Protein AF-A0A9D5QX36-F1 (afdb_monomer)

Mean predicted aligned error: 15.09 Å

Secondary structure (DSSP, 8-state):
-------S-SSSS---------TTTTHHHH-TT------SSS--EEEEE--HHHHHHHHHHHHHH--SHHHHHHHHHHHHHTSEETTSSS-HHHHHHHHHTSTTSTTTTPPTT-EEEEEEEEE-PPPHHHHHHHTPEEEE--HHHHHHHHT-SSS--SSBBTTB-HHHHHHHHHHHHTTTS---TT-EEEEEEEEESS--EEE--SSPPPEEEE---SS--SEEEEEEETTEEEPPP-TTSPTT-EEPEEEEE-EEETTEEES--TTTS-EEEEE-SSTTEEEEEETTS-EEE--SSSS-EEEESS---SGGG-EEEEE-TTS-EEEEETTTTEEEEEETTTTEEEEESSS-SBPPEEEEEPSSPPPP--EEEE---EEEEEEEEEE-SS-EEEPTTEEE--HHHHHHTT--TT--S-HHHHHHHHHHHH-TTPPTT-EEEEEETTTEEEEEEE-SSSEEE-TT--EEEEEEEEEETTEEEEEEESS-EEEEE---SS--TT-EEEEEETTEEEEPPPTT-SEE-BEEEE--EETTEEEES-STT-EEEESEEEETTTTEEEEPPTT-EEEEETTSPEEE--TT-SSEEEESS--EETTEE-GGGEEEEEE-TTS-EEEEETTT--EEEEETTTTEEEEESS--TTEEPPEEEEEP-

Sequence (657 aa):
MNKNIFNAFIVGSLAMGLASCSENSWNDHYLDGFEGGVDYEDAVEGTYTLTPSDYSSVASLMQQVAVTDEEKAAAKAIGSNLYFDKSGLYPAQVALPSFLETSSFPYYLASNGSVVDVTYQEASAVPAEINALAGAKSYTVSAADYAKAWGSETAFIRAYAPDATAASNIPVALADAFAEQTIEEGTFAVVTYNNATQNPMFGLPDEVPASADLYEAEEFKAGKYLLFADGIVANIIDPTMADGKYSYFNATEVSVSGNSISGFSLENNVFVFTETGTPGVYYMGDDLGHYYYGAERYNNFYISSVKGETDDYKWTVTKNEDGKWSIMNVLAQKYVEYSANYSTWGEYNDARGVKPILYVVNEEASTPTEIPLYTPVSVTENAVYCYNGGKWAVADGVVVLNPADYTAMGFSNNSLSDAEIYIPLYLRNKLPYAQSGAQEFVVYNRNKADLFVFDGSNWVLNNNGLETVTGRFQKKDNVWSFVKYVGKAIFDEFKEAEVIRDRSYLLVSGDICAVPVNKSNNYGYLQTASIAVANGQIIEKSDANAFTFAASFTDEDAGTTTQAPAGQFLLRDSNGRYMYMSGTYSSANLSAKPTVEGGQIAAQYLWTASPNDDGTWTIKNVGNGRVMAYSSNYGSFGVYETLTENDHYPALYMLAE

Structure (mmCIF, N/CA/C/O backbone):
data_AF-A0A9D5QX36-F1
#
_entry.id   AF-A0A9D5QX36-F1
#
loop_
_atom_site.group_PDB
_atom_site.id
_atom_site.type_symbol
_atom_site.label_atom_id
_atom_site.label_alt_id
_atom_site.label_comp_id
_atom_site.label_asym_id
_atom_site.label_entity_id
_atom_site.label_seq_id
_atom_site.pdbx_PDB_ins_code
_atom_site.Cartn_x
_atom_site.Cartn_y
_atom_site.Cartn_z
_atom_site.occupancy
_atom_site.B_iso_or_equiv
_atom_site.auth_seq_id
_atom_site.auth_comp_id
_atom_site.auth_asym_id
_atom_site.auth_atom_id
_atom_site.pdbx_PDB_model_num
ATOM 1 N N . MET A 1 1 ? 43.670 25.740 -6.964 1.00 30.30 1 MET A N 1
ATOM 2 C CA . MET A 1 1 ? 44.238 25.356 -8.274 1.00 30.30 1 MET A CA 1
ATOM 3 C C . MET A 1 1 ? 43.166 25.603 -9.314 1.00 30.30 1 MET A C 1
ATOM 5 O O . MET A 1 1 ? 42.125 24.966 -9.245 1.00 30.30 1 MET A O 1
ATOM 9 N N . ASN A 1 2 ? 43.381 26.598 -10.174 1.00 27.11 2 ASN A N 1
ATOM 10 C CA . ASN A 1 2 ? 42.442 27.021 -11.211 1.00 27.11 2 ASN A CA 1
ATOM 11 C C . ASN A 1 2 ? 42.337 25.915 -12.268 1.00 27.11 2 ASN A C 1
ATOM 13 O O . ASN A 1 2 ? 43.275 25.731 -13.038 1.00 27.11 2 ASN A O 1
ATOM 17 N N . LYS A 1 3 ? 41.237 25.159 -12.276 1.00 35.28 3 LYS A N 1
ATOM 18 C CA . LYS A 1 3 ? 40.911 24.238 -13.368 1.00 35.28 3 LYS A CA 1
ATOM 19 C C . LYS A 1 3 ? 40.031 24.996 -14.363 1.00 35.28 3 LYS A C 1
ATOM 21 O O . LYS A 1 3 ? 39.062 25.622 -13.944 1.00 35.28 3 LYS A O 1
ATOM 26 N N . ASN A 1 4 ? 40.409 24.941 -15.638 1.00 39.78 4 ASN A N 1
ATOM 27 C CA . ASN A 1 4 ? 39.759 25.552 -16.806 1.00 39.78 4 ASN A CA 1
ATOM 28 C C . ASN A 1 4 ? 40.091 27.037 -17.031 1.00 39.78 4 ASN A C 1
ATOM 30 O O . ASN A 1 4 ? 39.322 27.934 -16.699 1.00 39.78 4 ASN A O 1
ATOM 34 N N . ILE A 1 5 ? 41.224 27.298 -17.688 1.00 34.91 5 ILE A N 1
ATOM 35 C CA . ILE A 1 5 ? 41.378 28.501 -18.513 1.00 34.91 5 ILE A CA 1
ATOM 36 C C . ILE A 1 5 ? 41.712 28.037 -19.928 1.00 34.91 5 ILE A C 1
ATOM 38 O O . ILE A 1 5 ? 42.872 27.826 -20.256 1.00 34.91 5 ILE A O 1
ATOM 42 N N . PHE A 1 6 ? 40.684 27.910 -20.762 1.00 32.91 6 PHE A N 1
ATOM 43 C CA . PHE A 1 6 ? 40.805 28.210 -22.186 1.00 32.91 6 PHE A CA 1
ATOM 44 C C . PHE A 1 6 ? 39.502 28.869 -22.653 1.00 32.91 6 PHE A C 1
ATOM 46 O O . PHE A 1 6 ? 38.573 28.235 -23.139 1.00 32.91 6 PHE A O 1
ATOM 53 N N . ASN A 1 7 ? 39.431 30.186 -22.437 1.00 30.20 7 ASN A N 1
ATOM 54 C CA . ASN A 1 7 ? 38.452 31.053 -23.082 1.00 30.20 7 ASN A CA 1
ATOM 55 C C . ASN A 1 7 ? 38.863 31.243 -24.551 1.00 30.20 7 ASN A C 1
ATOM 57 O O . ASN A 1 7 ? 39.840 31.930 -24.831 1.00 30.20 7 ASN A O 1
ATOM 61 N N . ALA A 1 8 ? 38.115 30.630 -25.466 1.00 31.00 8 ALA A N 1
ATOM 62 C CA . ALA A 1 8 ? 37.628 31.202 -26.727 1.00 31.00 8 ALA A CA 1
ATOM 63 C C . ALA A 1 8 ? 38.416 32.362 -27.401 1.00 31.00 8 ALA A C 1
ATOM 65 O O . ALA A 1 8 ? 37.819 33.400 -27.683 1.00 31.00 8 ALA A O 1
ATOM 66 N N . PHE A 1 9 ? 39.714 32.221 -27.722 1.00 27.53 9 PHE A N 1
ATOM 67 C CA . PHE A 1 9 ? 40.438 33.302 -28.428 1.00 27.53 9 PHE A CA 1
ATOM 68 C C . PHE A 1 9 ? 41.335 32.942 -29.620 1.00 27.53 9 PHE A C 1
ATOM 70 O O . PHE A 1 9 ? 42.005 33.836 -30.130 1.00 27.53 9 PHE A O 1
ATOM 77 N N . ILE A 1 10 ? 41.326 31.716 -30.158 1.00 30.95 10 ILE A N 1
ATOM 78 C CA . ILE A 1 10 ? 42.052 31.433 -31.416 1.00 30.95 10 ILE A CA 1
ATOM 79 C C . ILE A 1 10 ? 41.234 30.538 -32.354 1.00 30.95 10 ILE A C 1
ATOM 81 O O . ILE A 1 10 ? 41.622 29.424 -32.653 1.00 30.95 10 ILE A O 1
ATOM 85 N N . VAL A 1 11 ? 40.109 31.035 -32.870 1.00 30.86 11 VAL A N 1
ATOM 86 C CA . VAL A 1 11 ? 39.598 30.596 -34.187 1.00 30.86 11 VAL A CA 1
ATOM 87 C C . VAL A 1 11 ? 39.040 31.824 -34.893 1.00 30.86 11 VAL A C 1
ATOM 89 O O . VAL A 1 11 ? 37.840 32.042 -35.015 1.00 30.86 11 VAL A O 1
ATOM 92 N N . GLY A 1 12 ? 39.944 32.717 -35.270 1.00 33.62 12 GLY A N 1
ATOM 93 C CA . GLY A 1 12 ? 39.567 33.995 -35.847 1.00 33.62 12 GLY A CA 1
ATOM 94 C C . GLY A 1 12 ? 40.709 34.647 -36.594 1.00 33.62 12 GLY A C 1
ATOM 95 O O . GLY A 1 12 ? 40.969 35.816 -36.347 1.00 33.62 12 GLY A O 1
ATOM 96 N N . SER A 1 13 ? 41.433 33.901 -37.437 1.00 27.83 13 SER A N 1
ATOM 97 C CA . SER A 1 13 ? 42.019 34.383 -38.703 1.00 27.83 13 SER A CA 1
ATOM 98 C C . SER A 1 13 ? 43.088 33.432 -39.261 1.00 27.83 13 SER A C 1
ATOM 100 O O . SER A 1 13 ? 43.937 32.927 -38.541 1.00 27.83 13 SER A O 1
ATOM 102 N N . LEU A 1 14 ? 43.046 33.294 -40.590 1.00 29.31 14 LEU A N 1
ATOM 103 C CA . LEU A 1 14 ? 44.028 32.709 -41.511 1.00 29.31 14 LEU A CA 1
ATOM 104 C C . LEU A 1 14 ? 44.104 31.180 -41.649 1.00 29.31 14 LEU A C 1
ATOM 106 O O . LEU A 1 14 ? 44.850 30.476 -40.980 1.00 29.31 14 LEU A O 1
ATOM 110 N N . ALA A 1 15 ? 43.448 30.721 -42.715 1.00 39.25 15 ALA A N 1
ATOM 111 C CA . ALA A 1 15 ? 43.884 29.589 -43.511 1.00 39.25 15 ALA A CA 1
ATOM 112 C C . ALA A 1 15 ? 45.336 29.764 -43.998 1.00 39.25 15 ALA A C 1
ATOM 114 O O . ALA A 1 15 ? 45.602 30.711 -44.735 1.00 39.25 15 ALA A O 1
ATOM 115 N N . MET A 1 16 ? 46.226 28.823 -43.666 1.00 30.88 16 MET A N 1
ATOM 116 C CA . MET A 1 16 ? 47.309 28.316 -44.526 1.00 30.88 16 MET A CA 1
ATOM 117 C C . MET A 1 16 ? 47.646 26.890 -44.073 1.00 30.88 16 MET A C 1
ATOM 119 O O . MET A 1 16 ? 47.900 26.660 -42.896 1.00 30.88 16 MET A O 1
ATOM 123 N N . GLY A 1 17 ? 47.598 25.927 -44.995 1.00 41.78 17 GLY A N 1
ATOM 124 C CA . GLY A 1 17 ? 47.880 24.525 -44.689 1.00 41.78 17 GLY A CA 1
ATOM 125 C C . GLY A 1 17 ? 49.349 24.258 -44.367 1.00 41.78 17 GLY A C 1
ATOM 126 O O . GLY A 1 17 ? 50.217 24.982 -44.848 1.00 41.78 17 GLY A O 1
ATOM 127 N N . LEU A 1 18 ? 49.590 23.199 -43.583 1.00 30.75 18 LEU A N 1
ATOM 128 C CA . LEU A 1 18 ? 50.679 22.212 -43.678 1.00 30.75 18 LEU A CA 1
ATOM 129 C C . LEU A 1 18 ? 50.655 21.302 -42.431 1.00 30.75 18 LEU A C 1
ATOM 131 O O . LEU A 1 18 ? 50.664 21.807 -41.321 1.00 30.75 18 LEU A O 1
ATOM 135 N N . ALA A 1 19 ? 50.691 19.986 -42.678 1.00 32.19 19 ALA A N 1
ATOM 136 C CA . ALA A 1 19 ? 51.087 18.873 -41.801 1.00 32.19 19 ALA A CA 1
ATOM 137 C C . ALA A 1 19 ? 50.426 18.708 -40.411 1.00 32.19 19 ALA A C 1
ATOM 139 O O . ALA A 1 19 ? 50.440 19.580 -39.553 1.00 32.19 19 ALA A O 1
ATOM 140 N N . SER A 1 20 ? 49.932 17.489 -40.194 1.00 35.94 20 SER A N 1
ATOM 141 C CA . SER A 1 20 ? 49.425 16.928 -38.943 1.00 35.94 20 SER A CA 1
ATOM 142 C C . SER A 1 20 ? 50.372 17.134 -37.753 1.00 35.94 20 SER A C 1
ATOM 144 O O . SER A 1 20 ? 51.435 16.513 -37.697 1.00 35.94 20 SER A O 1
ATOM 146 N N . CYS A 1 21 ? 49.942 17.915 -36.770 1.00 36.50 21 CYS A N 1
ATOM 147 C CA . CYS A 1 21 ? 50.385 17.801 -35.384 1.00 36.50 21 CYS A CA 1
ATOM 148 C C . CYS A 1 21 ? 49.112 17.781 -34.537 1.00 36.50 21 CYS A C 1
ATOM 150 O O . CYS A 1 21 ? 48.293 18.686 -34.681 1.00 36.50 21 CYS A O 1
ATOM 152 N N . SER A 1 22 ? 48.923 16.746 -33.715 1.00 46.22 22 SER A N 1
ATOM 153 C CA . SER A 1 22 ? 47.790 16.670 -32.787 1.00 46.22 22 SER A CA 1
ATOM 154 C C . SER A 1 22 ? 47.779 17.895 -31.866 1.00 46.22 22 SER A C 1
ATOM 156 O O . SER A 1 22 ? 48.843 18.403 -31.490 1.00 46.22 22 SER A O 1
ATOM 158 N N . GLU A 1 23 ? 46.586 18.383 -31.515 1.00 47.09 23 GLU A N 1
ATOM 159 C CA . GLU A 1 23 ? 46.372 19.644 -30.782 1.00 47.09 23 GLU A CA 1
ATOM 160 C C . GLU A 1 23 ? 47.161 19.743 -29.460 1.00 47.09 23 GLU A C 1
ATOM 162 O O . GLU A 1 23 ? 47.524 20.842 -29.038 1.00 47.09 23 GLU A O 1
ATOM 167 N N . ASN A 1 24 ? 47.525 18.611 -28.844 1.00 49.91 24 ASN A N 1
ATOM 168 C CA . ASN A 1 24 ? 48.285 18.574 -27.590 1.00 49.91 24 ASN A CA 1
ATOM 169 C C . ASN A 1 24 ? 49.813 18.519 -27.749 1.00 49.91 24 ASN A C 1
ATOM 171 O O . ASN A 1 24 ? 50.525 18.734 -26.767 1.00 49.91 24 ASN A O 1
ATOM 175 N N . SER A 1 25 ? 50.348 18.330 -28.962 1.00 54.25 25 SER A N 1
ATOM 176 C CA . SER A 1 25 ? 51.800 18.203 -29.176 1.00 54.25 25 SER A CA 1
ATOM 177 C C . SER A 1 25 ? 52.588 19.444 -28.739 1.00 54.25 25 SER A C 1
ATOM 179 O O . SER A 1 25 ? 53.780 19.340 -28.451 1.00 54.25 25 SER A O 1
ATOM 181 N N . TRP A 1 26 ? 51.952 20.617 -28.712 1.00 55.69 26 TRP A N 1
ATOM 182 C CA . TRP A 1 26 ? 52.569 21.846 -28.218 1.00 55.69 26 TRP A CA 1
ATOM 183 C C . TRP A 1 26 ? 52.539 21.921 -26.681 1.00 55.69 26 TRP A C 1
ATOM 185 O O . TRP A 1 26 ? 53.536 22.291 -26.067 1.00 55.69 26 TRP A O 1
ATOM 195 N N . ASN A 1 27 ? 51.436 21.517 -26.042 1.00 53.91 27 ASN A N 1
ATOM 196 C CA . ASN A 1 27 ? 51.278 21.584 -24.584 1.00 53.91 27 ASN A CA 1
ATOM 197 C C . ASN A 1 27 ? 52.191 20.584 -23.859 1.00 53.91 27 ASN A C 1
ATOM 199 O O . ASN A 1 27 ? 52.870 20.971 -22.908 1.00 53.91 27 ASN A O 1
ATOM 203 N N . ASP A 1 28 ? 52.302 19.357 -24.373 1.00 56.62 28 ASP A N 1
ATOM 204 C CA . ASP A 1 28 ? 53.165 18.307 -23.809 1.00 56.62 28 ASP A CA 1
ATOM 205 C C . ASP A 1 28 ? 54.662 18.649 -23.883 1.00 56.62 28 ASP A C 1
ATOM 207 O O . ASP A 1 28 ? 55.465 18.147 -23.099 1.00 56.62 28 ASP A O 1
ATOM 211 N N . HIS A 1 29 ? 55.064 19.505 -24.830 1.00 52.09 29 HIS A N 1
ATOM 212 C CA . HIS A 1 29 ? 56.471 19.846 -25.045 1.00 52.09 29 HIS A CA 1
ATOM 213 C C . HIS A 1 29 ? 56.937 21.069 -24.241 1.00 52.09 29 HIS A C 1
ATOM 215 O O . HIS A 1 29 ? 58.142 21.253 -24.053 1.00 52.09 29 HIS A O 1
ATOM 221 N N . TYR A 1 30 ? 56.011 21.919 -23.782 1.00 51.88 30 TYR A N 1
ATOM 222 C CA . TYR A 1 30 ? 56.346 23.230 -23.211 1.00 51.88 30 TYR A CA 1
ATOM 223 C C . TYR A 1 30 ? 55.722 23.524 -21.837 1.00 51.88 30 TYR A C 1
ATOM 225 O O . TYR A 1 30 ? 56.095 24.530 -21.228 1.00 51.88 30 TYR A O 1
ATOM 233 N N . LEU A 1 31 ? 54.824 22.678 -21.318 1.00 52.06 31 LEU A N 1
ATOM 234 C CA . LEU A 1 31 ? 54.201 22.858 -20.001 1.00 52.06 31 LEU A CA 1
ATOM 235 C C . LEU A 1 31 ? 54.535 21.689 -19.065 1.00 52.06 31 LEU A C 1
ATOM 237 O O . LEU A 1 31 ? 53.891 20.644 -19.073 1.00 52.06 31 LEU A O 1
ATOM 241 N N . ASP A 1 32 ? 55.548 21.894 -18.223 1.00 43.78 32 ASP A N 1
ATOM 242 C CA . ASP A 1 32 ? 55.994 20.906 -17.239 1.00 43.78 32 ASP A CA 1
ATOM 243 C C . ASP A 1 32 ? 54.917 20.712 -16.148 1.00 43.78 32 ASP A C 1
ATOM 245 O O . ASP A 1 32 ? 54.517 21.670 -15.478 1.00 43.78 32 ASP A O 1
ATOM 249 N N . GLY A 1 33 ? 54.415 19.481 -15.997 1.00 51.25 33 GLY A N 1
ATOM 250 C CA . GLY A 1 33 ? 53.297 19.142 -15.103 1.00 51.25 33 GLY A CA 1
ATOM 251 C C . GLY A 1 33 ? 51.891 19.221 -15.721 1.00 51.25 33 GLY A C 1
ATOM 252 O O . GLY A 1 33 ? 50.912 19.262 -14.975 1.00 51.25 33 GLY A O 1
ATOM 253 N N . PHE A 1 34 ? 51.767 19.257 -17.053 1.00 46.16 34 PHE A N 1
ATOM 254 C CA . PHE A 1 34 ? 50.482 19.121 -17.747 1.00 46.16 34 PHE A CA 1
ATOM 255 C C . PHE A 1 34 ? 49.930 17.688 -17.609 1.00 46.16 34 PHE A C 1
ATOM 257 O O . PHE A 1 34 ? 50.530 16.728 -18.082 1.00 46.16 34 PHE A O 1
ATOM 264 N N . GLU A 1 35 ? 48.778 17.547 -16.951 1.00 51.00 35 GLU A N 1
ATOM 265 C CA . GLU A 1 35 ? 47.928 16.356 -17.046 1.00 51.00 35 GLU A CA 1
ATOM 266 C C . GLU A 1 35 ? 46.887 16.638 -18.138 1.00 51.00 35 GLU A C 1
ATOM 268 O O . GLU A 1 35 ? 46.092 17.572 -18.003 1.00 51.00 35 GLU A O 1
ATOM 273 N N . GLY A 1 36 ? 46.936 15.887 -19.242 1.00 48.09 36 GLY A N 1
ATOM 274 C CA . GLY A 1 36 ? 46.067 16.086 -20.404 1.00 48.09 36 GLY A CA 1
ATOM 275 C C . GLY A 1 36 ? 44.568 16.081 -20.075 1.00 48.09 36 GLY A C 1
ATOM 276 O O . GLY A 1 36 ? 44.110 15.397 -19.160 1.00 48.09 36 GLY A O 1
ATOM 277 N N . GLY A 1 37 ? 43.800 16.864 -20.839 1.00 52.75 37 GLY A N 1
ATOM 278 C CA . GLY A 1 37 ? 42.343 16.734 -20.919 1.00 52.75 37 GLY A CA 1
ATOM 279 C C . GLY A 1 37 ? 41.924 15.554 -21.805 1.00 52.75 37 GLY A C 1
ATOM 280 O O . GLY A 1 37 ? 42.773 14.826 -22.310 1.00 52.75 37 GLY A O 1
ATOM 281 N N . VAL A 1 38 ? 40.611 15.379 -21.989 1.00 50.75 38 VAL A N 1
ATOM 282 C CA . VAL A 1 38 ? 40.019 14.385 -22.904 1.00 50.75 38 VAL A CA 1
ATOM 283 C C . VAL A 1 38 ? 40.674 14.512 -24.289 1.00 50.75 38 VAL A C 1
ATOM 285 O O . VAL A 1 38 ? 40.764 15.621 -24.808 1.00 50.75 38 VAL A O 1
ATOM 288 N N . ASP A 1 39 ? 41.164 13.405 -24.853 1.00 51.38 39 ASP A N 1
ATOM 289 C CA . ASP A 1 39 ? 41.685 13.374 -26.223 1.00 51.38 39 ASP A CA 1
ATOM 290 C C . ASP A 1 39 ? 40.502 13.506 -27.194 1.00 51.38 39 ASP A C 1
ATOM 292 O O . ASP A 1 39 ? 39.568 12.707 -27.145 1.00 51.38 39 ASP A O 1
ATOM 296 N N . TYR A 1 40 ? 40.487 14.564 -28.005 1.00 55.66 40 TYR A N 1
ATOM 297 C CA . TYR A 1 40 ? 39.344 14.921 -28.856 1.00 55.66 40 TYR A CA 1
ATOM 298 C C . TYR A 1 40 ? 39.387 14.256 -30.239 1.00 55.66 40 TYR A C 1
ATOM 300 O O . TYR A 1 40 ? 38.449 14.424 -31.018 1.00 55.66 40 TYR A O 1
ATOM 308 N N . GLU A 1 41 ? 40.440 13.492 -30.539 1.00 56.31 41 GLU A N 1
ATOM 309 C CA . GLU A 1 41 ? 40.578 12.750 -31.800 1.00 56.31 41 GLU A CA 1
ATOM 310 C C . GLU A 1 41 ? 39.988 11.328 -31.719 1.00 56.31 41 GLU A C 1
ATOM 312 O O . GLU A 1 41 ? 39.590 10.775 -32.743 1.00 56.31 41 GLU A O 1
ATOM 317 N N . ASP A 1 42 ? 39.842 10.767 -30.510 1.00 64.06 42 ASP A N 1
ATOM 318 C CA . ASP A 1 42 ? 39.355 9.401 -30.274 1.00 64.06 42 ASP A CA 1
ATOM 319 C C . ASP A 1 42 ? 38.064 9.370 -29.437 1.00 64.06 42 ASP A C 1
ATOM 321 O O . ASP A 1 42 ? 37.752 10.294 -28.683 1.00 64.06 42 ASP A O 1
ATOM 325 N N . ALA A 1 43 ? 37.264 8.310 -29.599 1.00 78.94 43 ALA A N 1
ATOM 326 C CA . ALA A 1 43 ? 36.035 8.110 -28.831 1.00 78.94 43 ALA A CA 1
ATOM 327 C C . ALA A 1 43 ? 36.356 7.797 -27.362 1.00 78.94 43 ALA A C 1
ATOM 329 O O . ALA A 1 43 ? 37.226 6.972 -27.076 1.00 78.94 43 ALA A O 1
ATOM 330 N N . VAL A 1 44 ? 35.622 8.411 -26.430 1.00 80.69 44 VAL A N 1
ATOM 331 C CA . VAL A 1 44 ? 35.868 8.251 -24.986 1.00 80.69 44 VAL A CA 1
ATOM 332 C C . VAL A 1 44 ? 34.699 7.621 -24.243 1.00 80.69 44 VAL A C 1
ATOM 334 O O . VAL A 1 44 ? 33.541 7.816 -24.604 1.00 80.69 44 VAL A O 1
ATOM 337 N N . GLU A 1 45 ? 35.011 6.906 -23.162 1.00 87.06 45 GLU A N 1
ATOM 338 C CA . GLU A 1 45 ? 34.040 6.430 -22.175 1.00 87.06 45 GLU A CA 1
ATOM 339 C C . GLU A 1 45 ? 34.154 7.263 -20.889 1.00 87.06 45 GLU A C 1
ATOM 341 O O . GLU A 1 45 ? 35.254 7.478 -20.372 1.00 87.06 45 GLU A O 1
ATOM 346 N N . GLY A 1 46 ? 33.029 7.750 -20.366 1.00 87.25 46 GLY A N 1
ATOM 347 C CA . GLY A 1 46 ? 32.997 8.600 -19.176 1.00 87.25 46 GLY A CA 1
ATOM 348 C C . GLY A 1 46 ? 31.802 8.344 -18.263 1.00 87.25 46 GLY A C 1
ATOM 349 O O . GLY A 1 46 ? 30.861 7.633 -18.610 1.00 87.25 46 GLY A O 1
ATOM 350 N N . THR A 1 47 ? 31.824 8.972 -17.089 1.00 91.25 47 THR A N 1
ATOM 351 C CA . THR A 1 47 ? 30.705 8.973 -16.134 1.00 91.25 47 THR A CA 1
ATOM 352 C C . THR A 1 47 ? 30.464 10.387 -15.619 1.00 91.25 47 THR A C 1
ATOM 354 O O . THR A 1 47 ? 31.431 11.115 -15.378 1.00 91.25 47 THR A O 1
ATOM 357 N N . TYR A 1 48 ? 29.213 10.775 -15.388 1.00 93.12 48 TYR A N 1
ATOM 358 C CA . TYR A 1 48 ? 28.867 12.095 -14.857 1.00 93.12 48 TYR A CA 1
ATOM 359 C C . TYR A 1 48 ? 27.666 12.019 -13.911 1.00 93.12 48 TYR A C 1
ATOM 361 O O . TYR A 1 48 ? 26.663 11.417 -14.258 1.00 93.12 48 TYR A O 1
ATOM 369 N N . THR A 1 49 ? 27.721 12.652 -12.740 1.00 96.12 49 THR A N 1
ATOM 370 C CA . THR A 1 49 ? 26.571 12.726 -11.820 1.00 96.12 49 THR A CA 1
ATOM 371 C C . THR A 1 49 ? 26.036 14.149 -11.799 1.00 96.12 49 THR A C 1
ATOM 373 O O . THR A 1 49 ? 26.796 15.071 -11.500 1.00 96.12 49 THR A O 1
ATOM 376 N N . LEU A 1 50 ? 24.744 14.331 -12.085 1.00 97.12 50 LEU A N 1
ATOM 377 C CA . LEU A 1 50 ? 24.120 15.654 -12.074 1.00 97.12 50 LEU A CA 1
ATOM 378 C C . LEU A 1 50 ? 24.158 16.283 -10.681 1.00 97.12 50 LEU A C 1
ATOM 380 O O . LEU A 1 50 ? 23.825 15.664 -9.668 1.00 97.12 50 LEU A O 1
ATOM 384 N N . THR A 1 51 ? 24.499 17.562 -10.658 1.00 95.44 51 THR A N 1
ATOM 385 C CA . THR A 1 51 ? 24.444 18.431 -9.484 1.00 95.44 51 THR A CA 1
ATOM 386 C C . THR A 1 51 ? 23.140 19.240 -9.458 1.00 95.44 51 THR A C 1
ATOM 388 O O . THR A 1 51 ? 22.497 19.407 -10.496 1.00 95.44 51 THR A O 1
ATOM 391 N N . PRO A 1 52 ? 22.751 19.840 -8.314 1.00 95.06 52 PRO A N 1
ATOM 392 C CA . PRO A 1 52 ? 21.603 20.752 -8.263 1.00 95.06 52 PRO A CA 1
ATOM 393 C C . PRO A 1 52 ? 21.672 21.918 -9.268 1.00 95.06 52 PRO A C 1
ATOM 395 O O . PRO A 1 52 ? 20.648 22.347 -9.806 1.00 95.06 52 PRO A O 1
ATOM 398 N N . SER A 1 53 ? 22.879 22.417 -9.565 1.00 95.31 53 SER A N 1
ATOM 399 C CA . SER A 1 53 ? 23.082 23.426 -10.612 1.00 95.31 53 SER A CA 1
ATOM 400 C C . SER A 1 53 ? 22.784 22.890 -12.008 1.00 95.31 53 SER A C 1
ATOM 402 O O . SER A 1 53 ? 22.214 23.623 -12.813 1.00 95.31 53 SER A O 1
ATOM 404 N N . ASP A 1 54 ? 23.089 21.622 -12.281 1.00 97.94 54 ASP A N 1
ATOM 405 C CA . ASP A 1 54 ? 22.830 21.023 -13.590 1.00 97.94 54 ASP A CA 1
ATOM 406 C C . ASP A 1 54 ? 21.327 20.899 -13.852 1.00 97.94 54 ASP A C 1
ATOM 408 O O . ASP A 1 54 ? 20.870 21.302 -14.919 1.00 97.94 54 ASP A O 1
ATOM 412 N N . TYR A 1 55 ? 20.524 20.476 -12.865 1.00 97.69 55 TYR A N 1
ATOM 413 C CA . TYR A 1 55 ? 19.055 20.483 -12.994 1.00 97.69 55 TYR A CA 1
ATOM 414 C C . TYR A 1 55 ? 18.507 21.884 -13.286 1.00 97.69 55 TYR A C 1
ATOM 416 O O . TYR A 1 55 ? 17.594 22.042 -14.096 1.00 97.69 55 TYR A O 1
ATOM 424 N N . SER A 1 56 ? 19.087 22.920 -12.670 1.00 96.75 56 SER A N 1
ATOM 425 C CA . SER A 1 56 ? 18.708 24.314 -12.934 1.00 96.75 56 SER A CA 1
ATOM 426 C C . SER A 1 56 ? 19.066 24.748 -14.364 1.00 96.75 56 SER A C 1
ATOM 428 O O . SER A 1 56 ? 18.286 25.451 -15.019 1.00 96.75 56 SER A O 1
ATOM 430 N N . SER A 1 57 ? 20.222 24.314 -14.875 1.00 97.56 57 SER A N 1
ATOM 431 C CA . SER A 1 57 ? 20.630 24.535 -16.266 1.00 97.56 57 SER A CA 1
ATOM 432 C C . SER A 1 57 ? 19.709 23.811 -17.246 1.00 97.56 57 SER A C 1
ATOM 434 O O . SER A 1 57 ? 19.214 24.443 -18.179 1.00 97.56 57 SER A O 1
ATOM 436 N N . VAL A 1 58 ? 19.402 22.535 -17.003 1.00 98.00 58 VAL A N 1
ATOM 437 C CA . VAL A 1 58 ? 18.471 21.745 -17.824 1.00 98.00 58 VAL A CA 1
ATOM 438 C C . VAL A 1 58 ? 17.085 22.393 -17.848 1.00 98.00 58 VAL A C 1
ATOM 440 O O . VAL A 1 58 ? 16.539 22.629 -18.923 1.00 98.00 58 VAL A O 1
ATOM 443 N N . ALA A 1 59 ? 16.548 22.786 -16.690 1.00 97.81 59 ALA A N 1
ATOM 444 C CA . ALA A 1 59 ? 15.267 23.488 -16.591 1.00 97.81 59 ALA A CA 1
ATOM 445 C C . ALA A 1 59 ? 15.234 24.792 -17.404 1.00 97.81 59 ALA A C 1
ATOM 447 O O . ALA A 1 59 ? 14.209 25.144 -17.990 1.00 97.81 59 ALA A O 1
ATOM 448 N N . SER A 1 60 ? 16.350 25.523 -17.445 1.00 97.62 60 SER A N 1
ATOM 449 C CA . SER A 1 60 ? 16.471 26.766 -18.216 1.00 97.62 60 SER A CA 1
ATOM 450 C C . SER A 1 60 ? 16.549 26.510 -19.721 1.00 97.62 60 SER A C 1
ATOM 452 O O . SER A 1 60 ? 16.001 27.292 -20.495 1.00 97.62 60 SER A O 1
ATOM 454 N N . LEU A 1 61 ? 17.214 25.431 -20.145 1.00 97.50 61 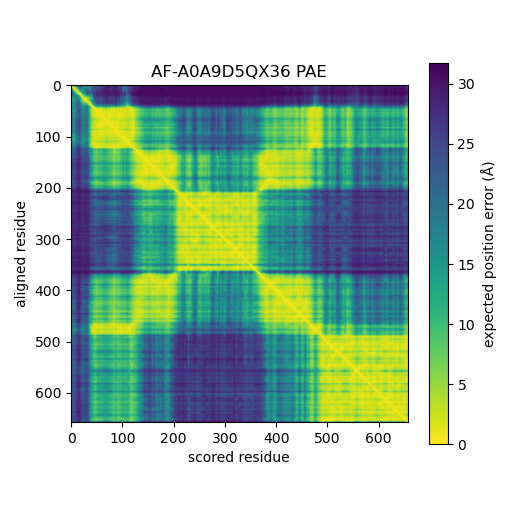LEU A N 1
ATOM 455 C CA . LEU A 1 61 ? 17.273 25.010 -21.548 1.00 97.50 61 LEU A CA 1
ATOM 456 C C . LEU A 1 61 ? 15.899 24.537 -22.034 1.00 97.50 61 LEU A C 1
ATOM 458 O O . LEU A 1 61 ? 15.434 24.986 -23.077 1.00 97.50 61 LEU A O 1
ATOM 462 N N . MET A 1 62 ? 15.206 23.712 -21.246 1.00 97.44 62 MET A N 1
ATOM 463 C CA . MET A 1 62 ? 13.872 23.218 -21.600 1.00 97.44 62 MET A CA 1
ATOM 464 C C . MET A 1 62 ? 12.830 24.345 -21.644 1.00 97.44 62 MET A C 1
ATOM 466 O O . MET A 1 62 ? 11.999 24.388 -22.545 1.00 97.44 62 MET A O 1
ATOM 470 N N . GLN A 1 63 ? 12.915 25.340 -20.754 1.00 97.25 63 GLN A N 1
ATOM 471 C CA . GLN A 1 63 ? 12.040 26.520 -20.819 1.00 97.25 63 GLN A CA 1
ATOM 472 C C . GLN A 1 63 ? 12.246 27.378 -22.079 1.00 97.25 63 GLN A C 1
ATOM 474 O O . GLN A 1 63 ? 11.315 28.073 -22.477 1.00 97.25 63 GLN A O 1
ATOM 479 N N . GLN A 1 64 ? 13.430 27.356 -22.707 1.00 96.19 64 GLN A N 1
ATOM 480 C CA . GLN A 1 64 ? 13.679 28.101 -23.951 1.00 96.19 64 GLN A CA 1
ATOM 481 C C . GLN A 1 64 ? 12.984 27.473 -25.161 1.00 96.19 64 GLN A C 1
ATOM 483 O O . GLN A 1 64 ? 12.652 28.190 -26.103 1.00 96.19 64 GLN A O 1
ATOM 488 N N . VAL A 1 65 ? 12.777 26.154 -25.136 1.00 94.44 65 VAL A N 1
ATOM 489 C CA . VAL A 1 65 ? 12.108 25.410 -26.214 1.00 94.44 65 VAL A CA 1
ATOM 490 C C . VAL A 1 65 ? 10.623 25.160 -25.934 1.00 94.44 65 VAL A C 1
ATOM 492 O O . VAL A 1 65 ? 9.875 24.882 -26.866 1.00 94.44 65 VAL A O 1
ATOM 495 N N . ALA A 1 66 ? 10.182 25.313 -24.682 1.00 95.69 66 ALA A N 1
ATOM 496 C CA . ALA A 1 66 ? 8.789 25.163 -24.276 1.00 95.69 66 ALA A CA 1
ATOM 497 C C . ALA A 1 66 ? 7.866 26.210 -24.925 1.00 95.69 66 ALA A C 1
ATOM 499 O O . ALA A 1 66 ? 8.106 27.420 -24.851 1.00 95.69 66 ALA A O 1
ATOM 500 N N . VAL A 1 67 ? 6.750 25.754 -25.492 1.00 96.19 67 VAL A N 1
ATOM 501 C CA . VAL A 1 67 ? 5.768 26.602 -26.183 1.00 96.19 67 VAL A CA 1
ATOM 502 C C . VAL A 1 67 ? 4.532 26.809 -25.307 1.00 96.19 67 VAL A C 1
ATOM 504 O O . VAL A 1 67 ? 4.078 27.943 -25.108 1.00 96.19 67 VAL A O 1
ATOM 507 N N . THR A 1 68 ? 4.011 25.720 -24.751 1.00 96.88 68 THR A N 1
ATOM 508 C CA . THR A 1 68 ? 2.797 25.679 -23.930 1.00 96.88 68 THR A CA 1
ATOM 509 C C . THR A 1 68 ? 3.085 25.977 -22.458 1.00 96.88 68 THR A C 1
ATOM 511 O O . THR A 1 68 ? 4.222 25.909 -21.989 1.00 96.88 68 THR A O 1
ATOM 514 N N . ASP A 1 69 ? 2.045 26.327 -21.701 1.00 95.56 69 ASP A N 1
ATOM 515 C CA . ASP A 1 69 ? 2.186 26.568 -20.260 1.00 95.56 69 ASP A CA 1
ATOM 516 C C . ASP A 1 69 ? 2.456 25.273 -19.480 1.00 95.56 69 ASP A C 1
ATOM 518 O O . ASP A 1 69 ? 3.166 25.303 -18.476 1.00 95.56 69 ASP A O 1
ATOM 522 N N . GLU A 1 70 ? 1.964 24.138 -19.980 1.00 93.00 70 GLU A N 1
ATOM 523 C CA . GLU A 1 70 ? 2.241 22.809 -19.431 1.00 93.00 70 GLU A CA 1
ATOM 524 C C . GLU A 1 70 ? 3.720 22.434 -19.592 1.00 93.00 70 GLU A C 1
ATOM 526 O O . GLU A 1 70 ? 4.378 22.079 -18.616 1.00 93.00 70 GLU A O 1
ATOM 531 N N . GLU A 1 71 ? 4.289 22.629 -20.787 1.00 95.31 71 GLU A N 1
ATOM 532 C CA . GLU A 1 71 ? 5.723 22.437 -21.028 1.00 95.31 71 GLU A CA 1
ATOM 533 C C . GLU A 1 71 ? 6.567 23.366 -20.144 1.00 95.31 71 GLU A C 1
ATOM 535 O O . GLU A 1 71 ? 7.536 22.932 -19.525 1.00 95.31 71 GLU A O 1
ATOM 540 N N . LYS A 1 72 ? 6.205 24.648 -20.016 1.00 95.81 72 LYS A N 1
ATOM 541 C CA . LYS A 1 72 ? 6.945 25.575 -19.138 1.00 95.81 72 LYS A CA 1
ATOM 542 C C . LYS A 1 72 ? 6.906 25.126 -17.679 1.00 95.81 72 LYS A C 1
ATOM 544 O O . LYS A 1 72 ? 7.919 25.236 -16.984 1.00 95.81 72 LYS A O 1
ATOM 549 N N . ALA A 1 73 ? 5.760 24.630 -17.212 1.00 94.31 73 ALA A N 1
ATOM 550 C CA . ALA A 1 73 ? 5.614 24.100 -15.862 1.00 94.31 73 ALA A CA 1
ATOM 551 C C . ALA A 1 73 ? 6.476 22.844 -15.658 1.00 94.31 73 ALA A C 1
ATOM 553 O O . ALA A 1 73 ? 7.241 22.797 -14.694 1.00 94.31 73 ALA A O 1
ATOM 554 N N . ALA A 1 74 ? 6.424 21.887 -16.590 1.00 92.12 74 ALA A N 1
ATOM 555 C CA . ALA A 1 74 ? 7.233 20.669 -16.555 1.00 92.12 74 ALA A CA 1
ATOM 556 C C . ALA A 1 74 ? 8.741 20.979 -16.578 1.00 92.12 74 ALA A C 1
ATOM 558 O O . ALA A 1 74 ? 9.494 20.485 -15.742 1.00 92.12 74 ALA A O 1
ATOM 559 N N . ALA A 1 75 ? 9.184 21.880 -17.459 1.00 96.62 75 ALA A N 1
ATOM 560 C CA . ALA A 1 75 ? 10.579 22.308 -17.537 1.00 96.62 75 ALA A CA 1
ATOM 561 C C . ALA A 1 75 ? 11.055 22.973 -16.234 1.00 96.62 75 ALA A C 1
ATOM 563 O O . ALA A 1 75 ? 12.143 22.681 -15.739 1.00 96.62 75 ALA A O 1
ATOM 564 N N . LYS A 1 76 ? 10.233 23.847 -15.637 1.00 96.50 76 LYS A N 1
ATOM 565 C CA . LYS A 1 76 ? 10.538 24.488 -14.349 1.00 96.50 76 LYS A CA 1
ATOM 566 C C . LYS A 1 76 ? 10.593 23.480 -13.193 1.00 96.50 76 LYS A C 1
ATOM 568 O O . LYS A 1 76 ? 11.388 23.667 -12.264 1.00 96.50 76 LYS A O 1
ATOM 573 N N . ALA A 1 77 ? 9.762 22.439 -13.232 1.00 93.75 77 ALA A N 1
ATOM 574 C CA . ALA A 1 77 ? 9.707 21.413 -12.196 1.00 93.75 77 ALA A CA 1
ATOM 575 C C . ALA A 1 77 ? 11.038 20.659 -12.065 1.00 93.75 77 ALA A C 1
ATOM 577 O O . ALA A 1 77 ? 11.475 20.454 -10.937 1.00 93.75 77 ALA A O 1
ATOM 578 N N . ILE A 1 78 ? 11.737 20.375 -13.174 1.00 96.81 78 ILE A N 1
ATOM 579 C CA . ILE A 1 78 ? 13.057 19.708 -13.164 1.00 96.81 78 ILE A CA 1
ATOM 580 C C . ILE A 1 78 ? 14.029 20.415 -12.211 1.00 96.81 78 ILE A C 1
ATOM 582 O O . ILE A 1 78 ? 14.614 19.800 -11.323 1.00 96.81 78 ILE A O 1
ATOM 586 N N . GLY A 1 79 ? 14.174 21.734 -12.360 1.00 94.81 79 GLY A N 1
ATOM 587 C CA . GLY A 1 79 ? 15.099 22.529 -11.549 1.00 94.81 79 GLY A CA 1
ATOM 588 C C . GLY A 1 79 ? 14.609 22.771 -10.122 1.00 94.81 79 GLY A C 1
ATOM 589 O O . GLY A 1 79 ? 15.421 22.917 -9.216 1.00 94.81 79 GLY A O 1
ATOM 590 N N . SER A 1 80 ? 13.291 22.810 -9.908 1.00 92.75 80 SER A N 1
ATOM 591 C CA . SER A 1 80 ? 12.710 23.052 -8.578 1.00 92.75 80 SER A CA 1
ATOM 592 C C . SER A 1 80 ? 12.754 21.801 -7.701 1.00 92.75 80 SER A C 1
ATOM 594 O O . SER A 1 80 ? 13.020 21.892 -6.506 1.00 92.75 80 SER A O 1
ATOM 596 N N . ASN A 1 81 ? 12.499 20.645 -8.311 1.00 92.25 81 ASN A N 1
ATOM 597 C CA . ASN A 1 81 ? 12.378 19.366 -7.626 1.00 92.25 81 ASN A CA 1
ATOM 598 C C . ASN A 1 81 ? 13.684 18.559 -7.633 1.00 92.25 81 ASN A C 1
ATOM 600 O O . ASN A 1 81 ? 13.825 17.641 -6.832 1.00 92.25 81 ASN A O 1
ATOM 604 N N . LEU A 1 82 ? 14.634 18.914 -8.509 1.00 94.69 82 LEU A N 1
ATOM 605 C CA . LEU A 1 82 ? 15.926 18.240 -8.689 1.00 94.69 82 LEU A CA 1
ATOM 606 C C . LEU A 1 82 ? 15.809 16.782 -9.159 1.00 94.69 82 LEU A C 1
ATOM 608 O O . LEU A 1 82 ? 16.630 15.944 -8.793 1.00 94.69 82 LEU A O 1
ATOM 612 N N . TYR A 1 83 ? 14.795 16.489 -9.973 1.00 95.00 83 TYR A N 1
ATOM 613 C CA . TYR A 1 83 ? 14.606 15.193 -10.619 1.00 95.00 83 TYR A CA 1
ATOM 614 C C . TYR A 1 83 ? 13.890 15.337 -11.964 1.00 95.00 83 TYR A C 1
ATOM 616 O O . TYR A 1 83 ? 13.243 16.354 -12.227 1.00 95.00 83 TYR A O 1
ATOM 624 N N . PHE A 1 84 ? 13.972 14.302 -12.796 1.00 95.00 84 PHE A N 1
ATOM 625 C CA . PHE A 1 84 ? 13.161 14.160 -14.009 1.00 95.00 84 PHE A CA 1
ATOM 626 C C . PHE A 1 84 ? 11.897 13.357 -13.721 1.00 95.00 84 PHE A C 1
ATOM 628 O O . PHE A 1 84 ? 11.953 12.383 -12.983 1.00 95.00 84 PHE A O 1
ATOM 635 N N . ASP A 1 85 ? 10.759 13.753 -14.282 1.00 90.31 85 ASP A N 1
ATOM 636 C CA . ASP A 1 85 ? 9.562 12.909 -14.277 1.00 90.31 85 ASP A CA 1
ATOM 637 C C . ASP A 1 85 ? 9.635 11.976 -15.485 1.00 90.31 85 ASP A C 1
ATOM 639 O O . ASP A 1 85 ? 9.593 12.444 -16.627 1.00 90.31 85 ASP A O 1
ATOM 643 N N . LYS A 1 86 ? 9.753 10.670 -15.233 1.00 86.25 86 LYS A N 1
ATOM 644 C CA . LYS A 1 86 ? 9.864 9.644 -16.277 1.00 86.25 86 LYS A CA 1
ATOM 645 C C . LYS A 1 86 ? 8.664 9.639 -17.227 1.00 86.25 86 LYS A C 1
ATOM 647 O O . LYS A 1 86 ? 8.810 9.345 -18.408 1.00 86.25 86 LYS A O 1
ATOM 652 N N . SER A 1 87 ? 7.481 9.950 -16.705 1.00 81.06 87 SER A N 1
ATOM 653 C CA . SER A 1 87 ? 6.222 9.984 -17.459 1.00 81.06 87 SER A CA 1
ATOM 654 C C . SER A 1 87 ? 5.837 11.385 -17.941 1.00 81.06 87 SER A C 1
ATOM 656 O O . SER A 1 87 ? 4.811 11.555 -18.601 1.00 81.06 87 SER A O 1
ATOM 658 N N . GLY A 1 88 ? 6.643 12.390 -17.593 1.00 84.88 88 GLY A N 1
ATOM 659 C CA . GLY A 1 88 ? 6.384 13.787 -17.904 1.00 84.88 88 GLY A CA 1
ATOM 660 C C . GLY A 1 88 ? 6.740 14.166 -19.342 1.00 84.88 88 GLY A C 1
ATOM 661 O O . GLY A 1 88 ? 7.196 13.359 -20.143 1.00 84.88 88 GLY A O 1
ATOM 662 N N . LEU A 1 89 ? 6.571 15.451 -19.664 1.00 89.75 89 LEU A N 1
ATOM 663 C CA . LEU A 1 89 ? 6.899 16.005 -20.988 1.00 89.75 89 LEU A CA 1
ATOM 664 C C . LEU A 1 89 ? 8.409 16.096 -21.262 1.00 89.75 89 LEU A C 1
ATOM 666 O O . LEU A 1 89 ? 8.833 16.119 -22.414 1.00 89.75 89 LEU A O 1
ATOM 670 N N . TYR A 1 90 ? 9.215 16.169 -20.203 1.00 94.62 90 TYR A N 1
ATOM 671 C CA . TYR A 1 90 ? 10.669 16.302 -20.278 1.00 94.62 90 TYR A CA 1
ATOM 672 C C . TYR A 1 90 ? 11.363 15.235 -19.418 1.00 94.62 90 TYR A C 1
ATOM 674 O O . TYR A 1 90 ? 12.016 15.579 -18.425 1.00 94.62 90 TYR A O 1
ATOM 682 N N . PRO A 1 91 ? 11.231 13.944 -19.771 1.00 93.00 91 PRO A N 1
ATOM 683 C CA . PRO A 1 91 ? 11.995 12.886 -19.125 1.00 93.00 91 PRO A CA 1
ATOM 684 C C . PRO A 1 91 ? 13.491 13.067 -19.412 1.00 93.00 91 PRO A C 1
ATOM 686 O O . PRO A 1 91 ? 13.889 13.799 -20.329 1.00 93.00 91 PRO A O 1
ATOM 689 N N . ALA A 1 92 ? 14.342 12.396 -18.637 1.00 94.38 92 ALA A N 1
ATOM 690 C CA . ALA A 1 92 ? 15.791 12.582 -18.697 1.00 94.38 92 ALA A CA 1
ATOM 691 C C . ALA A 1 92 ? 16.363 12.371 -20.111 1.00 94.38 92 ALA A C 1
ATOM 693 O O . ALA A 1 92 ? 17.188 13.166 -20.565 1.00 94.38 92 ALA A O 1
ATOM 694 N N . GLN A 1 93 ? 15.870 11.364 -20.840 1.00 91.38 93 GLN A N 1
ATOM 695 C CA . GLN A 1 93 ? 16.263 11.068 -22.226 1.00 91.38 93 GLN A CA 1
ATOM 696 C C . GLN A 1 93 ? 15.976 12.205 -23.220 1.00 91.38 93 GLN A C 1
ATOM 698 O O . GLN A 1 93 ? 16.682 12.338 -24.217 1.00 91.38 93 GLN A O 1
ATOM 703 N N . VAL A 1 94 ? 14.976 13.047 -22.939 1.00 93.75 94 VAL A N 1
ATOM 704 C CA . VAL A 1 94 ? 14.603 14.206 -23.766 1.00 93.75 94 VAL A CA 1
ATOM 705 C C . VAL A 1 94 ? 15.357 15.455 -23.318 1.00 93.75 94 VAL A C 1
ATOM 707 O O . VAL A 1 94 ? 15.857 16.214 -24.146 1.00 93.75 94 VAL A O 1
ATOM 710 N N . ALA A 1 95 ? 15.453 15.677 -22.007 1.00 96.38 95 ALA A N 1
ATOM 711 C CA . ALA A 1 95 ? 15.954 16.930 -21.455 1.00 96.38 95 ALA A CA 1
ATOM 712 C C . ALA A 1 95 ? 17.488 17.009 -21.385 1.00 96.38 95 ALA A C 1
ATOM 714 O O . ALA A 1 95 ? 18.067 18.080 -21.598 1.00 96.38 95 ALA A O 1
ATOM 715 N N . LEU A 1 96 ? 18.161 15.893 -21.085 1.00 97.50 96 LEU A N 1
ATOM 716 C CA . LEU A 1 96 ? 19.613 15.870 -20.901 1.00 97.50 96 LEU A CA 1
ATOM 717 C C . LEU A 1 96 ? 20.426 16.122 -22.172 1.00 97.50 96 LEU A C 1
ATOM 719 O O . LEU A 1 96 ? 21.398 16.867 -22.052 1.00 97.50 96 LEU A O 1
ATOM 723 N N . PRO A 1 97 ? 20.065 15.619 -23.370 1.00 96.19 97 PRO A N 1
ATOM 724 C CA . PRO A 1 97 ? 20.813 15.888 -24.598 1.00 96.19 97 PRO A CA 1
ATOM 725 C C . PRO A 1 97 ? 21.213 17.356 -24.787 1.00 96.19 97 PRO A C 1
ATOM 727 O O . PRO A 1 97 ? 22.382 17.645 -25.016 1.00 96.19 97 PRO A O 1
ATOM 730 N N . SER A 1 98 ? 20.292 18.307 -24.581 1.00 93.94 98 SER A N 1
ATOM 731 C CA . SER A 1 98 ? 20.606 19.739 -24.713 1.00 93.94 98 SER A CA 1
ATOM 732 C C . SER A 1 98 ? 21.619 20.242 -23.683 1.00 93.94 98 SER A C 1
ATOM 734 O O . SER A 1 98 ? 22.401 21.137 -23.989 1.00 93.94 98 SER A O 1
ATOM 736 N N . PHE A 1 99 ? 21.61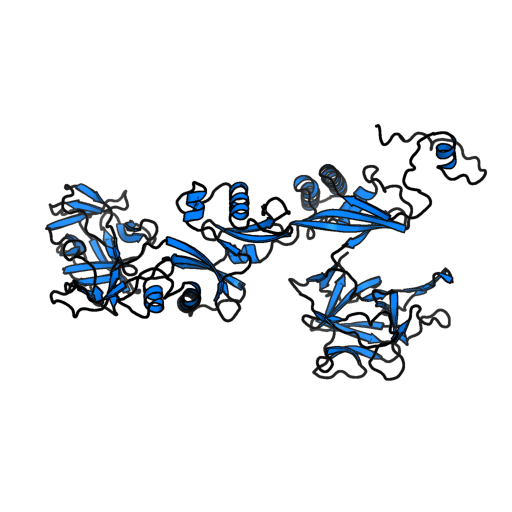8 19.692 -22.467 1.00 96.75 99 PHE A N 1
ATOM 737 C CA . PHE A 1 99 ? 22.605 20.027 -21.439 1.00 96.75 99 PHE A CA 1
ATOM 738 C C . PHE A 1 99 ? 23.990 19.455 -21.763 1.00 96.75 99 PHE A C 1
ATOM 740 O O . PHE A 1 99 ? 24.990 20.146 -21.554 1.00 96.75 99 PHE A O 1
ATOM 747 N N . LEU A 1 100 ? 24.049 18.242 -22.322 1.00 95.88 100 LEU A N 1
ATOM 748 C CA . LEU A 1 100 ? 25.299 17.580 -22.710 1.00 95.88 100 LEU A CA 1
ATOM 749 C C . LEU A 1 100 ? 26.031 18.311 -23.852 1.00 95.88 100 LEU A C 1
ATOM 751 O O . LEU A 1 100 ? 27.237 18.146 -24.011 1.00 95.88 100 LEU A O 1
ATOM 755 N N . GLU A 1 101 ? 25.341 19.174 -24.601 1.00 92.88 101 GLU A N 1
ATOM 756 C CA . GLU A 1 101 ? 25.955 20.054 -25.609 1.00 92.88 101 GLU A CA 1
ATOM 757 C C . GLU A 1 101 ? 26.512 21.368 -25.035 1.00 92.88 101 GLU A C 1
ATOM 759 O O . GLU A 1 101 ? 27.112 22.172 -25.752 1.00 92.88 101 GLU A O 1
ATOM 764 N N . THR A 1 102 ? 26.318 21.633 -23.742 1.00 90.19 102 THR A N 1
ATOM 765 C CA . THR A 1 102 ? 26.796 22.872 -23.119 1.00 90.19 102 THR A CA 1
ATOM 766 C C . THR A 1 102 ? 28.193 22.709 -22.540 1.00 90.19 102 THR A C 1
ATOM 768 O O . THR A 1 102 ? 28.555 21.652 -22.034 1.00 90.19 102 THR A O 1
ATOM 771 N N . SER A 1 103 ? 28.954 23.804 -22.485 1.00 85.81 103 SER A N 1
ATOM 772 C CA . SER A 1 103 ? 30.286 23.827 -21.862 1.00 85.81 103 SER A CA 1
ATOM 773 C C . SER A 1 103 ? 30.296 23.491 -20.363 1.00 85.81 103 SER A C 1
ATOM 775 O O . SER A 1 103 ? 31.368 23.364 -19.776 1.00 85.81 103 SER A O 1
ATOM 777 N N . SER A 1 104 ? 29.123 23.400 -19.728 1.00 84.56 104 SER A N 1
ATOM 778 C CA . SER A 1 104 ? 28.975 22.935 -18.346 1.00 84.56 104 SER A CA 1
ATOM 779 C C . SER A 1 104 ? 29.166 21.422 -18.223 1.00 84.56 104 SER A C 1
ATOM 781 O O . SER A 1 104 ? 29.562 20.949 -17.161 1.00 84.56 104 SER A O 1
ATOM 783 N N . PHE A 1 105 ? 28.929 20.663 -19.296 1.00 90.25 105 PHE A N 1
ATOM 784 C CA . PHE A 1 105 ? 29.176 19.230 -19.331 1.00 90.25 105 PHE A CA 1
ATOM 785 C C . PHE A 1 105 ? 30.632 18.944 -19.744 1.00 90.25 105 PHE A C 1
ATOM 787 O O . PHE A 1 105 ? 31.053 19.378 -20.815 1.00 90.25 105 PHE A O 1
ATOM 794 N N . PRO A 1 106 ? 31.426 18.189 -18.958 1.00 87.69 106 PRO A N 1
ATOM 795 C CA . PRO A 1 106 ? 32.858 18.006 -19.224 1.00 87.69 106 PRO A CA 1
ATOM 796 C C . PRO A 1 106 ? 33.200 17.370 -20.577 1.00 87.69 106 PRO A C 1
ATOM 798 O O . PRO A 1 106 ? 34.285 17.610 -21.101 1.00 87.69 106 PRO A O 1
ATOM 801 N N . TYR A 1 107 ? 32.287 16.577 -21.144 1.00 86.75 107 TYR A N 1
ATOM 802 C CA . TYR A 1 107 ? 32.507 15.841 -22.391 1.00 86.75 107 TYR A CA 1
ATOM 803 C C . TYR A 1 107 ? 31.807 16.484 -23.599 1.00 86.75 107 TYR A C 1
ATOM 805 O O . TYR A 1 107 ? 31.679 15.846 -24.640 1.00 86.75 107 TYR A O 1
ATOM 813 N N . TYR A 1 108 ? 31.360 17.742 -23.506 1.00 85.50 108 TYR A N 1
ATOM 814 C CA . TYR A 1 108 ? 30.591 18.381 -24.585 1.00 85.50 108 TYR A CA 1
ATOM 815 C C . TYR A 1 108 ? 31.341 18.432 -25.931 1.00 85.50 108 TYR A C 1
ATOM 817 O O . TYR A 1 108 ? 30.721 18.299 -26.982 1.00 85.50 108 TYR A O 1
ATOM 825 N N . LEU A 1 109 ? 32.679 18.519 -25.923 1.00 83.25 109 LEU A N 1
ATOM 826 C CA . LEU A 1 109 ? 33.527 18.487 -27.128 1.00 83.25 109 LEU A CA 1
ATOM 827 C C . LEU A 1 109 ? 34.000 17.087 -27.546 1.00 83.25 109 LEU A C 1
ATOM 829 O O . LEU A 1 109 ? 34.755 16.985 -28.505 1.00 83.25 109 LEU A O 1
ATOM 833 N N . ALA A 1 110 ? 33.577 16.015 -26.869 1.00 85.75 110 ALA A N 1
ATOM 834 C CA . ALA A 1 110 ? 34.015 14.662 -27.212 1.00 85.75 110 ALA A CA 1
ATOM 835 C C . ALA A 1 110 ? 33.681 14.303 -28.673 1.00 85.75 110 ALA A C 1
ATOM 837 O O . ALA A 1 110 ? 32.719 14.829 -29.245 1.00 85.75 110 ALA A O 1
ATOM 838 N N . SER A 1 111 ? 34.473 13.412 -29.268 1.00 83.62 111 SER A N 1
ATOM 839 C CA . SER A 1 111 ? 34.308 12.956 -30.650 1.00 83.62 111 SER A CA 1
ATOM 840 C C . SER A 1 111 ? 33.098 12.017 -30.806 1.00 83.62 111 SER A C 1
ATOM 842 O O . SER A 1 111 ? 32.564 11.474 -29.829 1.00 83.62 111 SER A O 1
ATOM 844 N N . ASN A 1 112 ? 32.646 11.809 -32.046 1.00 85.62 112 ASN A N 1
ATOM 845 C CA . ASN A 1 112 ? 31.604 10.824 -32.346 1.00 85.62 112 ASN A CA 1
ATOM 846 C C . ASN A 1 112 ? 32.031 9.412 -31.922 1.00 85.62 112 ASN A C 1
ATOM 848 O O . ASN A 1 112 ? 33.178 9.015 -32.095 1.00 85.62 112 ASN A O 1
ATOM 852 N N . GLY A 1 113 ? 31.080 8.637 -31.405 1.00 81.12 113 GLY A N 1
ATOM 853 C CA . GLY A 1 113 ? 31.322 7.317 -30.825 1.00 81.12 113 GLY A CA 1
ATOM 854 C C . GLY A 1 113 ? 31.513 7.347 -29.310 1.00 81.12 113 GLY A C 1
ATOM 855 O O . GLY A 1 113 ? 31.315 6.309 -28.683 1.00 81.12 113 GLY A O 1
ATOM 856 N N . SER A 1 114 ? 31.802 8.515 -28.723 1.00 88.44 114 SER A N 1
ATOM 857 C CA . SER A 1 114 ? 31.953 8.678 -27.273 1.00 88.44 114 SER A CA 1
ATOM 858 C C . SER A 1 114 ? 30.676 8.327 -26.513 1.00 88.44 114 SER A C 1
ATOM 860 O O . SER A 1 114 ? 29.568 8.611 -26.974 1.00 88.44 114 SER A O 1
ATOM 862 N N . VAL A 1 115 ? 30.838 7.737 -25.331 1.00 91.88 115 VAL A N 1
ATOM 863 C CA . VAL A 1 115 ? 29.767 7.240 -24.466 1.00 91.88 115 VAL A CA 1
ATOM 864 C C . VAL A 1 115 ? 29.953 7.790 -23.055 1.00 91.88 115 VAL A C 1
ATOM 866 O O . VAL A 1 115 ? 31.040 7.701 -22.491 1.00 91.88 115 VAL A O 1
ATOM 869 N N . VAL A 1 116 ? 28.897 8.337 -22.456 1.00 93.94 116 VAL A N 1
ATOM 870 C CA . VAL A 1 116 ? 28.923 8.792 -21.061 1.00 93.94 116 VAL A CA 1
ATOM 871 C C . VAL A 1 116 ? 27.725 8.244 -20.300 1.00 93.94 116 VAL A C 1
ATOM 873 O O . VAL A 1 116 ? 26.582 8.421 -20.713 1.00 93.94 116 VAL A O 1
ATOM 876 N N . ASP A 1 117 ? 27.994 7.617 -19.160 1.00 93.81 117 ASP A N 1
ATOM 877 C CA . ASP A 1 117 ? 26.973 7.175 -18.214 1.00 93.81 117 ASP A CA 1
ATOM 878 C C . ASP A 1 117 ? 26.647 8.324 -17.248 1.00 93.81 117 ASP A C 1
ATOM 880 O O . ASP A 1 117 ? 27.478 8.735 -16.434 1.00 93.81 117 ASP A O 1
ATOM 884 N N . VAL A 1 118 ? 25.443 8.880 -17.365 1.00 96.12 118 VAL A N 1
ATOM 885 C CA . VAL A 1 118 ? 24.969 10.030 -16.592 1.00 96.12 118 VAL A CA 1
ATOM 886 C C . VAL A 1 118 ? 24.039 9.562 -15.475 1.00 96.12 118 VAL A C 1
ATOM 888 O O . VAL A 1 118 ? 22.994 8.977 -15.745 1.00 96.12 118 VAL A O 1
ATOM 891 N N . THR A 1 119 ? 24.393 9.846 -14.224 1.00 95.12 119 THR A N 1
ATOM 892 C CA . THR A 1 119 ? 23.609 9.520 -13.025 1.00 95.12 119 THR A CA 1
ATOM 893 C C . THR A 1 119 ? 22.765 10.712 -12.578 1.00 95.12 119 THR A C 1
ATOM 895 O O . THR A 1 119 ? 23.280 11.823 -12.415 1.00 95.12 119 THR A O 1
ATOM 898 N N . TYR A 1 120 ? 21.472 10.483 -12.356 1.00 95.19 120 TYR A N 1
ATOM 899 C CA . TYR A 1 120 ? 20.470 11.495 -12.023 1.00 95.19 120 TYR A CA 1
ATOM 900 C C . TYR A 1 120 ? 19.341 10.928 -11.149 1.00 95.19 120 TYR A C 1
ATOM 902 O O . TYR A 1 120 ? 19.271 9.728 -10.910 1.00 95.19 120 TYR A O 1
ATOM 910 N N . GLN A 1 121 ? 18.481 11.805 -10.633 1.00 94.00 121 GLN A N 1
ATOM 911 C CA . GLN A 1 121 ? 17.262 11.450 -9.916 1.00 94.00 121 GLN A CA 1
ATOM 912 C C . GLN A 1 121 ? 16.094 11.447 -10.897 1.00 94.00 121 GLN A C 1
ATOM 914 O O . GLN A 1 121 ? 15.937 12.382 -11.690 1.00 94.00 121 GLN A O 1
ATOM 919 N N . GLU A 1 122 ? 15.267 10.418 -10.826 1.00 91.12 122 GLU A N 1
ATOM 920 C CA . GLU A 1 122 ? 14.092 10.249 -11.669 1.00 91.12 122 GLU A CA 1
ATOM 921 C C . GLU A 1 122 ? 12.908 9.832 -10.798 1.00 91.12 122 GLU A C 1
ATOM 923 O O . GLU A 1 122 ? 13.003 8.886 -10.021 1.00 91.12 122 GLU A O 1
ATOM 928 N N . ALA A 1 123 ? 11.809 10.572 -10.885 1.00 89.06 123 ALA A N 1
ATOM 929 C CA . ALA A 1 123 ? 10.541 10.200 -10.284 1.00 89.06 123 ALA A CA 1
ATOM 930 C C . ALA A 1 123 ? 9.751 9.333 -11.264 1.00 89.06 123 ALA A C 1
ATOM 932 O O . ALA A 1 123 ? 9.734 9.587 -12.473 1.00 89.06 123 ALA A O 1
ATOM 933 N N . SER A 1 124 ? 9.090 8.318 -10.723 1.00 79.06 124 SER A N 1
ATOM 934 C CA . SER A 1 124 ? 8.275 7.367 -11.472 1.00 79.06 124 SER A CA 1
ATOM 935 C C . SER A 1 124 ? 6.823 7.406 -10.984 1.00 79.06 124 SER A C 1
ATOM 937 O O . SER A 1 124 ? 6.410 8.332 -10.284 1.00 79.06 124 SER A O 1
ATOM 939 N N . ALA A 1 125 ? 6.009 6.433 -11.396 1.00 72.75 125 ALA A N 1
ATOM 940 C CA . ALA A 1 125 ? 4.633 6.356 -10.929 1.00 72.75 125 ALA A CA 1
ATOM 941 C C . ALA A 1 125 ? 4.590 6.206 -9.399 1.00 72.75 125 ALA A C 1
ATOM 943 O O . ALA A 1 125 ? 5.353 5.438 -8.814 1.00 72.75 125 ALA A O 1
ATOM 944 N N . VAL A 1 126 ? 3.660 6.923 -8.762 1.00 73.06 126 VAL A N 1
ATOM 945 C CA . VAL A 1 126 ? 3.351 6.749 -7.338 1.00 73.06 126 VAL A CA 1
ATOM 946 C C . VAL A 1 126 ? 3.007 5.274 -7.096 1.00 73.06 126 VAL A C 1
ATOM 948 O O . VAL A 1 126 ? 2.110 4.766 -7.778 1.00 73.06 126 VAL A O 1
ATOM 951 N N . PRO A 1 127 ? 3.670 4.586 -6.147 1.00 81.00 127 PRO A N 1
ATOM 952 C CA . PRO A 1 127 ? 3.356 3.197 -5.827 1.00 81.00 127 PRO A CA 1
ATOM 953 C C . PRO A 1 127 ? 1.867 3.024 -5.511 1.00 81.00 127 PRO A C 1
ATOM 955 O O . PRO A 1 127 ? 1.301 3.768 -4.701 1.00 81.00 127 PRO A O 1
ATOM 958 N N . ALA A 1 128 ? 1.218 2.066 -6.175 1.00 82.25 128 ALA A N 1
ATOM 959 C CA . ALA A 1 128 ? -0.231 1.872 -6.097 1.00 82.25 128 ALA A CA 1
ATOM 960 C C . ALA A 1 128 ? -0.692 1.540 -4.667 1.00 82.25 128 ALA A C 1
ATOM 962 O O . ALA A 1 128 ? -1.791 1.916 -4.252 1.00 82.25 128 ALA A O 1
ATOM 963 N N . GLU A 1 129 ? 0.185 0.908 -3.892 1.00 86.38 129 GLU A N 1
ATOM 964 C CA . GLU A 1 129 ? 0.012 0.543 -2.493 1.00 86.38 129 GLU A CA 1
ATOM 965 C C . GLU A 1 129 ? -0.240 1.760 -1.600 1.00 86.38 129 GLU A C 1
ATOM 967 O O . GLU A 1 129 ? -1.020 1.653 -0.659 1.00 86.38 129 GLU A O 1
ATOM 972 N N . ILE A 1 130 ? 0.332 2.934 -1.906 1.00 89.12 130 ILE A N 1
ATOM 973 C CA . ILE A 1 130 ? 0.056 4.169 -1.147 1.00 89.12 130 ILE A CA 1
ATOM 974 C C . ILE A 1 130 ? -1.435 4.499 -1.224 1.00 89.12 130 ILE A C 1
ATOM 976 O O . ILE A 1 130 ? -2.071 4.780 -0.207 1.00 89.12 130 ILE A O 1
ATOM 980 N N . ASN A 1 131 ? -2.011 4.417 -2.425 1.00 86.69 131 ASN A N 1
ATOM 981 C CA . ASN A 1 131 ? -3.431 4.683 -2.635 1.00 86.69 131 ASN A CA 1
ATOM 982 C C . ASN A 1 131 ? -4.304 3.577 -2.026 1.00 86.69 131 ASN A C 1
ATOM 984 O O . ASN A 1 131 ? -5.332 3.877 -1.418 1.00 86.69 131 ASN A O 1
ATOM 988 N N . ALA A 1 132 ? -3.887 2.314 -2.139 1.00 90.62 132 ALA A N 1
ATOM 989 C CA . ALA A 1 132 ? -4.606 1.186 -1.550 1.00 90.62 132 ALA A CA 1
ATOM 990 C C . ALA A 1 132 ? -4.631 1.251 -0.010 1.00 90.62 132 ALA A C 1
ATOM 992 O O . ALA A 1 132 ? -5.676 1.027 0.599 1.00 90.62 132 ALA A O 1
ATOM 993 N N . LEU A 1 133 ? -3.516 1.626 0.624 1.00 93.31 133 LEU A N 1
ATOM 994 C CA . LEU A 1 133 ? -3.412 1.834 2.071 1.00 93.31 133 LEU A CA 1
ATOM 995 C C . LEU A 1 133 ? -4.181 3.079 2.528 1.00 93.31 133 LEU A C 1
ATOM 997 O O . LEU A 1 133 ? -4.842 3.038 3.565 1.00 93.31 133 LEU A O 1
ATOM 1001 N N . ALA A 1 134 ? -4.171 4.157 1.738 1.00 89.00 134 ALA A N 1
ATOM 1002 C CA . ALA A 1 134 ? -5.016 5.325 1.991 1.00 89.00 134 ALA A CA 1
ATOM 1003 C C . ALA A 1 134 ? -6.514 4.971 1.974 1.00 89.00 134 ALA A C 1
ATOM 1005 O O . ALA A 1 134 ? -7.304 5.522 2.746 1.00 89.00 134 ALA A O 1
ATOM 1006 N N . GLY A 1 135 ? -6.900 4.016 1.126 1.00 90.25 135 GLY A N 1
ATOM 1007 C CA . GLY A 1 135 ? -8.239 3.432 1.057 1.00 90.25 135 GLY A CA 1
ATOM 1008 C C . GLY A 1 135 ? -8.482 2.243 1.993 1.00 90.25 135 GLY A C 1
ATOM 1009 O O . GLY A 1 135 ? -9.528 1.603 1.865 1.00 90.25 135 GLY A O 1
ATOM 1010 N N . ALA A 1 136 ? -7.557 1.923 2.906 1.00 94.88 136 ALA A N 1
ATOM 1011 C CA . ALA A 1 136 ? -7.678 0.747 3.760 1.00 94.88 136 ALA A CA 1
ATOM 1012 C C . ALA A 1 136 ? -8.966 0.777 4.594 1.00 94.88 136 ALA A C 1
ATOM 1014 O O . ALA A 1 136 ? -9.369 1.812 5.136 1.00 94.88 136 ALA A O 1
ATOM 1015 N N . LYS A 1 137 ? -9.602 -0.389 4.736 1.00 94.19 137 LYS A N 1
ATOM 1016 C CA . LYS A 1 137 ? -10.759 -0.562 5.620 1.00 94.19 137 LYS A CA 1
ATOM 1017 C C . LYS A 1 137 ? -10.321 -0.376 7.072 1.00 94.19 137 LYS A C 1
ATOM 1019 O O . LYS A 1 137 ? -9.269 -0.866 7.467 1.00 94.19 137 LYS A O 1
ATOM 1024 N N . SER A 1 138 ? -11.140 0.272 7.889 1.00 92.44 138 SER A N 1
ATOM 1025 C CA . SER A 1 138 ? -10.901 0.346 9.334 1.00 92.44 138 SER A CA 1
ATOM 1026 C C . SER A 1 138 ? -11.692 -0.742 10.044 1.00 92.44 138 SER A C 1
ATOM 1028 O O . SER A 1 138 ? -12.894 -0.873 9.809 1.00 92.44 138 SER A O 1
ATOM 1030 N N . TYR A 1 139 ? -11.041 -1.487 10.933 1.00 94.75 139 TYR A N 1
ATOM 1031 C CA . TYR A 1 139 ? -11.694 -2.480 11.778 1.00 94.75 139 TYR A CA 1
ATOM 1032 C C . TYR A 1 139 ? -11.236 -2.346 13.229 1.00 94.75 139 TYR A C 1
ATOM 1034 O O . TYR A 1 139 ? -10.047 -2.214 13.507 1.00 94.75 139 TYR A O 1
ATOM 1042 N N . THR A 1 140 ? -12.173 -2.397 14.169 1.00 93.75 140 THR A N 1
ATOM 1043 C CA . THR A 1 140 ? -11.866 -2.497 15.598 1.00 93.75 140 THR A CA 1
ATOM 1044 C C . THR A 1 140 ? -12.403 -3.827 16.087 1.00 93.75 140 THR A C 1
ATOM 1046 O O . THR A 1 140 ? -13.582 -4.112 15.896 1.00 93.75 140 THR A O 1
ATOM 1049 N N . VAL A 1 141 ? -11.531 -4.641 16.682 1.00 95.06 141 VAL A N 1
ATOM 1050 C CA . VAL A 1 141 ? -11.899 -5.973 17.177 1.00 95.06 141 VAL A CA 1
ATOM 1051 C C . VAL A 1 141 ? -12.940 -5.829 18.286 1.00 95.06 141 VAL A C 1
ATOM 1053 O O . VAL A 1 141 ? -12.697 -5.141 19.281 1.00 95.06 141 VAL A O 1
ATOM 1056 N N . SER A 1 142 ? -14.093 -6.466 18.090 1.00 89.38 142 SER A N 1
ATOM 1057 C CA . SER A 1 142 ? -15.255 -6.367 18.975 1.00 89.38 142 SER A CA 1
ATOM 1058 C C . SER A 1 142 ? -15.166 -7.324 20.164 1.00 89.38 142 SER A C 1
ATOM 1060 O O . SER A 1 142 ? -14.365 -8.264 20.175 1.00 89.38 142 SER A O 1
ATOM 1062 N N . ALA A 1 143 ? -16.039 -7.147 21.159 1.00 84.19 143 ALA A N 1
ATOM 1063 C CA . ALA A 1 143 ? -16.147 -8.091 22.273 1.00 84.19 143 ALA A CA 1
ATOM 1064 C C . ALA A 1 143 ? -16.471 -9.524 21.809 1.00 84.19 143 ALA A C 1
ATOM 1066 O O . ALA A 1 143 ? -15.910 -10.484 22.336 1.00 84.19 143 ALA A O 1
ATOM 1067 N N . ALA A 1 144 ? -17.329 -9.663 20.794 1.00 85.94 144 ALA A N 1
ATOM 1068 C CA . ALA A 1 144 ? -17.710 -10.958 20.236 1.00 85.94 144 ALA A CA 1
ATOM 1069 C C . ALA A 1 144 ? -16.525 -11.675 19.567 1.00 85.94 144 ALA A C 1
ATOM 1071 O O . ALA A 1 144 ? -16.404 -12.895 19.666 1.00 85.94 144 ALA A O 1
ATOM 1072 N N . ASP A 1 145 ? -15.618 -10.931 18.931 1.00 95.25 145 ASP A N 1
ATOM 1073 C CA . ASP A 1 145 ? -14.412 -11.510 18.329 1.00 95.25 145 ASP A CA 1
ATOM 1074 C C . ASP A 1 145 ? -13.440 -12.024 19.388 1.00 95.25 145 ASP A C 1
ATOM 1076 O O . ASP A 1 145 ? -12.854 -13.095 19.224 1.00 95.25 145 ASP A O 1
ATOM 1080 N N . TYR A 1 146 ? -13.285 -11.295 20.498 1.00 94.12 146 TYR A N 1
ATOM 1081 C CA . TYR A 1 146 ? -12.491 -11.783 21.623 1.00 94.12 146 TYR A CA 1
ATOM 1082 C C . TYR A 1 146 ? -13.127 -13.023 22.257 1.00 94.12 146 TYR A C 1
ATOM 1084 O O . TYR A 1 146 ? -12.421 -13.997 22.500 1.00 94.12 146 TYR A O 1
ATOM 1092 N N . ALA A 1 147 ? -14.445 -13.035 22.471 1.00 89.06 147 ALA A N 1
ATOM 1093 C CA . ALA A 1 147 ? -15.153 -14.207 22.990 1.00 89.06 147 ALA A CA 1
ATOM 1094 C C . ALA A 1 147 ? -14.931 -15.449 22.108 1.00 89.06 147 ALA A C 1
ATOM 1096 O O . ALA A 1 147 ? -14.590 -16.522 22.611 1.00 89.06 147 ALA A O 1
ATOM 1097 N N . LYS A 1 148 ? -15.018 -15.294 20.778 1.00 95.19 148 LYS A N 1
ATOM 1098 C CA . LYS A 1 148 ? -14.676 -16.355 19.815 1.00 95.19 148 LYS A CA 1
ATOM 1099 C C . LYS A 1 148 ? -13.223 -16.814 19.955 1.00 95.19 148 LYS A C 1
ATOM 1101 O O . LYS A 1 148 ? -12.977 -18.017 19.970 1.00 95.19 148 LYS A O 1
ATOM 1106 N N . ALA A 1 149 ? -12.280 -15.881 20.089 1.00 96.56 149 ALA A N 1
ATOM 1107 C CA . ALA A 1 149 ? -10.856 -16.190 20.231 1.00 96.56 149 ALA A CA 1
ATOM 1108 C C . ALA A 1 149 ? -10.536 -16.987 21.507 1.00 96.56 149 ALA A C 1
ATOM 1110 O O . ALA A 1 149 ? -9.682 -17.871 21.486 1.00 96.56 149 ALA A O 1
ATOM 1111 N N . TRP A 1 150 ? -11.237 -16.693 22.603 1.00 94.81 150 TRP A N 1
ATOM 1112 C CA . TRP A 1 150 ? -11.118 -17.402 23.880 1.00 94.81 150 TRP A CA 1
ATOM 1113 C C . TRP A 1 150 ? -11.997 -18.661 23.964 1.00 94.81 150 TRP A C 1
ATOM 1115 O O . TRP A 1 150 ? -11.857 -19.449 24.896 1.00 94.81 150 TRP A O 1
ATOM 1125 N N . GLY A 1 151 ? -12.891 -18.874 22.993 1.00 92.62 151 GLY A N 1
ATOM 1126 C CA . GLY A 1 151 ? -13.805 -20.015 22.956 1.00 92.62 151 GLY A CA 1
ATOM 1127 C C . GLY A 1 151 ? -14.892 -19.980 24.035 1.00 92.62 151 GLY A C 1
ATOM 1128 O O . GLY A 1 151 ? -15.442 -21.029 24.368 1.00 92.62 151 GLY A O 1
ATOM 1129 N N . SER A 1 152 ? -15.188 -18.804 24.597 1.00 87.25 152 SER A N 1
ATOM 1130 C CA . SER A 1 152 ? -16.182 -18.626 25.658 1.00 87.25 152 SER A CA 1
ATOM 1131 C C . SER A 1 152 ? -16.825 -17.243 25.609 1.00 87.25 152 SER A C 1
ATOM 1133 O O . SER A 1 152 ? -16.154 -16.236 25.407 1.00 87.25 152 SER A O 1
ATOM 1135 N N . GLU A 1 153 ? -18.132 -17.202 25.851 1.00 80.81 153 GLU A N 1
ATOM 1136 C CA . GLU A 1 153 ? -18.928 -15.974 25.941 1.00 80.81 153 GLU A CA 1
ATOM 1137 C C . GLU A 1 153 ? -18.818 -15.297 27.323 1.00 80.81 153 GLU A C 1
ATOM 1139 O O . GLU A 1 153 ? -19.047 -14.100 27.462 1.00 80.81 153 GLU A O 1
ATOM 1144 N N . THR A 1 154 ? -18.401 -16.024 28.364 1.00 76.38 154 THR A N 1
ATOM 1145 C CA . THR A 1 154 ? -18.267 -15.469 29.726 1.00 76.38 154 THR A CA 1
ATOM 1146 C C . THR A 1 154 ? -16.836 -15.473 30.242 1.00 76.38 154 THR A C 1
ATOM 1148 O O . THR A 1 154 ? -16.437 -14.546 30.943 1.00 76.38 154 THR A O 1
ATOM 1151 N N . ALA A 1 155 ? -16.044 -16.479 29.871 1.00 86.56 155 ALA A N 1
ATOM 1152 C CA . ALA A 1 155 ? -14.652 -16.639 30.279 1.00 86.56 155 ALA A CA 1
ATOM 1153 C C . ALA A 1 155 ? -13.714 -16.098 29.193 1.00 86.56 155 ALA A C 1
ATOM 1155 O O . ALA A 1 155 ? -12.968 -16.842 28.561 1.00 86.56 155 ALA A O 1
ATOM 1156 N N . PHE A 1 156 ? -13.785 -14.789 28.950 1.00 90.38 156 PHE A N 1
ATOM 1157 C CA . PHE A 1 156 ? -12.909 -14.104 28.004 1.00 90.38 156 PHE A CA 1
ATOM 1158 C C . PHE A 1 156 ? -12.520 -12.717 28.516 1.00 90.38 156 PHE A C 1
ATOM 1160 O O . PHE A 1 156 ? -13.216 -12.119 29.335 1.00 90.38 156 PHE A O 1
ATOM 1167 N N . ILE A 1 157 ? -11.407 -12.190 28.011 1.00 88.62 157 ILE A N 1
ATOM 1168 C CA . ILE A 1 157 ? -11.016 -10.788 28.195 1.00 88.62 157 ILE A CA 1
ATOM 1169 C C . ILE A 1 157 ? -11.008 -10.088 26.838 1.00 88.62 157 ILE A C 1
ATOM 1171 O O . ILE A 1 157 ? -10.774 -10.722 25.809 1.00 88.62 157 ILE A O 1
ATOM 1175 N N . ARG A 1 158 ? -11.198 -8.768 26.821 1.00 92.12 158 ARG A N 1
ATOM 1176 C CA . ARG A 1 158 ? -11.159 -7.937 25.601 1.00 92.12 158 ARG A CA 1
ATOM 1177 C C . ARG A 1 158 ? -9.737 -7.626 25.157 1.00 92.12 158 ARG A C 1
ATOM 1179 O O . ARG A 1 158 ? -9.376 -6.467 24.958 1.00 92.12 158 ARG A O 1
ATOM 1186 N N . ALA A 1 159 ? -8.913 -8.658 25.096 1.00 95.19 159 ALA A N 1
ATOM 1187 C CA . ALA A 1 159 ? -7.547 -8.596 24.631 1.00 95.19 159 ALA A CA 1
ATOM 1188 C C . ALA A 1 159 ? -7.120 -9.969 24.114 1.00 95.19 159 ALA A C 1
ATOM 1190 O O . ALA A 1 159 ? -7.536 -11.007 24.638 1.00 95.19 159 ALA A O 1
ATOM 1191 N N . TYR A 1 160 ? -6.248 -9.960 23.115 1.00 98.19 160 TYR A N 1
ATOM 1192 C CA . TYR A 1 160 ? -5.461 -11.132 22.767 1.00 98.19 160 TYR A CA 1
ATOM 1193 C C . TYR A 1 160 ? -4.343 -11.337 23.788 1.00 98.19 160 TYR A C 1
ATOM 1195 O O . TYR A 1 160 ? -3.893 -10.393 24.437 1.00 98.19 160 TYR A O 1
ATOM 1203 N N . ALA A 1 161 ? -3.910 -12.581 23.944 1.00 97.31 161 ALA A N 1
ATOM 1204 C CA . ALA A 1 161 ? -2.858 -12.979 24.875 1.00 97.31 161 ALA A CA 1
ATOM 1205 C C . ALA A 1 161 ? -2.146 -14.237 24.336 1.00 97.31 161 ALA A C 1
ATOM 1207 O O . ALA A 1 161 ? -2.561 -14.760 23.297 1.00 97.31 161 ALA A O 1
ATOM 1208 N N . PRO A 1 162 ? -1.084 -14.749 24.986 1.00 97.75 162 PRO A N 1
ATOM 1209 C CA . PRO A 1 162 ? -0.366 -15.934 24.509 1.00 97.75 162 PRO A CA 1
ATOM 1210 C C . PRO A 1 162 ? -1.240 -17.156 24.167 1.00 97.75 162 PRO A C 1
ATOM 1212 O O . PRO A 1 162 ? -0.942 -17.831 23.182 1.00 97.75 162 PRO A O 1
ATOM 1215 N N . ASP A 1 163 ? -2.322 -17.412 24.911 1.00 96.56 163 ASP A N 1
ATOM 1216 C CA . ASP A 1 163 ? -3.224 -18.552 24.652 1.00 96.56 163 ASP A CA 1
ATOM 1217 C C . ASP A 1 163 ? -4.273 -18.271 23.556 1.00 96.56 163 ASP A C 1
ATOM 1219 O O . ASP A 1 163 ? -4.764 -19.201 22.921 1.00 96.56 163 ASP A O 1
ATOM 1223 N N . ALA A 1 164 ? -4.573 -16.997 23.284 1.00 96.88 164 ALA A N 1
ATOM 1224 C CA . ALA A 1 164 ? -5.513 -16.543 22.257 1.00 96.88 164 ALA A CA 1
ATOM 1225 C C . ALA A 1 164 ? -4.875 -15.397 21.457 1.00 96.88 164 ALA A C 1
ATOM 1227 O O . ALA A 1 164 ? -5.119 -14.216 21.709 1.00 96.88 164 ALA A O 1
ATOM 1228 N N . THR A 1 165 ? -3.979 -15.735 20.527 1.00 97.69 165 THR A N 1
ATOM 1229 C CA . THR A 1 165 ? -3.096 -14.744 19.888 1.00 97.69 165 THR A CA 1
ATOM 1230 C C . THR A 1 165 ? -3.792 -13.930 18.799 1.00 97.69 165 THR A C 1
ATOM 1232 O O . THR A 1 165 ? -4.602 -14.454 18.032 1.00 97.69 165 THR A O 1
ATOM 1235 N N . ALA A 1 166 ? -3.385 -12.668 18.643 1.00 97.62 166 ALA A N 1
ATOM 1236 C CA . ALA A 1 166 ? -3.856 -11.787 17.574 1.00 97.62 166 ALA A CA 1
ATOM 1237 C C . ALA A 1 166 ? -3.628 -12.392 16.174 1.00 97.62 166 ALA A C 1
ATOM 1239 O O 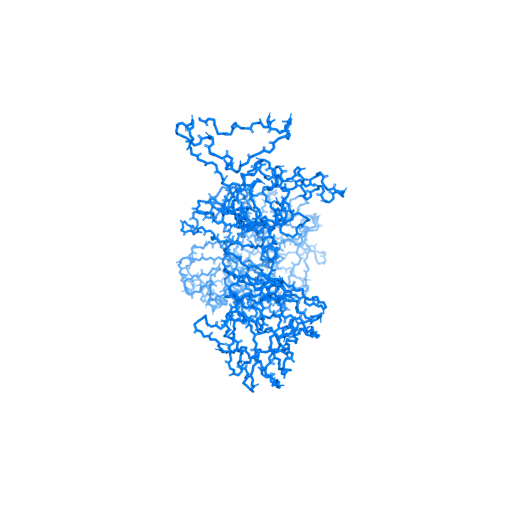. ALA A 1 166 ? -4.531 -12.406 15.342 1.00 97.62 166 ALA A O 1
ATOM 1240 N N . ALA A 1 167 ? -2.447 -12.977 15.942 1.00 96.00 167 ALA A N 1
ATOM 1241 C CA . ALA A 1 167 ? -2.061 -13.555 14.654 1.00 96.00 167 ALA A CA 1
ATOM 1242 C C . ALA A 1 167 ? -2.965 -14.716 14.195 1.00 96.00 167 ALA A C 1
ATOM 1244 O O . ALA A 1 167 ? -3.130 -14.921 12.995 1.00 96.00 167 ALA A O 1
ATOM 1245 N N . SER A 1 168 ? -3.541 -15.476 15.133 1.00 96.31 168 SER A N 1
ATOM 1246 C CA . SER A 1 168 ? -4.443 -16.590 14.812 1.00 96.31 168 SER A CA 1
ATOM 1247 C C . SER A 1 168 ? -5.912 -16.175 14.709 1.00 96.31 168 SER A C 1
ATOM 1249 O O . SER A 1 168 ? -6.670 -16.838 14.006 1.00 96.31 168 SER A O 1
ATOM 1251 N N . ASN A 1 169 ? -6.306 -15.073 15.355 1.00 98.06 169 ASN A N 1
ATOM 1252 C CA . ASN A 1 169 ? -7.714 -14.701 15.511 1.00 98.06 169 ASN A CA 1
ATOM 1253 C C . ASN A 1 169 ? -8.147 -13.480 14.686 1.00 98.06 169 ASN A C 1
ATOM 1255 O O . ASN A 1 169 ? -9.283 -13.447 14.220 1.00 98.06 169 ASN A O 1
ATOM 1259 N N . ILE A 1 170 ? -7.270 -12.500 14.434 1.00 98.31 170 ILE A N 1
ATOM 1260 C CA . ILE A 1 170 ? -7.630 -11.317 13.631 1.00 98.31 170 ILE A CA 1
ATOM 1261 C C . ILE A 1 170 ? -8.005 -11.686 12.186 1.00 98.31 170 ILE A C 1
ATOM 1263 O O . ILE A 1 170 ? -9.010 -11.165 11.705 1.00 98.31 170 ILE A O 1
ATOM 1267 N N . PRO A 1 171 ? -7.294 -12.594 11.480 1.00 97.62 171 PRO A N 1
ATOM 1268 C CA . PRO A 1 171 ? -7.719 -13.010 10.143 1.00 97.62 171 PRO A CA 1
ATOM 1269 C C . PRO A 1 171 ? -9.140 -13.583 10.094 1.00 97.62 171 PRO A C 1
ATOM 1271 O O . PRO A 1 171 ? -9.847 -13.367 9.112 1.00 97.62 171 PRO A O 1
ATOM 1274 N N . VAL A 1 172 ? -9.560 -14.288 11.153 1.00 96.56 172 VAL A N 1
ATOM 1275 C CA . VAL A 1 172 ? -10.916 -14.841 11.285 1.00 96.56 172 VAL A CA 1
ATOM 1276 C C . VAL A 1 172 ? -11.922 -13.719 11.535 1.00 96.56 172 VAL A C 1
ATOM 1278 O O . VAL A 1 172 ? -12.921 -13.640 10.829 1.00 96.56 172 VAL A O 1
ATOM 1281 N N . ALA A 1 173 ? -11.622 -12.803 12.461 1.00 96.94 173 ALA A N 1
ATOM 1282 C CA . ALA A 1 173 ? -12.475 -11.649 12.744 1.00 96.94 173 ALA A CA 1
ATOM 1283 C C . ALA A 1 173 ? -12.694 -10.768 11.500 1.00 96.94 173 ALA A C 1
ATOM 1285 O O . ALA A 1 173 ? -13.816 -10.365 11.214 1.00 96.94 173 ALA A O 1
ATOM 1286 N N . LEU A 1 174 ? -11.645 -10.522 10.707 1.00 97.69 174 LEU A N 1
ATOM 1287 C CA . LEU A 1 174 ? -11.752 -9.777 9.448 1.00 97.69 174 LEU A CA 1
ATOM 1288 C C . LEU A 1 174 ? -12.581 -10.515 8.392 1.00 97.69 174 LEU A C 1
ATOM 1290 O O . LEU A 1 174 ? -13.335 -9.880 7.655 1.00 97.69 174 LEU A O 1
ATOM 1294 N N . ALA A 1 175 ? -12.433 -11.838 8.292 1.00 95.19 175 ALA A N 1
ATOM 1295 C CA . ALA A 1 175 ? -13.236 -12.640 7.375 1.00 95.19 175 ALA A CA 1
ATOM 1296 C C . ALA A 1 175 ? -14.726 -12.577 7.743 1.00 95.19 175 ALA A C 1
ATOM 1298 O O . ALA A 1 175 ? -15.549 -12.357 6.860 1.00 95.19 175 ALA A O 1
ATOM 1299 N N . ASP A 1 176 ? -15.055 -12.687 9.032 1.00 94.31 176 ASP A N 1
ATOM 1300 C CA . ASP A 1 176 ? -16.427 -12.577 9.537 1.00 94.31 176 ASP A CA 1
ATOM 1301 C C . ASP A 1 176 ? -16.995 -11.164 9.322 1.00 94.31 176 ASP A C 1
ATOM 1303 O O . ASP A 1 176 ? -18.092 -11.008 8.784 1.00 94.31 176 ASP A O 1
ATOM 1307 N N . ALA A 1 177 ? -16.236 -10.125 9.684 1.00 94.00 177 ALA A N 1
ATOM 1308 C CA . ALA A 1 177 ? -16.664 -8.729 9.584 1.00 94.00 177 ALA A CA 1
ATOM 1309 C C . ALA A 1 177 ? -16.954 -8.278 8.145 1.00 94.00 177 ALA A C 1
ATOM 1311 O O . ALA A 1 177 ? -17.764 -7.375 7.920 1.00 94.00 177 ALA A O 1
ATOM 1312 N N . PHE A 1 178 ? -16.293 -8.896 7.165 1.00 93.25 178 PHE A N 1
ATOM 1313 C CA . PHE A 1 178 ? -16.432 -8.563 5.750 1.00 93.25 178 PHE A CA 1
ATOM 1314 C C . PHE A 1 178 ? -17.063 -9.686 4.916 1.00 93.25 178 PHE A C 1
ATOM 1316 O O . PHE A 1 178 ? -17.018 -9.615 3.691 1.00 93.25 178 PHE A O 1
ATOM 1323 N N . ALA A 1 179 ? -17.696 -10.681 5.548 1.00 90.88 179 ALA A N 1
ATOM 1324 C CA . ALA A 1 179 ? -18.252 -11.859 4.872 1.00 90.88 179 ALA A CA 1
ATOM 1325 C C . ALA A 1 179 ? -19.320 -11.528 3.811 1.00 90.88 179 ALA A C 1
ATOM 1327 O O . ALA A 1 179 ? -19.470 -12.250 2.828 1.00 90.88 179 ALA A O 1
ATOM 1328 N N . GLU A 1 180 ? -20.055 -10.428 3.990 1.00 89.56 180 GLU A N 1
ATOM 1329 C CA . GLU A 1 180 ? -21.098 -9.979 3.056 1.00 89.56 180 GLU A CA 1
ATOM 1330 C C . GLU A 1 180 ? -20.558 -9.113 1.902 1.00 89.56 180 GLU A C 1
ATOM 1332 O O . GLU A 1 180 ? -21.318 -8.673 1.039 1.00 89.56 180 GLU A O 1
ATOM 1337 N N . GLN A 1 181 ? -19.250 -8.845 1.870 1.00 88.00 181 GLN A N 1
ATOM 1338 C CA . GLN A 1 181 ? -18.605 -7.992 0.874 1.00 88.00 181 GLN A CA 1
ATOM 1339 C C . GLN A 1 181 ? -17.703 -8.823 -0.040 1.00 88.00 181 GLN A C 1
ATOM 1341 O O . GLN A 1 181 ? -16.982 -9.712 0.402 1.00 88.00 181 GLN A O 1
ATOM 1346 N N . THR A 1 182 ? -17.687 -8.498 -1.334 1.00 87.88 182 THR A N 1
ATOM 1347 C CA . THR A 1 182 ? -16.625 -8.987 -2.224 1.00 87.88 182 THR A CA 1
ATOM 1348 C C . THR A 1 182 ? -15.369 -8.161 -1.959 1.00 87.88 182 THR A C 1
ATOM 1350 O O . THR A 1 182 ? -15.401 -6.937 -2.086 1.00 87.88 182 THR A O 1
ATOM 1353 N N . ILE A 1 183 ? -14.288 -8.823 -1.550 1.00 92.06 183 ILE A N 1
ATOM 1354 C CA . ILE A 1 183 ? -12.997 -8.195 -1.263 1.00 92.06 183 ILE A CA 1
ATOM 1355 C C . ILE A 1 183 ? -12.031 -8.563 -2.382 1.00 92.06 183 ILE A C 1
ATOM 1357 O O . ILE A 1 183 ? -11.791 -9.742 -2.634 1.00 92.06 183 ILE A O 1
ATOM 1361 N N . GLU A 1 184 ? -11.496 -7.554 -3.061 1.00 89.62 184 GLU A N 1
ATOM 1362 C CA . GLU A 1 184 ? -10.490 -7.747 -4.103 1.00 89.62 184 GLU A CA 1
ATOM 1363 C C . GLU A 1 184 ? -9.120 -8.032 -3.474 1.00 89.62 184 GLU A C 1
ATOM 1365 O O . GLU A 1 184 ? -8.790 -7.525 -2.393 1.00 89.62 184 GLU A O 1
ATOM 1370 N N . GLU A 1 185 ? -8.317 -8.854 -4.148 1.00 91.00 185 GLU A N 1
ATOM 1371 C CA . GLU A 1 185 ? -6.917 -9.063 -3.782 1.00 91.00 185 GLU A CA 1
ATOM 1372 C C . GLU A 1 185 ? -6.161 -7.724 -3.764 1.00 91.00 185 GLU A C 1
ATOM 1374 O O . GLU A 1 185 ? -6.378 -6.865 -4.616 1.00 91.00 185 GLU A O 1
ATOM 1379 N N . GLY A 1 186 ? -5.306 -7.523 -2.759 1.00 87.81 186 GLY A N 1
ATOM 1380 C CA . GLY A 1 186 ? -4.608 -6.254 -2.534 1.00 87.81 186 GLY A CA 1
ATOM 1381 C C . GLY A 1 186 ? -5.386 -5.243 -1.683 1.00 87.81 186 GLY A C 1
ATOM 1382 O O . GLY A 1 186 ? -4.876 -4.158 -1.407 1.00 87.81 186 GLY A O 1
ATOM 1383 N N . THR A 1 187 ? -6.597 -5.576 -1.216 1.00 93.94 187 THR A N 1
ATOM 1384 C CA . THR A 1 187 ? -7.321 -4.732 -0.251 1.00 93.94 187 THR A CA 1
ATOM 1385 C C . THR A 1 187 ? -6.632 -4.760 1.113 1.00 93.94 187 THR A C 1
ATOM 1387 O O . THR A 1 187 ? -6.382 -5.833 1.666 1.00 93.94 187 THR A O 1
ATOM 1390 N N . PHE A 1 188 ? -6.408 -3.584 1.701 1.00 96.69 188 PHE A N 1
ATOM 1391 C CA . PHE A 1 188 ? -5.845 -3.446 3.043 1.00 96.69 188 PHE A CA 1
ATOM 1392 C C . PHE A 1 188 ? -6.910 -3.179 4.114 1.00 96.69 188 PHE A C 1
ATOM 1394 O O . PHE A 1 188 ? -7.956 -2.581 3.847 1.00 96.69 188 PHE A O 1
ATOM 1401 N N . ALA A 1 189 ? -6.611 -3.578 5.350 1.00 96.81 189 ALA A N 1
ATOM 1402 C CA . ALA A 1 189 ? -7.370 -3.229 6.542 1.00 96.81 189 ALA A CA 1
ATOM 1403 C C . ALA A 1 189 ? -6.438 -2.786 7.677 1.00 96.81 189 ALA A C 1
ATOM 1405 O O . ALA A 1 189 ? -5.492 -3.496 8.019 1.00 96.81 189 ALA A O 1
ATOM 1406 N N . VAL A 1 190 ? -6.724 -1.633 8.283 1.00 97.12 190 VAL A N 1
ATOM 1407 C CA . VAL A 1 190 ? -6.104 -1.179 9.532 1.00 97.12 190 VAL A CA 1
ATOM 1408 C C . VAL A 1 190 ? -6.957 -1.688 10.689 1.00 97.12 190 VAL A C 1
ATOM 1410 O O . VAL A 1 190 ? -8.120 -1.306 10.831 1.00 97.12 190 VAL A O 1
ATOM 1413 N N . VAL A 1 191 ? -6.376 -2.563 11.503 1.00 97.31 191 VAL A N 1
ATOM 1414 C CA . VAL A 1 191 ? -7.048 -3.227 12.620 1.00 97.31 191 VAL A CA 1
ATOM 1415 C C . VAL A 1 191 ? -6.560 -2.663 13.939 1.00 97.31 191 VAL A C 1
ATOM 1417 O O . VAL A 1 191 ? -5.368 -2.731 14.224 1.00 97.31 191 VAL A O 1
ATOM 1420 N N . THR A 1 192 ? -7.484 -2.178 14.761 1.00 95.50 192 THR A N 1
ATOM 1421 C CA . THR A 1 192 ? -7.228 -1.772 16.146 1.00 95.50 192 THR A CA 1
ATOM 1422 C C . THR A 1 192 ? -7.720 -2.857 17.100 1.00 95.50 192 THR A C 1
ATOM 1424 O O . THR A 1 192 ? -8.871 -3.292 17.018 1.00 95.50 192 THR A O 1
ATOM 1427 N N . TYR A 1 193 ? -6.857 -3.300 18.010 1.00 96.12 193 TYR A N 1
ATOM 1428 C CA . TYR A 1 193 ? -7.149 -4.360 18.976 1.00 96.12 193 TYR A CA 1
ATOM 1429 C C . TYR A 1 193 ? -6.371 -4.145 20.275 1.00 96.12 193 TYR A C 1
ATOM 1431 O O . TYR A 1 193 ? -5.463 -3.323 20.340 1.00 96.12 193 TYR A O 1
ATOM 1439 N N . ASN A 1 194 ? -6.715 -4.889 21.319 1.00 96.19 194 ASN A N 1
ATOM 1440 C CA . ASN A 1 194 ? -6.002 -4.887 22.587 1.00 96.19 194 ASN A CA 1
ATOM 1441 C C . ASN A 1 194 ? -5.184 -6.167 22.726 1.00 96.19 194 ASN A C 1
ATOM 1443 O O . ASN A 1 194 ? -5.629 -7.253 22.348 1.00 96.19 194 ASN A O 1
ATOM 1447 N N . ASN A 1 195 ? -4.009 -6.040 23.322 1.00 96.50 195 ASN A N 1
ATOM 1448 C CA . ASN A 1 195 ? -3.069 -7.132 23.507 1.00 96.50 195 ASN A CA 1
ATOM 1449 C C . ASN A 1 195 ? -2.525 -7.130 24.938 1.00 96.50 195 ASN A C 1
ATOM 1451 O O . ASN A 1 195 ? -2.180 -6.078 25.477 1.00 96.50 195 ASN A O 1
ATOM 1455 N N . ALA A 1 196 ? -2.448 -8.302 25.559 1.00 96.69 196 ALA A N 1
ATOM 1456 C CA . ALA A 1 196 ? -1.903 -8.513 26.891 1.00 96.69 196 ALA A CA 1
ATOM 1457 C C . ALA A 1 196 ? -0.679 -9.434 26.825 1.00 96.69 196 ALA A C 1
ATOM 1459 O O . ALA A 1 196 ? -0.628 -10.400 26.067 1.00 96.69 196 ALA A O 1
ATOM 1460 N N . THR A 1 197 ? 0.322 -9.156 27.662 1.00 96.25 197 THR A N 1
ATOM 1461 C CA . THR A 1 197 ? 1.567 -9.949 27.705 1.00 96.25 197 THR A CA 1
ATOM 1462 C C . THR A 1 197 ? 1.456 -11.215 28.557 1.00 96.25 197 THR A C 1
ATOM 1464 O O . THR A 1 197 ? 2.375 -12.032 28.573 1.00 96.25 197 THR A O 1
ATOM 1467 N N . GLN A 1 198 ? 0.345 -11.381 29.275 1.00 96.19 198 GLN A N 1
ATOM 1468 C CA . GLN A 1 198 ? 0.060 -12.511 30.156 1.00 96.19 198 GLN A CA 1
ATOM 1469 C C . GLN A 1 198 ? -1.356 -13.014 29.887 1.00 96.19 198 GLN A C 1
ATOM 1471 O O . GLN A 1 198 ? -2.199 -12.254 29.417 1.00 96.19 198 GLN A O 1
ATOM 1476 N N . ASN A 1 199 ? -1.612 -14.284 30.197 1.00 95.75 199 ASN A N 1
ATOM 1477 C CA . ASN A 1 199 ? -2.952 -14.856 30.109 1.00 95.75 199 ASN A CA 1
ATOM 1478 C C . ASN A 1 199 ? -3.802 -14.443 31.329 1.00 95.75 199 ASN A C 1
ATOM 1480 O O . ASN A 1 199 ? -3.256 -14.282 32.427 1.00 95.75 199 ASN A O 1
ATOM 1484 N N . PRO A 1 200 ? -5.125 -14.284 31.162 1.00 93.25 200 PRO A N 1
ATOM 1485 C CA . PRO A 1 200 ? -6.052 -14.153 32.277 1.00 93.25 200 PRO A CA 1
ATOM 1486 C C . PRO A 1 200 ? -6.142 -15.449 33.084 1.00 93.25 200 PRO A C 1
ATOM 1488 O O . PRO A 1 200 ? -5.731 -16.520 32.635 1.00 93.25 200 PRO A O 1
ATOM 1491 N N . MET A 1 201 ? -6.719 -15.352 34.279 1.00 91.81 201 MET A N 1
ATOM 1492 C CA . MET A 1 201 ? -7.185 -16.529 35.011 1.00 91.81 201 MET A CA 1
ATOM 1493 C C . MET A 1 201 ? -8.702 -16.553 34.996 1.00 91.81 201 MET A C 1
ATOM 1495 O O . MET A 1 201 ? -9.327 -15.566 35.380 1.00 91.81 201 MET A O 1
ATOM 1499 N N . PHE A 1 202 ? -9.274 -17.685 34.604 1.00 90.38 202 PHE A N 1
ATOM 1500 C CA . PHE A 1 202 ? -10.711 -17.911 34.618 1.00 90.38 202 PHE A CA 1
ATOM 1501 C C . PHE A 1 202 ? -11.118 -18.791 35.804 1.00 90.38 202 PHE A C 1
ATOM 1503 O O . PHE A 1 202 ? -10.315 -19.574 36.322 1.00 90.38 202 PHE A O 1
ATOM 1510 N N . GLY A 1 203 ? -12.344 -18.611 36.284 1.00 86.75 203 GLY A N 1
ATOM 1511 C CA . GLY A 1 203 ? -12.909 -19.424 37.353 1.00 86.75 203 GLY A CA 1
ATOM 1512 C C . GLY A 1 203 ? -14.322 -18.997 37.736 1.00 86.75 203 GLY A C 1
ATOM 1513 O O . GLY A 1 203 ? -14.872 -18.038 37.196 1.00 86.75 203 GLY A O 1
ATOM 1514 N N . LEU A 1 204 ? -14.926 -19.742 38.662 1.00 84.44 204 LEU A N 1
ATOM 1515 C CA . LEU A 1 204 ? -16.245 -19.411 39.196 1.00 84.44 204 LEU A CA 1
ATOM 1516 C C . LEU A 1 204 ? -16.128 -18.269 40.219 1.00 84.44 204 LEU A C 1
ATOM 1518 O O . LEU A 1 204 ? -15.219 -18.312 41.051 1.00 84.44 204 LEU A O 1
ATOM 1522 N N . PRO A 1 205 ? -17.031 -17.275 40.186 1.00 77.12 205 PRO A N 1
ATOM 1523 C CA . PRO A 1 205 ? -17.046 -16.203 41.173 1.00 77.12 205 PRO A CA 1
ATOM 1524 C C . PRO A 1 205 ? -17.520 -16.701 42.548 1.00 77.12 205 PRO A C 1
ATOM 1526 O O . PRO A 1 205 ? -18.350 -17.607 42.637 1.00 77.12 205 PRO A O 1
ATOM 1529 N N . ASP A 1 206 ? -17.016 -16.074 43.617 1.00 74.50 206 ASP A N 1
ATOM 1530 C CA . ASP A 1 206 ? -17.391 -16.388 45.009 1.00 74.50 206 ASP A CA 1
ATOM 1531 C C . ASP A 1 206 ? -18.847 -15.998 45.339 1.00 74.50 206 ASP A C 1
ATOM 1533 O O . ASP A 1 206 ? -19.482 -16.618 46.195 1.00 74.50 206 ASP A O 1
ATOM 1537 N N . GLU A 1 207 ? -19.396 -14.999 44.641 1.00 72.50 207 GLU A N 1
ATOM 1538 C CA . GLU A 1 207 ? -20.797 -14.576 44.725 1.00 72.50 207 GLU A CA 1
ATOM 1539 C C . GLU A 1 207 ? -21.470 -14.694 43.355 1.00 72.50 207 GLU A C 1
ATOM 1541 O O . GLU A 1 207 ? -20.851 -14.439 42.321 1.00 72.50 207 GLU A O 1
ATOM 1546 N N . VAL A 1 208 ? -22.753 -15.077 43.342 1.00 70.62 208 VAL A N 1
ATOM 1547 C CA . VAL A 1 208 ? -23.526 -15.133 42.097 1.00 70.62 208 VAL A CA 1
ATOM 1548 C C . VAL A 1 208 ? -23.636 -13.715 41.533 1.00 70.62 208 VAL A C 1
ATOM 1550 O O . VAL A 1 208 ? -24.203 -12.850 42.205 1.00 70.62 208 VAL A O 1
ATOM 1553 N N . PRO A 1 209 ? -23.129 -13.455 40.319 1.00 74.69 209 PRO A N 1
ATOM 1554 C CA . PRO A 1 209 ? -23.188 -12.122 39.753 1.00 74.69 209 PRO A CA 1
ATOM 1555 C C . PRO A 1 209 ? -24.638 -11.736 39.447 1.00 74.69 209 PRO A C 1
ATOM 1557 O O . PRO A 1 209 ? -25.451 -12.567 39.023 1.00 74.69 209 PRO A O 1
ATOM 1560 N N . ALA A 1 210 ? -24.948 -10.448 39.623 1.00 83.81 210 ALA A N 1
ATOM 1561 C CA . ALA A 1 210 ? -26.181 -9.878 39.096 1.00 83.81 210 ALA A CA 1
ATOM 1562 C C . ALA A 1 210 ? -26.265 -10.173 37.592 1.00 83.81 210 ALA A C 1
ATOM 1564 O O . ALA A 1 210 ? -25.250 -10.139 36.886 1.00 83.81 210 ALA A O 1
ATOM 1565 N N . SER A 1 211 ? -27.469 -10.494 37.123 1.00 87.94 211 SER A N 1
ATOM 1566 C CA . SER A 1 211 ? -27.717 -10.825 35.722 1.00 87.94 211 SER A CA 1
ATOM 1567 C C . SER A 1 211 ? -28.867 -10.005 35.158 1.00 87.94 211 SER A C 1
ATOM 1569 O O . SER A 1 211 ? -29.722 -9.528 35.908 1.00 87.94 211 SER A O 1
ATOM 1571 N N . ALA A 1 212 ? -28.865 -9.805 33.849 1.00 91.38 212 ALA A N 1
ATOM 1572 C CA . ALA A 1 212 ? -29.927 -9.117 33.135 1.00 91.38 212 ALA A CA 1
ATOM 1573 C C . ALA A 1 212 ? -30.128 -9.760 31.765 1.00 91.38 212 ALA A C 1
ATOM 1575 O O . ALA A 1 212 ? -29.151 -10.183 31.150 1.00 91.38 212 ALA A O 1
ATOM 1576 N N . ASP A 1 213 ? -31.362 -9.782 31.276 1.00 92.94 213 ASP A N 1
ATOM 1577 C CA . ASP A 1 213 ? -31.724 -10.390 29.996 1.00 92.94 213 ASP A CA 1
ATOM 1578 C C . ASP A 1 213 ? -32.115 -9.338 28.960 1.00 92.94 213 ASP A C 1
ATOM 1580 O O . ASP A 1 213 ? -32.630 -8.268 29.290 1.00 92.94 213 ASP A O 1
ATOM 1584 N N . LEU A 1 214 ? -31.851 -9.639 27.692 1.00 94.62 214 LEU A N 1
ATOM 1585 C CA . LEU A 1 214 ? -32.120 -8.767 26.563 1.00 94.62 214 LEU A CA 1
ATOM 1586 C C . LEU A 1 214 ? -33.590 -8.349 26.567 1.00 94.62 214 LEU A C 1
ATOM 1588 O O . LEU A 1 214 ? -34.503 -9.174 26.628 1.00 94.62 214 LEU A O 1
ATOM 1592 N N . TYR A 1 215 ? -33.829 -7.047 26.459 1.00 95.50 215 TYR A N 1
ATOM 1593 C CA . TYR A 1 215 ? -35.178 -6.526 26.344 1.00 95.50 215 TYR A CA 1
ATOM 1594 C C . TYR A 1 215 ? -35.689 -6.662 24.907 1.00 95.50 215 TYR A C 1
ATOM 1596 O O . TYR A 1 215 ? -35.463 -5.802 24.055 1.00 95.50 215 TYR A O 1
ATOM 1604 N N . GLU A 1 216 ? -36.398 -7.758 24.639 1.00 91.69 216 GLU A N 1
ATOM 1605 C CA . GLU A 1 216 ? -36.849 -8.111 23.286 1.00 91.69 216 GLU A CA 1
ATOM 1606 C C . GLU A 1 216 ? -38.166 -7.444 22.855 1.00 91.69 216 GLU A C 1
ATOM 1608 O O . GLU A 1 216 ? -38.539 -7.526 21.685 1.00 91.69 216 GLU A O 1
ATOM 1613 N N . ALA A 1 217 ? -38.883 -6.765 23.758 1.00 92.00 217 ALA A N 1
ATOM 1614 C CA . ALA A 1 217 ? -40.184 -6.176 23.436 1.00 92.00 217 ALA A CA 1
ATOM 1615 C C . ALA A 1 217 ? -40.097 -5.130 22.305 1.00 92.00 217 ALA A C 1
ATOM 1617 O O . ALA A 1 217 ? -39.089 -4.446 22.143 1.00 92.00 217 ALA A O 1
ATOM 1618 N N . GLU A 1 218 ? -41.167 -5.002 21.515 1.00 89.62 218 GLU A N 1
ATOM 1619 C CA . GLU A 1 218 ? -41.269 -3.997 20.441 1.00 89.62 218 GLU A CA 1
ATOM 1620 C C . GLU A 1 218 ? -41.587 -2.593 20.971 1.00 89.62 218 GLU A C 1
ATOM 1622 O O . GLU A 1 218 ? -41.148 -1.589 20.416 1.00 89.62 218 GLU A O 1
ATOM 1627 N N . GLU A 1 219 ? -42.321 -2.517 22.080 1.00 91.56 219 GLU A N 1
ATOM 1628 C CA . GLU A 1 219 ? -42.689 -1.265 22.735 1.00 91.56 219 GLU A CA 1
ATOM 1629 C C . GLU A 1 219 ? -41.941 -1.125 24.059 1.00 91.56 219 GLU A C 1
ATOM 1631 O O . GLU A 1 219 ? -41.921 -2.059 24.864 1.00 91.56 219 GLU A O 1
ATOM 1636 N N . PHE A 1 220 ? -41.369 0.056 24.305 1.00 95.69 220 PHE A N 1
ATOM 1637 C CA . PHE A 1 220 ? -40.710 0.365 25.571 1.00 95.69 220 PHE A CA 1
ATOM 1638 C C . PHE A 1 220 ? -41.715 0.498 26.721 1.00 95.69 220 PHE A C 1
ATOM 1640 O O . PHE A 1 220 ? -42.818 1.025 26.553 1.00 95.69 220 PHE A O 1
ATOM 1647 N N . LYS A 1 221 ? -41.314 0.077 27.924 1.00 94.31 221 LYS A N 1
ATOM 1648 C CA . LYS A 1 221 ? -42.103 0.221 29.155 1.00 94.31 221 LYS A CA 1
ATOM 1649 C C . LYS A 1 221 ? -41.260 0.823 30.271 1.00 94.31 221 LYS A C 1
ATOM 1651 O O . LYS A 1 221 ? -40.064 0.569 30.346 1.00 94.31 221 LYS A O 1
ATOM 1656 N N . ALA A 1 222 ? -41.891 1.574 31.171 1.00 95.69 222 ALA A N 1
ATOM 1657 C CA . ALA A 1 222 ? -41.240 2.017 32.402 1.00 95.69 222 ALA A CA 1
ATOM 1658 C C . ALA A 1 222 ? -40.718 0.809 33.203 1.00 95.69 222 ALA A C 1
ATOM 1660 O O . ALA A 1 222 ? -41.348 -0.251 33.217 1.00 95.69 222 ALA A O 1
ATOM 1661 N N . GLY A 1 223 ? -39.560 0.956 33.842 1.00 94.81 223 GLY A N 1
ATOM 1662 C CA . GLY A 1 223 ? -38.860 -0.158 34.477 1.00 94.81 223 GLY A CA 1
ATOM 1663 C C . GLY A 1 223 ? -37.383 0.122 34.732 1.00 94.81 223 GLY A C 1
ATOM 1664 O O . GLY A 1 223 ? -36.917 1.253 34.586 1.00 94.81 223 GLY A O 1
ATOM 1665 N N . LYS A 1 224 ? -36.665 -0.932 35.127 1.00 95.31 224 LYS A N 1
ATOM 1666 C CA . LYS A 1 224 ? -35.229 -0.917 35.420 1.00 95.31 224 LYS A CA 1
ATOM 1667 C C . LYS A 1 224 ? -34.457 -1.541 34.268 1.00 95.31 224 LYS A C 1
ATOM 1669 O O . LYS A 1 224 ? -34.758 -2.669 33.879 1.00 95.31 224 LYS A O 1
ATOM 1674 N N . TYR A 1 225 ? -33.464 -0.824 33.758 1.00 96.88 225 TYR A N 1
ATOM 1675 C CA . TYR A 1 225 ? -32.710 -1.239 32.583 1.00 96.88 225 TYR A CA 1
ATOM 1676 C C . TYR A 1 225 ? -31.215 -0.988 32.737 1.00 96.88 225 TYR A C 1
ATOM 1678 O O . TYR A 1 225 ? -30.789 -0.047 33.407 1.00 96.88 225 TYR A O 1
ATOM 1686 N N . LEU A 1 226 ? -30.428 -1.804 32.046 1.00 97.56 226 LEU A N 1
ATOM 1687 C CA . LEU A 1 226 ? -29.032 -1.525 31.741 1.00 97.56 226 LEU A CA 1
ATOM 1688 C C . LEU A 1 226 ? -28.935 -0.967 30.321 1.00 97.56 226 LEU A C 1
ATOM 1690 O O . LEU A 1 226 ? -29.570 -1.478 29.396 1.00 97.56 226 LEU A O 1
ATOM 1694 N N . LEU A 1 227 ? -28.118 0.071 30.158 1.00 97.94 227 LEU A N 1
ATOM 1695 C CA . LEU A 1 227 ? -27.763 0.650 28.863 1.00 97.94 227 LEU A CA 1
ATOM 1696 C C . LEU A 1 227 ? -26.484 -0.029 28.379 1.00 97.94 227 LEU A C 1
ATOM 1698 O O . LEU A 1 227 ? -25.422 0.210 28.950 1.00 97.94 227 LEU A O 1
ATOM 1702 N N . PHE A 1 228 ? -26.587 -0.880 27.364 1.00 96.69 228 PHE A N 1
ATOM 1703 C CA . PHE A 1 228 ? -25.494 -1.723 26.887 1.00 96.69 228 PHE A CA 1
ATOM 1704 C C . PHE A 1 228 ? -24.975 -1.281 25.517 1.00 96.69 228 PHE A C 1
ATOM 1706 O O . PHE A 1 228 ? -25.765 -1.015 24.611 1.00 96.69 228 PHE A O 1
ATOM 1713 N N . ALA A 1 229 ? -23.659 -1.284 25.321 1.00 93.88 229 ALA A N 1
ATOM 1714 C CA . ALA A 1 229 ? -23.031 -1.178 24.004 1.00 93.88 229 ALA A CA 1
ATOM 1715 C C . ALA A 1 229 ? -21.763 -2.033 23.975 1.00 93.88 229 ALA A C 1
ATOM 1717 O O . ALA A 1 229 ? -20.934 -1.890 24.854 1.00 93.88 229 ALA A O 1
ATOM 1718 N N . ASP A 1 230 ? -21.602 -2.920 22.988 1.00 88.31 230 ASP A N 1
ATOM 1719 C CA . ASP A 1 230 ? -20.369 -3.707 22.772 1.00 88.31 230 ASP A CA 1
ATOM 1720 C C . ASP A 1 230 ? -19.729 -4.251 24.071 1.00 88.31 230 ASP A C 1
ATOM 1722 O O . ASP A 1 230 ? -18.571 -3.981 24.384 1.00 88.31 230 ASP A O 1
ATOM 1726 N N . GLY A 1 231 ? -20.521 -4.961 24.885 1.00 89.00 231 GLY A N 1
ATOM 1727 C CA . GLY A 1 231 ? -20.145 -5.620 26.149 1.00 89.00 231 GLY A CA 1
ATOM 1728 C C . GLY A 1 231 ? -19.644 -4.707 27.280 1.00 89.00 231 GLY A C 1
ATOM 1729 O O . GLY A 1 231 ? -18.952 -5.159 28.192 1.00 89.00 231 GLY A O 1
ATOM 1730 N N . ILE A 1 232 ? -19.990 -3.429 27.230 1.00 93.00 232 ILE A N 1
ATOM 1731 C CA . ILE A 1 232 ? -19.972 -2.541 28.391 1.00 93.00 232 ILE A CA 1
ATOM 1732 C C . ILE A 1 232 ? -21.395 -2.078 28.698 1.00 93.00 232 ILE A C 1
ATOM 1734 O O . ILE A 1 232 ? -22.253 -2.012 27.812 1.00 93.00 232 ILE A O 1
ATOM 1738 N N . VAL A 1 233 ? -21.628 -1.698 29.948 1.00 97.12 233 VAL A N 1
ATOM 1739 C CA . VAL A 1 233 ? -22.847 -1.013 30.387 1.00 97.12 233 VAL A CA 1
ATOM 1740 C C . VAL A 1 233 ? -22.525 0.365 30.950 1.00 97.12 233 VAL A C 1
ATOM 1742 O O . VAL A 1 233 ? -21.421 0.603 31.444 1.00 97.12 233 VAL A O 1
ATOM 1745 N N . ALA A 1 234 ? -23.482 1.286 30.872 1.00 97.62 234 ALA A N 1
ATOM 1746 C CA . ALA A 1 234 ? -23.363 2.595 31.503 1.00 97.62 234 ALA A CA 1
ATOM 1747 C C . ALA A 1 234 ? -23.393 2.491 33.041 1.00 97.62 234 ALA A C 1
ATOM 1749 O O . ALA A 1 234 ? -24.118 1.677 33.618 1.00 97.62 234 ALA A O 1
ATOM 1750 N N . ASN A 1 235 ? -22.623 3.351 33.701 1.00 96.81 235 ASN A N 1
ATOM 1751 C CA . ASN A 1 235 ? -22.683 3.595 35.137 1.00 96.81 235 ASN A CA 1
ATOM 1752 C C . ASN A 1 235 ? -23.577 4.808 35.401 1.00 96.81 235 ASN A C 1
ATOM 1754 O O . ASN A 1 235 ? -23.476 5.812 34.694 1.00 96.81 235 ASN A O 1
ATOM 1758 N N . ILE A 1 236 ? -24.381 4.761 36.456 1.00 96.62 236 ILE A N 1
ATOM 1759 C CA . ILE A 1 236 ? -25.095 5.932 36.959 1.00 96.62 236 ILE A CA 1
ATOM 1760 C C . ILE A 1 236 ? -24.108 7.056 37.322 1.00 96.62 236 ILE A C 1
ATOM 1762 O O . ILE A 1 236 ? -22.913 6.823 37.544 1.00 96.62 236 ILE A O 1
ATOM 1766 N N . ILE A 1 237 ? -24.595 8.295 37.379 1.00 96.38 237 ILE A N 1
ATOM 1767 C CA . ILE A 1 237 ? -23.795 9.409 37.912 1.00 96.38 237 ILE A CA 1
ATOM 1768 C C . ILE A 1 237 ? -23.585 9.161 39.406 1.00 96.38 237 ILE A C 1
ATOM 1770 O O . ILE A 1 237 ? -24.490 8.657 40.063 1.00 96.38 237 ILE A O 1
ATOM 1774 N N . ASP A 1 238 ? -22.411 9.527 39.936 1.00 93.50 238 ASP A N 1
ATOM 1775 C CA . ASP A 1 238 ? -22.138 9.478 41.377 1.00 93.50 238 ASP A CA 1
ATOM 1776 C C . ASP A 1 238 ? -23.330 10.074 42.156 1.00 93.50 238 ASP A C 1
ATOM 1778 O O . ASP A 1 238 ? -23.582 11.279 42.041 1.00 93.50 238 ASP A O 1
ATOM 1782 N N . PRO A 1 239 ? -24.069 9.264 42.937 1.00 88.94 239 PRO A N 1
ATOM 1783 C CA . PRO A 1 239 ? -25.311 9.699 43.570 1.00 88.94 239 PRO A CA 1
ATOM 1784 C C . PRO A 1 239 ? -25.075 10.703 44.705 1.00 88.94 239 PRO A C 1
ATOM 1786 O O . PRO A 1 239 ? -26.017 11.294 45.224 1.00 88.94 239 PRO A O 1
ATOM 1789 N N . THR A 1 240 ? -23.821 10.926 45.112 1.00 93.69 240 THR A N 1
ATOM 1790 C CA . THR A 1 240 ? -23.455 11.978 46.071 1.00 93.69 240 THR A CA 1
ATOM 1791 C C . THR A 1 240 ? -23.297 13.349 45.410 1.00 93.69 240 THR A C 1
ATOM 1793 O O . THR A 1 240 ? -23.109 14.362 46.095 1.00 93.69 240 THR A O 1
ATOM 1796 N N . MET A 1 241 ? -23.368 13.407 44.079 1.00 94.06 241 MET A N 1
ATOM 1797 C CA . MET A 1 241 ? -23.233 14.635 43.315 1.00 94.06 241 MET A CA 1
ATOM 1798 C C . MET A 1 241 ? -24.407 15.587 43.588 1.00 94.06 241 MET A C 1
ATOM 1800 O O . MET A 1 241 ? -25.572 15.214 43.535 1.00 94.06 241 MET A O 1
ATOM 1804 N N . ALA A 1 242 ? -24.090 16.853 43.875 1.00 95.62 242 ALA A N 1
ATOM 1805 C CA . ALA A 1 242 ? -25.104 17.856 44.188 1.00 95.62 242 ALA A CA 1
ATOM 1806 C C . ALA A 1 242 ? -26.034 18.153 42.997 1.00 95.62 242 ALA A C 1
ATOM 1808 O O . ALA A 1 242 ? -25.582 18.228 41.852 1.00 95.62 242 ALA A O 1
ATOM 1809 N N . ASP A 1 243 ? -27.304 18.436 43.294 1.00 96.38 243 ASP A N 1
ATOM 1810 C CA . ASP A 1 243 ? -28.310 18.858 42.318 1.00 96.38 243 ASP A CA 1
ATOM 1811 C C . ASP A 1 243 ? -27.813 19.971 41.379 1.00 96.38 243 ASP A C 1
ATOM 1813 O O . ASP A 1 243 ? -27.193 20.959 41.795 1.00 96.38 243 ASP A O 1
ATOM 1817 N N . GLY A 1 244 ? -28.110 19.823 40.087 1.00 93.75 244 GLY A N 1
ATOM 1818 C CA . GLY A 1 244 ? -27.736 20.784 39.049 1.00 93.75 244 GLY A CA 1
ATOM 1819 C C . GLY A 1 244 ? -26.286 20.687 38.574 1.00 93.75 244 GLY A C 1
ATOM 1820 O O . GLY A 1 244 ? -25.851 21.505 37.758 1.00 93.75 244 GLY A O 1
ATOM 1821 N N . LYS A 1 245 ? -25.515 19.712 39.065 1.00 97.25 245 LYS A N 1
ATOM 1822 C CA . LYS A 1 245 ? -24.209 19.357 38.496 1.00 97.25 245 LYS A CA 1
ATOM 1823 C C . LYS A 1 245 ? -24.373 18.391 37.329 1.00 97.25 245 LYS A C 1
ATOM 1825 O O . LYS A 1 245 ? -25.429 17.793 37.159 1.00 97.25 245 LYS A O 1
ATOM 1830 N N . TYR A 1 246 ? -23.320 18.294 36.522 1.00 95.44 246 TYR A N 1
ATOM 1831 C CA . TYR A 1 246 ? -23.293 17.461 35.329 1.00 95.44 246 TYR A CA 1
ATOM 1832 C C . TYR A 1 246 ? -22.153 16.448 35.369 1.00 95.44 246 TYR A C 1
ATOM 1834 O O . TYR A 1 246 ? -21.103 16.704 35.964 1.00 95.44 246 TYR A O 1
ATOM 1842 N N . SER A 1 247 ? -22.349 15.339 34.665 1.00 96.50 247 SER A N 1
ATOM 1843 C CA . SER A 1 247 ? -21.348 14.305 34.421 1.00 96.50 247 SER A CA 1
ATOM 1844 C C . SER A 1 247 ? -21.614 13.603 33.084 1.00 96.50 247 SER A C 1
ATOM 1846 O O . SER A 1 247 ? -22.598 13.874 32.397 1.00 96.50 247 SER A O 1
ATOM 1848 N N . TYR A 1 248 ? -20.713 12.701 32.720 1.00 96.31 248 TYR A N 1
ATOM 1849 C CA . TYR A 1 248 ? -20.945 11.650 31.733 1.00 96.31 248 TYR A CA 1
ATOM 1850 C C . TYR A 1 248 ? -21.271 10.350 32.474 1.00 96.31 248 TYR A C 1
ATOM 1852 O O . TYR A 1 248 ? -20.891 10.208 33.645 1.00 96.31 248 TYR A O 1
ATOM 1860 N N . PHE A 1 249 ? -21.927 9.398 31.809 1.00 97.56 249 PHE A N 1
ATOM 1861 C CA . PHE A 1 249 ? -21.998 8.043 32.353 1.00 97.56 249 PHE A CA 1
ATOM 1862 C C . PHE A 1 249 ? -20.690 7.326 32.020 1.00 97.56 249 PHE A C 1
ATOM 1864 O O . PHE A 1 249 ? -20.306 7.202 30.853 1.00 97.56 249 PHE A O 1
ATOM 1871 N N . ASN A 1 250 ? -19.985 6.874 33.053 1.00 95.12 250 ASN A N 1
ATOM 1872 C CA . ASN A 1 250 ? -18.816 6.016 32.869 1.00 95.12 250 ASN A CA 1
ATOM 1873 C C . ASN A 1 250 ? -19.259 4.635 32.366 1.00 95.12 250 ASN A C 1
ATOM 1875 O O . ASN A 1 250 ? -20.452 4.344 32.316 1.00 95.12 250 ASN A O 1
ATOM 1879 N N . ALA A 1 251 ? -18.313 3.786 31.982 1.00 94.00 251 ALA A N 1
ATOM 1880 C CA . ALA A 1 251 ? -18.605 2.441 31.507 1.00 94.00 251 ALA A CA 1
ATOM 1881 C C . ALA A 1 251 ? -18.026 1.382 32.450 1.00 94.00 251 ALA A C 1
ATOM 1883 O O . ALA A 1 251 ? -16.931 1.557 32.986 1.00 94.00 251 ALA A O 1
ATOM 1884 N N . THR A 1 252 ? -18.756 0.282 32.614 1.00 90.81 252 THR A N 1
ATOM 1885 C CA . THR A 1 252 ? -18.280 -0.950 33.253 1.00 90.81 252 THR A CA 1
ATOM 1886 C C . THR A 1 252 ? -18.316 -2.072 32.230 1.00 90.81 252 THR A C 1
ATOM 1888 O O . THR A 1 252 ? -19.314 -2.233 31.529 1.00 90.81 252 THR A O 1
ATOM 1891 N N . GLU A 1 253 ? -17.229 -2.832 32.120 1.00 88.38 253 GLU A N 1
ATOM 1892 C CA . GLU A 1 253 ? -17.202 -4.039 31.292 1.00 88.38 253 GLU A CA 1
ATOM 1893 C C . GLU A 1 253 ? -18.102 -5.119 31.889 1.00 88.38 253 GLU A C 1
ATOM 1895 O O . GLU A 1 253 ? -18.118 -5.331 33.099 1.00 88.38 253 GLU A O 1
ATOM 1900 N N . VAL A 1 254 ? -18.848 -5.800 31.024 1.00 88.31 254 VAL A N 1
ATOM 1901 C CA . VAL A 1 254 ? -19.740 -6.902 31.388 1.00 88.31 254 VAL A CA 1
ATOM 1902 C C . VAL A 1 254 ? -19.451 -8.119 30.524 1.00 88.31 254 VAL A C 1
ATOM 1904 O O . VAL A 1 254 ? -18.954 -8.014 29.399 1.00 88.31 254 VAL A O 1
ATOM 1907 N N . SER A 1 255 ? -19.797 -9.287 31.048 1.00 83.25 255 SER A N 1
ATOM 1908 C CA . SER A 1 255 ? -19.816 -10.535 30.287 1.00 83.25 255 SER A CA 1
ATOM 1909 C C . SER A 1 255 ? -21.173 -10.690 29.606 1.00 83.25 255 SER A C 1
ATOM 1911 O O . SER A 1 255 ? -22.191 -10.297 30.177 1.00 83.25 255 SER A O 1
ATOM 1913 N N . VAL A 1 256 ? -21.195 -11.265 28.404 1.00 84.44 256 VAL A N 1
ATOM 1914 C CA . VAL A 1 256 ? -22.404 -11.432 27.583 1.00 84.44 256 VAL A CA 1
ATOM 1915 C C . VAL A 1 256 ? -22.493 -12.883 27.164 1.00 84.44 256 VAL A C 1
ATOM 1917 O O . VAL A 1 256 ? -21.572 -13.352 26.519 1.00 84.44 256 VAL A O 1
ATOM 1920 N N . SER A 1 257 ? -23.575 -13.568 27.514 1.00 80.75 257 SER A N 1
ATOM 1921 C CA . SER A 1 257 ? -23.823 -14.976 27.201 1.00 80.75 257 SER A CA 1
ATOM 1922 C C . SER A 1 257 ? -25.199 -15.118 26.564 1.00 80.75 257 SER A C 1
ATOM 1924 O O . SER A 1 257 ? -26.221 -14.968 27.239 1.00 80.75 257 SER A O 1
ATOM 1926 N N . GLY A 1 258 ? -25.243 -15.351 25.255 1.00 84.12 258 GLY A N 1
ATOM 1927 C CA . GLY A 1 258 ? -26.465 -15.287 24.459 1.00 84.12 258 GLY A CA 1
ATOM 1928 C C . GLY A 1 258 ? -27.222 -13.971 24.675 1.00 84.12 258 GLY A C 1
ATOM 1929 O O . GLY A 1 258 ? -26.709 -12.891 24.397 1.00 84.12 258 GLY A O 1
ATOM 1930 N N . ASN A 1 259 ? -28.447 -14.075 25.196 1.00 88.62 259 ASN A N 1
ATOM 1931 C CA . ASN A 1 259 ? -29.312 -12.934 25.506 1.00 88.62 259 ASN A CA 1
ATOM 1932 C C . ASN A 1 259 ? -29.156 -12.420 26.947 1.00 88.62 259 ASN A C 1
ATOM 1934 O O . ASN A 1 259 ? -29.957 -11.592 27.367 1.00 88.62 259 ASN A O 1
ATOM 1938 N N . SER A 1 260 ? -28.171 -12.884 27.713 1.00 87.81 260 SER A N 1
ATOM 1939 C CA . SER A 1 260 ? -27.981 -12.512 29.119 1.00 87.81 260 SER A CA 1
ATOM 1940 C C . SER A 1 260 ? -26.645 -11.800 29.331 1.00 87.81 260 SER A C 1
ATOM 1942 O O . SER A 1 260 ? -25.656 -12.108 28.670 1.00 87.81 260 SER A O 1
ATOM 1944 N N . ILE A 1 261 ? -26.581 -10.874 30.288 1.00 89.75 261 ILE A N 1
ATOM 1945 C CA . ILE A 1 261 ? -25.339 -10.207 30.708 1.00 89.75 261 ILE A CA 1
ATOM 1946 C C . ILE A 1 261 ? -25.116 -10.293 32.214 1.00 89.75 261 ILE A C 1
ATOM 1948 O O . ILE A 1 261 ? -26.072 -10.375 32.984 1.00 89.75 261 ILE A O 1
ATOM 1952 N N . SER A 1 262 ? -23.850 -10.241 32.634 1.00 87.69 262 SER A N 1
ATOM 1953 C CA . SER A 1 262 ? -23.421 -10.289 34.040 1.00 87.69 262 SER A CA 1
ATOM 1954 C C . SER A 1 262 ? -22.176 -9.434 34.303 1.00 87.69 262 SER A C 1
ATOM 1956 O O . SER A 1 262 ? -21.539 -8.949 33.372 1.00 87.69 262 SER A O 1
ATOM 1958 N N . GLY A 1 263 ? -21.785 -9.276 35.572 1.00 81.94 263 GLY A N 1
ATOM 1959 C CA . GLY A 1 263 ? -20.581 -8.513 35.952 1.00 81.94 263 GLY A CA 1
ATOM 1960 C C . GLY A 1 263 ? -20.824 -7.016 36.178 1.00 81.94 263 GLY A C 1
ATOM 1961 O O . GLY A 1 263 ? -19.877 -6.245 36.279 1.00 81.94 263 GLY A O 1
ATOM 1962 N N . PHE A 1 264 ? -22.089 -6.605 36.282 1.00 89.25 264 PHE A N 1
ATOM 1963 C CA . PHE A 1 264 ? -22.498 -5.251 36.653 1.00 89.25 264 PHE A CA 1
ATOM 1964 C C . PHE A 1 264 ? -22.917 -5.176 38.131 1.00 89.25 264 PHE A C 1
ATOM 1966 O O . PHE A 1 264 ? -23.182 -6.194 38.775 1.00 89.25 264 PHE A O 1
ATOM 1973 N N . SER A 1 265 ? -23.019 -3.959 3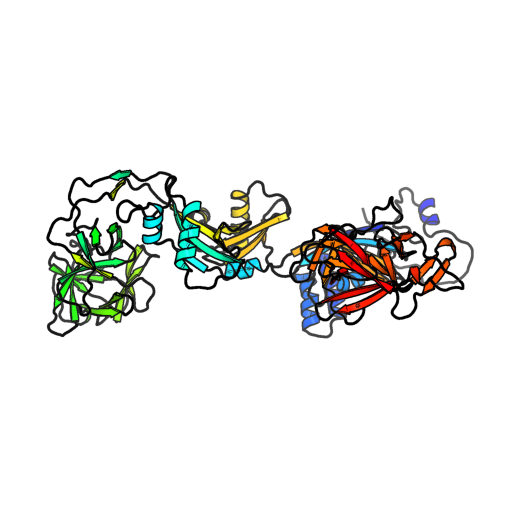8.664 1.00 88.50 265 SER A N 1
ATOM 1974 C CA . SER A 1 265 ? -23.550 -3.677 40.000 1.00 88.50 265 SER A CA 1
ATOM 1975 C C . SER A 1 265 ? -24.983 -3.152 39.921 1.00 88.50 265 SER A C 1
ATOM 1977 O O . SER A 1 265 ? -25.272 -2.201 39.192 1.00 88.50 265 SER A O 1
ATOM 1979 N N . LEU A 1 266 ? -25.877 -3.727 40.729 1.00 87.06 266 LEU A N 1
ATOM 1980 C CA . LEU A 1 266 ? -27.257 -3.247 40.867 1.00 87.06 266 LEU A CA 1
ATOM 1981 C C . LEU A 1 266 ? -27.327 -1.799 41.367 1.00 87.06 266 LEU A C 1
ATOM 1983 O O . LEU A 1 266 ? -28.234 -1.065 40.992 1.00 87.06 266 LEU A O 1
ATOM 1987 N N . GLU A 1 267 ? -26.355 -1.385 42.180 1.00 87.12 267 GLU A N 1
ATOM 1988 C CA . GLU A 1 267 ? -26.300 -0.039 42.752 1.00 87.12 267 GLU A CA 1
ATOM 1989 C C . GLU A 1 267 ? -25.735 0.987 41.769 1.00 87.12 267 GLU A C 1
ATOM 1991 O O . GLU A 1 267 ? -26.100 2.154 41.843 1.00 87.12 267 GLU A O 1
ATOM 1996 N N . ASN A 1 268 ? -24.858 0.564 40.848 1.00 91.62 268 ASN A N 1
ATOM 1997 C CA . ASN A 1 268 ? -24.098 1.493 40.007 1.00 91.62 268 ASN A CA 1
ATOM 1998 C C . ASN A 1 268 ? -24.483 1.477 38.526 1.00 91.62 268 ASN A C 1
ATOM 2000 O O . ASN A 1 268 ? -24.024 2.348 37.795 1.00 91.62 268 ASN A O 1
ATOM 2004 N N . ASN A 1 269 ? -25.257 0.504 38.045 1.00 95.44 269 ASN A N 1
ATOM 2005 C CA . ASN A 1 269 ? -25.495 0.336 36.604 1.00 95.44 269 ASN A CA 1
ATOM 2006 C C . ASN A 1 269 ? -26.959 0.436 36.185 1.00 95.44 269 ASN A C 1
ATOM 2008 O O . ASN A 1 269 ? -27.247 0.484 34.991 1.00 95.44 269 ASN A O 1
ATOM 2012 N N . VAL A 1 270 ? -27.884 0.457 37.143 1.00 95.56 270 VAL A N 1
ATOM 2013 C CA . VAL A 1 270 ? -29.314 0.336 36.865 1.00 95.56 270 VAL A CA 1
ATOM 2014 C C . VAL A 1 270 ? -29.951 1.705 36.672 1.00 95.56 270 VAL A C 1
ATOM 2016 O O . VAL A 1 270 ? -29.986 2.528 37.585 1.00 95.56 270 VAL A O 1
ATOM 2019 N N . PHE A 1 271 ? -30.518 1.908 35.486 1.00 97.75 271 PHE A N 1
ATOM 2020 C CA . PHE A 1 271 ? -31.291 3.091 35.136 1.00 97.75 271 PHE A CA 1
ATOM 2021 C C . PHE A 1 271 ? -32.775 2.824 35.340 1.00 97.75 271 PHE A C 1
ATOM 2023 O O . PHE A 1 271 ? -33.306 1.794 34.917 1.00 97.75 271 PHE A O 1
ATOM 2030 N N . VAL A 1 272 ? -33.457 3.776 35.966 1.00 97.38 272 VAL A N 1
ATOM 2031 C CA . VAL A 1 272 ? -34.888 3.708 36.252 1.00 97.38 272 VAL A CA 1
ATOM 2032 C C . VAL A 1 272 ? -35.631 4.644 35.312 1.00 97.38 272 VAL A C 1
ATOM 2034 O O . VAL A 1 272 ? -35.389 5.850 35.297 1.00 97.38 272 VAL A O 1
ATOM 2037 N N . PHE A 1 273 ? -36.569 4.090 34.549 1.00 97.69 273 PHE A N 1
ATOM 2038 C CA . PHE A 1 273 ? -37.480 4.852 33.702 1.00 97.69 273 PHE A CA 1
ATOM 2039 C C . PHE A 1 273 ? -38.874 4.879 34.320 1.00 97.69 273 PHE A C 1
ATOM 2041 O O . PHE A 1 273 ? -39.436 3.828 34.629 1.00 97.69 273 PHE A O 1
ATOM 2048 N N . THR A 1 274 ? -39.455 6.070 34.467 1.00 97.00 274 THR A N 1
ATOM 2049 C CA . THR A 1 274 ? -40.810 6.264 35.017 1.00 97.00 274 THR A CA 1
ATOM 2050 C C . THR A 1 274 ? -41.696 7.035 34.047 1.00 97.00 274 THR A C 1
ATOM 2052 O O . THR A 1 274 ? -41.220 7.864 33.276 1.00 97.00 274 THR A O 1
ATOM 2055 N N . GLU A 1 275 ? -42.998 6.752 34.043 1.00 95.81 275 GLU A N 1
ATOM 2056 C CA . GLU A 1 275 ? -43.935 7.396 33.118 1.00 95.81 275 GLU A CA 1
ATOM 2057 C C . GLU A 1 275 ? -44.174 8.871 33.471 1.00 95.81 275 GLU A C 1
ATOM 2059 O O . GLU A 1 275 ? -44.348 9.233 34.635 1.00 95.81 275 GLU A O 1
ATOM 2064 N N . THR A 1 276 ? -44.260 9.724 32.447 1.00 94.12 276 THR A N 1
ATOM 2065 C CA . THR A 1 276 ? -44.652 11.141 32.607 1.00 94.12 276 THR A CA 1
ATOM 2066 C C . THR A 1 276 ? -46.167 11.360 32.548 1.00 94.12 276 THR A C 1
ATOM 2068 O O . THR A 1 276 ? -46.650 12.464 32.793 1.00 94.12 276 THR A O 1
ATOM 2071 N N . GLY A 1 277 ? -46.928 10.329 32.169 1.00 88.31 277 GLY A N 1
ATOM 2072 C CA . GLY A 1 277 ? -48.341 10.429 31.791 1.00 88.31 277 GLY A CA 1
ATOM 2073 C C . GLY A 1 277 ? -48.575 10.743 30.305 1.00 88.31 277 GLY A C 1
ATOM 2074 O O . GLY A 1 277 ? -49.697 10.575 29.829 1.00 88.31 277 GLY A O 1
ATOM 2075 N N . THR A 1 278 ? -47.538 11.132 29.552 1.00 91.69 278 THR A N 1
ATOM 2076 C CA . THR A 1 278 ? -47.580 11.206 28.082 1.00 91.69 278 THR A CA 1
ATOM 2077 C C . THR A 1 278 ? -47.048 9.892 27.493 1.00 91.69 278 THR A C 1
ATOM 2079 O O . THR A 1 278 ? -45.913 9.524 27.805 1.00 91.69 278 THR A O 1
ATOM 2082 N N . PRO A 1 279 ? -47.813 9.178 26.642 1.00 90.38 279 PRO A N 1
ATOM 2083 C CA . PRO A 1 279 ? -47.349 7.935 26.024 1.00 90.38 279 PRO A CA 1
ATOM 2084 C C . PRO A 1 279 ? -46.019 8.108 25.278 1.00 90.38 279 PRO A C 1
ATOM 2086 O O . PRO A 1 279 ? -45.860 9.054 24.508 1.00 90.38 279 PRO A O 1
ATOM 2089 N N . GLY A 1 280 ? -45.073 7.194 25.508 1.00 89.62 280 GLY A N 1
ATOM 2090 C CA . GLY A 1 280 ? -43.746 7.217 24.879 1.00 89.62 280 GLY A CA 1
ATOM 2091 C C . GLY A 1 280 ? -42.758 8.232 25.469 1.00 89.62 280 GLY A C 1
ATOM 2092 O O . GLY A 1 280 ? -41.651 8.359 24.945 1.00 89.62 280 GLY A O 1
ATOM 2093 N N . VAL A 1 281 ? -43.131 8.939 26.545 1.00 96.50 281 VAL A N 1
ATOM 2094 C CA . VAL A 1 281 ? -42.281 9.930 27.217 1.00 96.50 281 VAL A CA 1
ATOM 2095 C C . VAL A 1 281 ? -42.087 9.565 28.688 1.00 96.50 281 VAL A C 1
ATOM 2097 O O . VAL A 1 281 ? -43.053 9.401 29.444 1.00 96.50 281 VAL A O 1
ATOM 2100 N N . TYR A 1 282 ? -40.828 9.498 29.107 1.00 98.19 282 TYR A N 1
ATOM 2101 C CA . TYR A 1 282 ? -40.396 8.983 30.403 1.00 98.19 282 TYR A CA 1
ATOM 2102 C C . TYR A 1 282 ? -39.487 9.981 31.120 1.00 98.19 282 TYR A C 1
ATOM 2104 O O . TYR A 1 282 ? -38.824 10.798 30.483 1.00 98.19 282 TYR A O 1
ATOM 2112 N N . TYR A 1 283 ? -39.422 9.890 32.443 1.00 98.31 283 TYR A N 1
ATOM 2113 C CA . TYR A 1 283 ? -38.265 10.378 33.188 1.00 98.31 283 TYR A CA 1
ATOM 2114 C C . TYR A 1 283 ? -37.228 9.258 33.267 1.00 98.31 283 TYR A C 1
ATOM 2116 O O . TYR A 1 283 ? -37.606 8.094 33.394 1.00 98.31 283 TYR A O 1
ATOM 2124 N N . MET A 1 284 ? -35.946 9.612 33.225 1.00 98.25 284 MET A N 1
ATOM 2125 C CA . MET A 1 284 ? -34.818 8.694 33.408 1.00 98.25 284 MET A CA 1
ATOM 2126 C C . MET A 1 284 ? -34.074 9.076 34.689 1.00 98.25 284 MET A C 1
ATOM 2128 O O . MET A 1 284 ? -33.924 10.263 34.975 1.00 98.25 284 MET A O 1
ATOM 2132 N N . GLY A 1 285 ? -33.617 8.094 35.456 1.00 97.00 285 GLY A N 1
ATOM 2133 C CA . GLY A 1 285 ? -32.979 8.302 36.751 1.00 97.00 285 GLY A CA 1
ATOM 2134 C C . GLY A 1 285 ? -32.292 7.048 37.278 1.00 97.00 285 GLY A C 1
ATOM 2135 O O . GLY A 1 285 ? -31.978 6.143 36.503 1.00 97.00 285 GLY A O 1
ATOM 2136 N N . ASP A 1 286 ? -32.103 6.978 38.592 1.00 95.25 286 ASP A N 1
ATOM 2137 C CA . ASP A 1 286 ? -31.543 5.819 39.297 1.00 95.25 286 ASP A CA 1
ATOM 2138 C C . ASP A 1 286 ? -32.464 5.306 40.415 1.00 95.25 286 ASP A C 1
ATOM 2140 O O . ASP A 1 286 ? -33.474 5.918 40.770 1.00 95.25 286 ASP A O 1
ATOM 2144 N N . ASP A 1 287 ? -32.115 4.144 40.971 1.00 90.12 287 ASP A N 1
ATOM 2145 C CA . ASP A 1 287 ? -32.880 3.478 42.036 1.00 90.12 287 ASP A CA 1
ATOM 2146 C C . ASP A 1 287 ? -32.710 4.152 43.413 1.00 90.12 287 ASP A C 1
ATOM 2148 O O . ASP A 1 287 ? -33.345 3.758 44.392 1.00 90.12 287 ASP A O 1
ATOM 2152 N N . LEU A 1 288 ? -31.876 5.196 43.486 1.00 91.88 288 LEU A N 1
ATOM 2153 C CA . LEU A 1 288 ? -31.666 6.034 44.668 1.00 91.88 288 LEU A CA 1
ATOM 2154 C C . LEU A 1 288 ? -32.557 7.289 44.649 1.00 91.88 288 LEU A C 1
ATOM 2156 O O . LEU A 1 288 ? -32.564 8.053 45.616 1.00 91.88 288 LEU A O 1
ATOM 2160 N N . GLY A 1 289 ? -33.358 7.470 43.592 1.00 90.69 289 GLY A N 1
ATOM 2161 C CA . GLY A 1 289 ? -34.373 8.516 43.485 1.00 90.69 289 GLY A CA 1
ATOM 2162 C C . GLY A 1 289 ? -33.905 9.799 42.801 1.00 90.69 289 GLY A C 1
ATOM 2163 O O . GLY A 1 289 ? -34.620 10.802 42.877 1.00 90.69 289 GLY A O 1
ATOM 2164 N N . HIS A 1 290 ? -32.749 9.791 42.135 1.00 96.69 290 HIS A N 1
ATOM 2165 C CA . HIS A 1 290 ? -32.315 10.927 41.323 1.00 96.69 290 HIS A CA 1
ATOM 2166 C C . HIS A 1 290 ? -32.877 10.849 39.904 1.00 96.69 290 HIS A C 1
ATOM 2168 O O . HIS A 1 290 ? -33.202 9.780 39.393 1.00 96.69 290 HIS A O 1
ATOM 2174 N N . TYR A 1 291 ? -32.951 12.009 39.260 1.00 98.00 291 TYR A N 1
ATOM 2175 C CA . TYR A 1 291 ? -33.403 12.205 37.891 1.00 98.00 291 TYR A CA 1
ATOM 2176 C C . TYR A 1 291 ? -32.272 12.778 37.045 1.00 98.00 291 TYR A C 1
ATOM 2178 O O . TYR A 1 291 ? -31.548 13.680 37.482 1.00 98.00 291 TYR A O 1
ATOM 2186 N N . TYR A 1 292 ? -32.170 12.283 35.815 1.00 98.12 292 TYR A N 1
ATOM 2187 C CA . TYR A 1 292 ? -31.238 12.762 34.808 1.00 98.12 292 TYR A CA 1
ATOM 2188 C C . TYR A 1 292 ? -31.953 13.617 33.770 1.00 98.12 292 TYR A C 1
ATOM 2190 O O . TYR A 1 292 ? -33.028 13.261 33.279 1.00 98.12 292 TYR A O 1
ATOM 2198 N N . TYR A 1 293 ? -31.346 14.748 33.427 1.00 97.62 293 TYR A N 1
ATOM 2199 C CA . TYR A 1 293 ? -31.898 15.704 32.473 1.00 97.62 293 TYR A CA 1
ATOM 2200 C C . TYR A 1 293 ? -30.802 16.306 31.591 1.00 97.62 293 TYR A C 1
ATOM 2202 O O . TYR A 1 293 ? -29.636 16.374 31.987 1.00 97.62 293 TYR A O 1
ATOM 2210 N N . GLY A 1 294 ? -31.188 16.714 30.385 1.00 94.69 294 GLY A N 1
ATOM 2211 C CA . GLY A 1 294 ? -30.274 17.187 29.346 1.00 94.69 294 GLY A CA 1
ATOM 2212 C C . GLY A 1 294 ? -30.336 18.698 29.137 1.00 94.69 294 GLY A C 1
ATOM 2213 O O . GLY A 1 294 ? -31.288 19.371 29.531 1.00 94.69 294 GLY A O 1
ATOM 2214 N N . ALA A 1 295 ? -29.317 19.250 28.477 1.00 92.88 295 ALA A N 1
ATOM 2215 C CA . ALA A 1 295 ? -29.288 20.654 28.065 1.00 92.88 295 ALA A CA 1
ATOM 2216 C C . ALA A 1 295 ? -28.745 20.817 26.637 1.00 92.88 295 ALA A C 1
ATOM 2218 O O . ALA A 1 295 ? -27.879 20.073 26.179 1.00 92.88 295 ALA A O 1
ATOM 2219 N N . GLU A 1 296 ? -29.193 21.859 25.933 1.00 90.38 296 GLU A N 1
ATOM 2220 C CA . GLU A 1 296 ? -28.879 22.066 24.510 1.00 90.38 296 GLU A CA 1
ATOM 2221 C C . GLU A 1 296 ? -27.368 22.183 24.224 1.00 90.38 296 GLU A C 1
ATOM 2223 O O . GLU A 1 296 ? -26.865 21.688 23.214 1.00 90.38 296 GLU A O 1
ATOM 2228 N N . ARG A 1 297 ? -26.605 22.833 25.113 1.00 89.25 297 ARG A N 1
ATOM 2229 C CA . ARG A 1 297 ? -25.238 23.287 24.801 1.00 89.25 297 ARG A CA 1
ATOM 2230 C C . ARG A 1 297 ? -24.159 22.206 24.886 1.00 89.25 297 ARG A C 1
ATOM 2232 O O . ARG A 1 297 ? -23.206 22.260 24.114 1.00 89.25 297 ARG A O 1
ATOM 2239 N N . TYR A 1 298 ? -24.262 21.275 25.827 1.00 90.31 298 TYR A N 1
ATOM 2240 C CA . TYR A 1 298 ? -23.184 20.333 26.147 1.00 90.31 298 TYR A CA 1
ATOM 2241 C C . TYR A 1 298 ? -23.661 18.889 26.012 1.00 90.31 298 TYR A C 1
ATOM 2243 O O . TYR A 1 298 ? -24.857 18.627 26.043 1.00 90.31 298 TYR A O 1
ATOM 2251 N N . ASN A 1 299 ? -22.725 17.967 25.800 1.00 94.31 299 ASN A N 1
ATOM 2252 C CA . ASN A 1 299 ? -23.018 16.555 25.541 1.00 94.31 299 ASN A CA 1
ATOM 2253 C C . ASN A 1 299 ? -22.913 15.737 26.835 1.00 94.31 299 ASN A C 1
ATOM 2255 O O . ASN A 1 299 ? -22.209 14.735 26.884 1.00 94.31 299 ASN A O 1
ATOM 2259 N N . ASN A 1 300 ? -23.544 16.231 27.898 1.00 95.81 300 ASN A N 1
ATOM 2260 C CA . ASN A 1 300 ? -23.465 15.723 29.264 1.00 95.81 300 ASN A CA 1
ATOM 2261 C C . ASN A 1 300 ? -24.870 15.537 29.847 1.00 95.81 300 ASN A C 1
ATOM 2263 O O . ASN A 1 300 ? -25.837 16.026 29.276 1.00 95.81 300 ASN A O 1
ATOM 2267 N N . PHE A 1 301 ? -24.940 14.891 31.006 1.00 97.94 301 PHE A N 1
ATOM 2268 C CA . PHE A 1 301 ? -26.167 14.672 31.762 1.00 97.94 301 PHE A CA 1
ATOM 2269 C C . PHE A 1 301 ? -26.105 15.455 33.066 1.00 97.94 301 PHE A C 1
ATOM 2271 O O . PHE A 1 301 ? -25.069 15.451 33.737 1.00 97.94 301 PHE A O 1
ATOM 22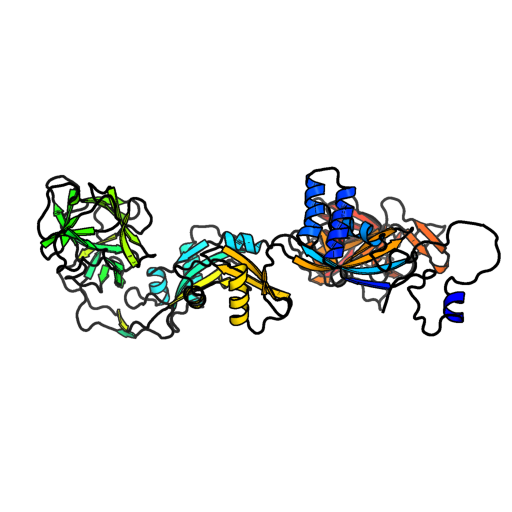78 N N . TYR A 1 302 ? -27.202 16.093 33.455 1.00 97.75 302 TYR A N 1
ATOM 2279 C CA . TYR A 1 302 ? -27.347 16.715 34.767 1.00 97.75 302 TYR A CA 1
ATOM 2280 C C . TYR A 1 302 ? -28.086 15.791 35.734 1.00 97.75 302 TYR A C 1
ATOM 2282 O O . TYR A 1 302 ? -28.948 15.027 35.312 1.00 97.75 302 TYR A O 1
ATOM 2290 N N . ILE A 1 303 ? -27.773 15.886 37.028 1.00 97.75 303 ILE A N 1
ATOM 2291 C CA . ILE A 1 303 ? -28.415 15.116 38.106 1.00 97.75 303 ILE A CA 1
ATOM 2292 C C . ILE A 1 303 ? -29.242 16.028 39.023 1.00 97.75 303 ILE A C 1
ATOM 2294 O O . ILE A 1 303 ? -28.844 17.163 39.315 1.00 97.75 303 ILE A O 1
ATOM 2298 N N . SER A 1 304 ? -30.396 15.552 39.492 1.00 97.31 304 SER A N 1
ATOM 2299 C CA . SER A 1 304 ? -31.154 16.181 40.581 1.00 97.31 304 SER A CA 1
ATOM 2300 C C . SER A 1 304 ? -31.937 15.158 41.400 1.00 97.31 304 SER A C 1
ATOM 2302 O O . SER A 1 304 ? -32.558 14.254 40.852 1.00 97.31 304 SER A O 1
ATOM 2304 N N . SER A 1 305 ? -31.962 15.341 42.717 1.00 96.06 305 SER A N 1
ATOM 2305 C CA . SER A 1 305 ? -32.842 14.619 43.647 1.00 96.06 305 SER A CA 1
ATOM 2306 C C . SER A 1 305 ? -34.312 15.067 43.581 1.00 96.06 305 SER A C 1
ATOM 2308 O O . SER A 1 305 ? -35.188 14.454 44.193 1.00 96.06 305 SER A O 1
ATOM 2310 N N . VAL A 1 306 ? -34.609 16.142 42.843 1.00 94.75 306 VAL A N 1
ATOM 2311 C CA . VAL A 1 306 ? -35.953 16.698 42.684 1.00 94.75 306 VAL A CA 1
ATOM 2312 C C . VAL A 1 306 ? -36.405 16.538 41.240 1.00 94.75 306 VAL A C 1
ATOM 2314 O O . VAL A 1 306 ? -35.778 17.020 40.302 1.00 94.75 306 VAL A O 1
ATOM 2317 N N . LYS A 1 307 ? -37.559 15.897 41.063 1.00 93.75 307 LYS A N 1
ATOM 2318 C CA . LYS A 1 307 ? -38.179 15.736 39.749 1.00 93.75 307 LYS A CA 1
ATOM 2319 C C . LYS A 1 307 ? -38.581 17.094 39.157 1.00 93.75 307 LYS A C 1
ATOM 2321 O O . LYS A 1 307 ? -39.398 17.804 39.748 1.00 93.75 307 LYS A O 1
ATOM 2326 N N . GLY A 1 308 ? -38.064 17.421 37.974 1.00 92.00 308 GLY A N 1
ATOM 2327 C CA . GLY A 1 308 ? -38.536 18.539 37.153 1.00 92.00 308 GLY A CA 1
ATOM 2328 C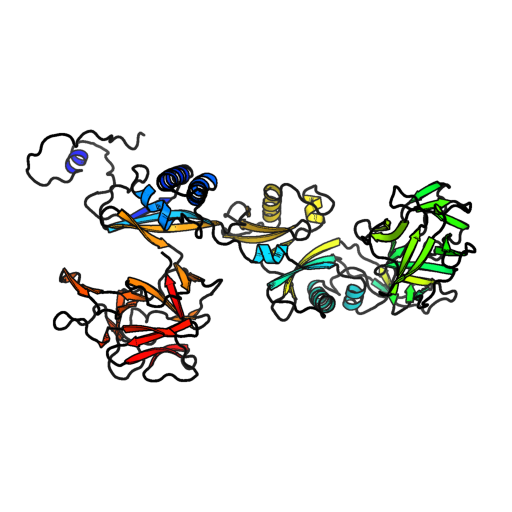 C . GLY A 1 308 ? -39.707 18.153 36.240 1.00 92.00 308 GLY A C 1
ATOM 2329 O O . GLY A 1 308 ? -39.888 16.989 35.899 1.00 92.00 308 GLY A O 1
ATOM 2330 N N . GLU A 1 309 ? -40.518 19.136 35.837 1.00 92.56 309 GLU A N 1
ATOM 2331 C CA . GLU A 1 309 ? -41.685 18.936 34.946 1.00 92.56 309 GLU A CA 1
ATOM 2332 C C . GLU A 1 309 ? -41.475 19.494 33.523 1.00 92.56 309 GLU A C 1
ATOM 2334 O O . GLU A 1 309 ? -42.314 19.324 32.629 1.00 92.56 309 GLU A O 1
ATOM 2339 N N . THR A 1 310 ? -40.357 20.183 33.310 1.00 96.38 310 THR A N 1
ATOM 2340 C CA . THR A 1 310 ? -39.935 20.760 32.032 1.00 96.38 310 THR A CA 1
ATOM 2341 C C . THR A 1 310 ? -39.367 19.688 31.094 1.00 96.38 310 THR A C 1
ATOM 2343 O O . THR A 1 310 ? -39.105 18.555 31.497 1.00 96.38 310 THR A O 1
ATOM 2346 N N . ASP A 1 311 ? -39.247 20.014 29.806 1.00 97.12 311 ASP A N 1
ATOM 2347 C CA . ASP A 1 311 ? -38.903 19.035 28.765 1.00 97.12 311 ASP A CA 1
ATOM 2348 C C . ASP A 1 311 ? -37.431 18.583 28.790 1.00 97.12 311 ASP A C 1
ATOM 2350 O O . ASP A 1 311 ? -37.093 17.562 28.203 1.00 97.12 311 ASP A O 1
ATOM 2354 N N . ASP A 1 312 ? -36.560 19.281 29.516 1.00 96.88 312 ASP A N 1
ATOM 2355 C CA . ASP A 1 312 ? -35.201 18.826 29.830 1.00 96.88 312 ASP A CA 1
ATOM 2356 C C . ASP A 1 312 ? -35.191 17.546 30.672 1.00 96.88 312 ASP A C 1
ATOM 2358 O O . ASP A 1 312 ? -34.299 16.722 30.494 1.00 96.88 312 ASP A O 1
ATOM 2362 N N . TYR A 1 313 ? -36.187 17.322 31.534 1.00 97.94 313 TYR A N 1
ATOM 2363 C CA . TYR A 1 313 ? -36.302 16.102 32.353 1.00 97.94 313 TYR A CA 1
ATOM 2364 C C . TYR A 1 313 ? -36.949 14.923 31.615 1.00 97.94 313 TYR A C 1
ATOM 2366 O O . TYR A 1 313 ? -37.068 13.831 32.176 1.00 97.94 313 TYR A O 1
ATOM 2374 N N . LYS A 1 314 ? -37.410 15.130 30.378 1.00 98.25 314 LYS A N 1
ATOM 2375 C CA . LYS A 1 314 ? -38.212 14.153 29.640 1.00 98.25 314 LYS A CA 1
ATOM 2376 C C . LYS A 1 314 ? -37.398 13.490 28.543 1.00 98.25 314 LYS A C 1
ATOM 2378 O O . LYS A 1 314 ? -36.636 14.138 27.829 1.00 98.25 314 LYS A O 1
ATOM 2383 N N . TRP A 1 315 ? -37.635 12.197 28.373 1.00 98.25 315 TRP A N 1
ATOM 2384 C CA . TRP A 1 315 ? -36.924 11.330 27.447 1.00 98.25 315 TRP A CA 1
ATOM 2385 C C . TRP A 1 315 ? -37.918 10.552 26.595 1.00 98.25 315 TRP A C 1
ATOM 2387 O O . TRP A 1 315 ? -38.881 9.982 27.108 1.00 98.25 315 TRP A O 1
ATOM 2397 N N . THR A 1 316 ? -37.680 10.511 25.292 1.00 97.81 316 THR A N 1
ATOM 2398 C CA . THR A 1 316 ? -38.380 9.605 24.373 1.00 97.81 316 THR A CA 1
ATOM 2399 C C . THR A 1 316 ? -37.549 8.348 24.185 1.00 97.81 316 THR A C 1
ATOM 2401 O O . THR A 1 316 ? -36.326 8.435 24.096 1.00 97.81 316 THR A O 1
ATOM 2404 N N . VAL A 1 317 ? -38.201 7.186 24.145 1.00 97.00 317 VAL A N 1
ATOM 2405 C CA . VAL A 1 317 ? -37.528 5.891 23.982 1.00 97.00 317 VAL A CA 1
ATOM 2406 C C . VAL A 1 317 ? -38.211 5.113 22.867 1.00 97.00 317 VAL A C 1
ATOM 2408 O O . VAL A 1 317 ? -39.406 4.833 22.944 1.00 97.00 317 VAL A O 1
ATOM 2411 N N . THR A 1 318 ? -37.464 4.796 21.811 1.00 94.81 318 THR A N 1
ATOM 2412 C CA . THR A 1 318 ? -37.989 4.132 20.606 1.00 94.81 318 THR A CA 1
ATOM 2413 C C . THR A 1 318 ? -37.050 3.028 20.138 1.00 94.81 318 THR A C 1
ATOM 2415 O O . THR A 1 318 ? -35.832 3.198 20.172 1.00 94.81 318 THR A O 1
ATOM 2418 N N . LYS A 1 319 ? -37.611 1.886 19.727 1.00 94.75 319 LYS A N 1
ATOM 2419 C CA . LYS A 1 319 ? -36.846 0.769 19.167 1.00 94.75 319 LYS A CA 1
ATOM 2420 C C . LYS A 1 319 ? -36.507 1.064 17.708 1.00 94.75 319 LYS A C 1
ATOM 2422 O O . LYS A 1 319 ? -37.361 1.533 16.957 1.00 94.75 319 LYS A O 1
ATOM 2427 N N . ASN A 1 320 ? -35.270 0.794 17.319 1.00 93.31 320 ASN A N 1
ATOM 2428 C CA . ASN A 1 320 ? -34.798 0.934 15.949 1.00 93.31 320 ASN A CA 1
ATOM 2429 C C . ASN A 1 320 ? -34.861 -0.420 15.221 1.00 93.31 320 ASN A C 1
ATOM 2431 O O . ASN A 1 320 ? -34.859 -1.477 15.851 1.00 93.31 320 ASN A O 1
ATOM 2435 N N . GLU A 1 321 ? -34.831 -0.390 13.885 1.00 90.25 321 GLU A N 1
ATOM 2436 C CA . GLU A 1 321 ? -34.796 -1.600 13.044 1.00 90.25 321 GLU A CA 1
ATOM 2437 C C . GLU A 1 321 ? -33.550 -2.473 13.288 1.00 90.25 321 GLU A C 1
ATOM 2439 O O . GLU A 1 321 ? -33.601 -3.682 13.088 1.00 90.25 321 GLU A O 1
ATOM 2444 N N . ASP A 1 322 ? -32.446 -1.883 13.765 1.00 88.50 322 ASP A N 1
ATOM 2445 C CA . ASP A 1 322 ? -31.200 -2.587 14.102 1.00 88.50 322 ASP A CA 1
ATOM 2446 C C . ASP A 1 322 ? -31.205 -3.229 15.505 1.00 88.50 322 ASP A C 1
ATOM 2448 O O . ASP A 1 322 ? -30.175 -3.717 15.970 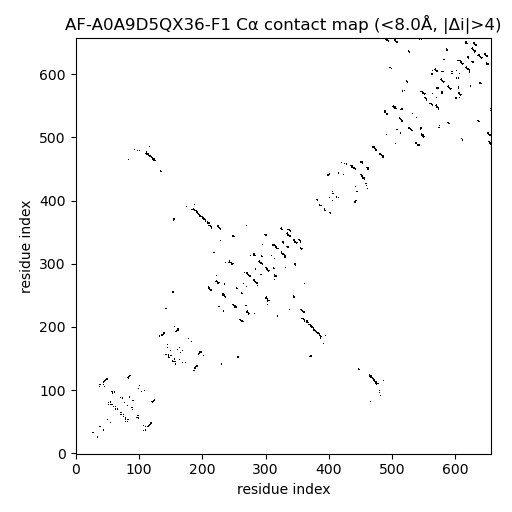1.00 88.50 322 ASP A O 1
ATOM 2452 N N . GLY A 1 323 ? -32.347 -3.204 16.203 1.00 88.62 323 GLY A N 1
ATOM 2453 C CA . GLY A 1 323 ? -32.512 -3.754 17.551 1.00 88.62 323 GLY A CA 1
ATOM 2454 C C . GLY A 1 323 ? -31.988 -2.861 18.683 1.00 88.62 323 GLY A C 1
ATOM 2455 O O . GLY A 1 323 ? -32.181 -3.197 19.853 1.00 88.62 323 GLY A O 1
ATOM 2456 N N . LYS A 1 324 ? -31.365 -1.714 18.377 1.00 95.31 324 LYS A N 1
ATOM 2457 C CA . LYS A 1 324 ? -30.943 -0.723 19.381 1.00 95.31 324 LYS A CA 1
ATOM 2458 C C . LYS A 1 324 ? -32.091 0.214 19.747 1.00 95.31 324 LYS A C 1
ATOM 2460 O O . LYS A 1 324 ? -33.094 0.317 19.045 1.00 95.31 324 LYS A O 1
ATOM 2465 N N . TRP A 1 325 ? -31.918 0.959 20.830 1.00 96.38 325 TRP A N 1
ATOM 2466 C CA . TRP A 1 325 ? -32.900 1.896 21.355 1.00 96.38 325 TRP A CA 1
ATOM 2467 C C . TRP A 1 325 ? -32.419 3.336 21.200 1.00 96.38 325 TRP A C 1
ATOM 2469 O O . TRP A 1 325 ? -31.329 3.708 21.629 1.00 96.38 325 TRP A O 1
ATOM 2479 N N . SER A 1 326 ? -33.248 4.174 20.588 1.00 95.56 326 SER A N 1
ATOM 2480 C CA . SER A 1 326 ? -33.057 5.620 20.560 1.00 95.56 326 SER A CA 1
ATOM 2481 C C . SER A 1 326 ? -33.672 6.228 21.821 1.00 95.56 326 SER A C 1
ATOM 2483 O O . SER A 1 326 ? -34.895 6.334 21.922 1.00 95.56 326 SER A O 1
ATOM 2485 N N . ILE A 1 327 ? -32.817 6.618 22.770 1.00 97.62 327 ILE A N 1
ATOM 2486 C CA . ILE A 1 327 ? -33.186 7.328 24.003 1.00 97.62 327 ILE A CA 1
ATOM 2487 C C . ILE A 1 327 ? -32.802 8.789 23.820 1.00 97.62 327 ILE A C 1
ATOM 2489 O O . ILE A 1 327 ? -31.613 9.102 23.785 1.00 97.62 327 ILE A O 1
ATOM 2493 N N . MET A 1 328 ? -33.786 9.667 23.652 1.00 96.88 328 MET A N 1
ATOM 2494 C CA . MET A 1 328 ? -33.557 11.060 23.273 1.00 96.88 328 MET A CA 1
ATOM 2495 C C . MET A 1 328 ? -34.159 12.030 24.280 1.00 96.88 328 MET A C 1
ATOM 2497 O O . MET A 1 328 ? -35.351 11.946 24.587 1.00 96.88 328 MET A O 1
ATOM 2501 N N . ASN A 1 329 ? -33.350 12.984 24.738 1.00 97.69 329 ASN A N 1
ATOM 2502 C CA . ASN A 1 329 ? -33.821 14.082 25.570 1.00 97.69 329 ASN A CA 1
ATOM 2503 C C . ASN A 1 329 ? -34.764 14.999 24.774 1.00 97.69 329 ASN A C 1
ATOM 2505 O O . ASN A 1 329 ? -34.427 15.419 23.663 1.00 97.69 329 ASN A O 1
ATOM 2509 N N . VAL A 1 330 ? -35.930 15.334 25.333 1.00 96.75 330 VAL A N 1
ATOM 2510 C CA . VAL A 1 330 ? -36.968 16.093 24.617 1.00 96.75 330 VAL A CA 1
ATOM 2511 C C . VAL A 1 330 ? -36.538 17.538 24.368 1.00 96.75 330 VAL A C 1
ATOM 2513 O O . VAL A 1 330 ? -36.704 18.011 23.245 1.00 96.75 330 VAL A O 1
ATOM 2516 N N . LEU A 1 331 ? -35.958 18.236 25.349 1.00 96.12 331 LEU A N 1
ATOM 2517 C CA . LEU A 1 331 ? -35.484 19.607 25.129 1.00 96.12 331 LEU A CA 1
ATOM 2518 C C . LEU A 1 331 ? -34.199 19.637 24.297 1.00 96.12 331 LEU A C 1
ATOM 2520 O O . LEU A 1 331 ? -34.128 20.351 23.300 1.00 96.12 331 LEU A O 1
ATOM 2524 N N . ALA A 1 332 ? -33.180 18.875 24.702 1.00 95.25 332 ALA A N 1
ATOM 2525 C CA . ALA A 1 332 ? -31.854 18.961 24.096 1.00 95.25 332 ALA A CA 1
ATOM 2526 C C . ALA A 1 332 ? -31.804 18.391 22.670 1.00 95.25 332 ALA A C 1
ATOM 2528 O O . ALA A 1 332 ? -30.899 18.759 21.921 1.00 95.25 332 ALA A O 1
ATOM 2529 N N . GLN A 1 333 ? -32.759 17.525 22.293 1.00 95.25 333 GLN A N 1
ATOM 2530 C CA . GLN A 1 333 ? -32.802 16.828 20.999 1.00 95.25 333 GLN A CA 1
ATOM 2531 C C . GLN A 1 333 ? -31.511 16.037 20.732 1.00 95.25 333 GLN A C 1
ATOM 2533 O O . GLN A 1 333 ? -30.921 16.092 19.651 1.00 95.25 333 GLN A O 1
ATOM 2538 N N . LYS A 1 334 ? -31.050 15.321 21.763 1.00 96.00 334 LYS A N 1
ATOM 2539 C CA . LYS A 1 334 ? -29.820 14.524 21.751 1.00 96.00 334 LYS A CA 1
ATOM 2540 C C . LYS A 1 334 ? -30.082 13.103 22.220 1.00 96.00 334 LYS A C 1
ATOM 2542 O O . LYS A 1 334 ? -30.864 12.893 23.146 1.00 96.00 334 LYS A O 1
ATOM 2547 N N . TYR A 1 335 ? -29.412 12.153 21.582 1.00 96.56 335 TYR A N 1
ATOM 2548 C CA . TYR A 1 335 ? -29.469 10.728 21.873 1.00 96.56 335 TYR A CA 1
ATOM 2549 C C . TYR A 1 335 ? -28.395 10.329 22.880 1.00 96.56 335 TYR A C 1
ATOM 2551 O O . TYR A 1 335 ? -27.265 10.814 22.814 1.00 96.56 335 TYR A O 1
ATOM 2559 N N . VAL A 1 336 ? -28.740 9.407 23.775 1.00 97.75 336 VAL A N 1
ATOM 2560 C CA . VAL A 1 336 ? -27.774 8.706 24.626 1.00 97.75 336 VAL A CA 1
ATOM 2561 C C . VAL A 1 336 ? -26.975 7.734 23.763 1.00 97.75 336 VAL A C 1
ATOM 2563 O O . VAL A 1 336 ? -27.541 6.786 23.217 1.00 97.75 336 VAL A O 1
ATOM 2566 N N . GLU A 1 337 ? -25.665 7.949 23.645 1.00 96.75 337 GLU A N 1
ATOM 2567 C CA . GLU A 1 337 ? -24.773 7.078 22.869 1.00 96.75 337 GLU A CA 1
ATOM 2568 C C . GLU A 1 337 ? -23.432 6.869 23.587 1.00 96.75 337 GLU A C 1
ATOM 2570 O O . GLU A 1 337 ? -22.907 7.775 24.244 1.00 96.75 337 GLU A O 1
ATOM 2575 N N . TYR A 1 338 ? -22.852 5.677 23.438 1.00 95.19 338 TYR A N 1
ATOM 2576 C CA . TYR A 1 338 ? -21.497 5.379 23.898 1.00 95.19 338 TYR A CA 1
ATOM 2577 C C . TYR A 1 338 ? -20.448 5.879 22.900 1.00 95.19 338 TYR A C 1
ATOM 2579 O O . TYR A 1 338 ? -20.537 5.594 21.704 1.00 95.19 338 TYR A O 1
ATOM 2587 N N . SER A 1 339 ? -19.413 6.565 23.389 1.00 88.31 339 SER A N 1
ATOM 2588 C CA . SER A 1 339 ? -18.264 6.986 22.585 1.00 88.31 339 SER A CA 1
ATOM 2589 C C . SER A 1 339 ? -17.022 6.165 22.923 1.00 88.31 339 SER A C 1
ATOM 2591 O O . SER A 1 339 ? -16.381 6.394 23.949 1.00 88.31 339 SER A O 1
ATOM 2593 N N . ALA A 1 340 ? -16.597 5.301 21.998 1.00 80.56 340 ALA A N 1
ATOM 2594 C CA . ALA A 1 340 ? -15.331 4.571 22.112 1.00 80.56 340 ALA A CA 1
ATOM 2595 C C . ALA A 1 340 ? -14.101 5.502 22.181 1.00 80.56 340 ALA A C 1
ATOM 2597 O O . ALA A 1 340 ? -13.091 5.152 22.777 1.00 80.56 340 ALA A O 1
ATOM 2598 N N . ASN A 1 341 ? -14.187 6.719 21.625 1.00 78.44 341 ASN A N 1
ATOM 2599 C CA . ASN A 1 341 ? -13.090 7.695 21.678 1.00 78.44 341 ASN A CA 1
ATOM 2600 C C . ASN A 1 341 ? -12.895 8.308 23.074 1.00 78.44 341 ASN A C 1
ATOM 2602 O O . ASN A 1 341 ? -11.799 8.764 23.389 1.00 78.44 341 ASN A O 1
ATOM 2606 N N . TYR A 1 342 ? -13.964 8.388 23.873 1.00 81.12 342 TYR A N 1
ATOM 2607 C CA . TYR A 1 342 ? -13.937 9.003 25.207 1.00 81.12 342 TYR A CA 1
ATOM 2608 C C . TYR A 1 342 ? -14.104 7.984 26.336 1.00 81.12 342 TYR A C 1
ATOM 2610 O O . TYR A 1 342 ? -13.950 8.346 27.499 1.00 81.12 342 TYR A O 1
ATOM 2618 N N . SER A 1 343 ? -14.419 6.730 26.002 1.00 87.75 343 SER A N 1
ATOM 2619 C CA . SER A 1 343 ? -14.742 5.655 26.942 1.00 87.75 343 SER A CA 1
ATOM 2620 C C . SER A 1 343 ? -15.868 6.008 27.923 1.00 87.75 343 SER A C 1
ATOM 2622 O O . SER A 1 343 ? -15.896 5.528 29.054 1.00 87.75 343 SER A O 1
ATOM 2624 N N . THR A 1 344 ? -16.815 6.838 27.484 1.00 93.75 344 THR A N 1
ATOM 2625 C CA . THR A 1 344 ? -17.972 7.298 28.264 1.00 93.75 344 THR A CA 1
ATOM 2626 C C . THR A 1 344 ? -19.221 7.374 27.391 1.00 93.75 344 THR A C 1
ATOM 2628 O O . THR A 1 344 ? -19.138 7.389 26.159 1.00 93.75 344 THR A O 1
ATOM 2631 N N . TRP A 1 345 ? -20.390 7.440 28.026 1.00 96.81 345 TRP A N 1
ATOM 2632 C CA . TRP A 1 345 ? -21.648 7.758 27.358 1.00 96.81 345 TRP A CA 1
ATOM 2633 C C . TRP A 1 345 ? -21.968 9.243 27.492 1.00 96.81 345 TRP A C 1
ATOM 2635 O O . TRP A 1 345 ? -21.775 9.847 28.554 1.00 96.81 345 TRP A O 1
ATOM 2645 N N . GLY A 1 346 ? -22.497 9.814 26.416 1.00 95.31 346 GLY A N 1
ATOM 2646 C CA . GLY A 1 346 ? -22.887 11.217 26.334 1.00 95.31 346 GLY A CA 1
ATOM 2647 C C . GLY A 1 346 ? -24.198 11.411 25.581 1.00 95.31 346 GLY A C 1
ATOM 2648 O O . GLY A 1 346 ? -24.781 10.464 25.054 1.00 95.31 346 GLY A O 1
ATOM 2649 N N . GLU A 1 347 ? -24.635 12.668 25.527 1.00 94.94 347 GLU A N 1
ATOM 2650 C CA . GLU A 1 347 ? -25.783 13.111 24.732 1.00 94.94 347 GLU A CA 1
ATOM 2651 C C . GLU A 1 347 ? -25.306 13.719 23.404 1.00 94.94 347 GLU A C 1
ATOM 2653 O O . GLU A 1 347 ? -24.620 14.743 23.414 1.00 94.94 347 GLU A O 1
ATOM 2658 N N . TYR A 1 348 ? -25.674 13.146 22.255 1.00 93.56 348 TYR A N 1
ATOM 2659 C CA . TYR A 1 348 ? -25.229 13.608 20.930 1.00 93.56 348 TYR A CA 1
ATOM 2660 C C . TYR A 1 348 ? -26.398 13.884 19.977 1.00 93.56 348 TYR A C 1
ATOM 2662 O O . TYR A 1 348 ? -27.406 13.188 19.989 1.00 93.56 348 TYR A O 1
ATOM 2670 N N . ASN A 1 349 ? -26.286 14.923 19.147 1.00 88.44 349 ASN A N 1
ATOM 2671 C CA . ASN A 1 349 ? -27.329 15.335 18.192 1.00 88.44 349 ASN A CA 1
ATOM 2672 C C . ASN A 1 349 ? -27.186 14.684 16.801 1.00 88.44 349 ASN A C 1
ATOM 2674 O O . ASN A 1 349 ? -27.958 14.972 15.889 1.00 88.44 349 ASN A O 1
ATOM 2678 N N . ASP A 1 350 ? -26.201 13.813 16.640 1.00 80.88 350 ASP A N 1
ATOM 2679 C CA . ASP A 1 350 ? -25.847 13.065 15.442 1.00 80.88 350 ASP A CA 1
ATOM 2680 C C . ASP A 1 350 ? -25.332 11.677 15.847 1.00 80.88 350 ASP A C 1
ATOM 2682 O O . ASP A 1 350 ? -24.814 11.502 16.947 1.00 80.88 350 ASP A O 1
ATOM 2686 N N . ALA A 1 351 ? -25.474 10.694 14.953 1.00 73.31 351 ALA A N 1
ATOM 2687 C CA . ALA A 1 351 ? -25.103 9.300 15.201 1.00 73.31 351 ALA A CA 1
ATOM 2688 C C . ALA A 1 351 ? -23.576 9.114 15.160 1.00 73.31 351 ALA A C 1
ATOM 2690 O O . ALA A 1 351 ? -23.022 8.624 14.173 1.00 73.31 351 ALA A O 1
ATOM 2691 N N . ARG A 1 352 ? -22.883 9.570 16.207 1.00 79.19 352 ARG A N 1
ATOM 2692 C CA . ARG A 1 352 ? -21.415 9.508 16.317 1.00 79.19 352 ARG A CA 1
ATOM 2693 C C . ARG A 1 352 ? -20.926 8.465 17.321 1.00 79.19 352 ARG A C 1
ATOM 2695 O O . ARG A 1 352 ? -19.739 8.138 17.313 1.00 79.19 352 ARG A O 1
ATOM 2702 N N . GLY A 1 353 ? -21.808 7.979 18.186 1.00 84.06 353 GLY A N 1
ATOM 2703 C CA . GLY A 1 353 ? -21.567 6.889 19.119 1.00 84.06 353 GLY A CA 1
ATOM 2704 C C . GLY A 1 353 ? -22.434 5.664 18.823 1.00 84.06 353 GLY A C 1
ATOM 2705 O O . GLY A 1 353 ? -23.091 5.555 17.787 1.00 84.06 353 GLY A O 1
ATOM 2706 N N . VAL A 1 354 ? -22.426 4.711 19.752 1.00 91.44 354 VAL A N 1
ATOM 2707 C CA . VAL A 1 354 ? -23.258 3.505 19.693 1.00 91.44 354 VAL A CA 1
ATOM 2708 C C . VAL A 1 354 ? -24.492 3.707 20.567 1.00 91.44 354 VAL A C 1
ATOM 2710 O O . VAL A 1 354 ? -24.376 3.885 21.779 1.00 91.44 354 VAL A O 1
ATOM 2713 N N . LYS A 1 355 ? -25.680 3.670 19.958 1.00 95.31 355 LYS A N 1
ATOM 2714 C CA . LYS A 1 355 ? -26.959 3.656 20.685 1.00 95.31 355 LYS A CA 1
ATOM 2715 C C . LYS A 1 355 ? -27.100 2.385 21.537 1.00 95.31 355 LYS A C 1
ATOM 2717 O O . LYS A 1 355 ? -26.614 1.332 21.115 1.00 95.31 355 LYS A O 1
ATOM 2722 N N . PRO A 1 356 ? -27.771 2.452 22.697 1.00 97.19 356 PRO A N 1
ATOM 2723 C CA . PRO A 1 356 ? -27.844 1.327 23.615 1.00 97.19 356 PRO A CA 1
ATOM 2724 C C . PRO A 1 356 ? -28.721 0.190 23.089 1.00 97.19 356 PRO A C 1
ATOM 2726 O O . PRO A 1 356 ? -29.775 0.413 22.497 1.00 97.19 356 PRO A O 1
ATOM 2729 N N . ILE A 1 357 ? -28.331 -1.038 23.399 1.00 97.00 357 ILE A N 1
ATOM 2730 C CA . ILE A 1 357 ? -29.257 -2.162 23.558 1.00 97.00 357 ILE A CA 1
ATOM 2731 C C . ILE A 1 357 ? -29.709 -2.151 25.023 1.00 97.00 357 ILE A C 1
ATOM 2733 O O . ILE A 1 357 ? -28.938 -1.771 25.906 1.00 97.00 357 ILE A O 1
ATOM 2737 N N . LEU A 1 358 ? -30.959 -2.522 25.292 1.00 97.62 358 LEU A N 1
ATOM 2738 C CA . LEU A 1 358 ? -31.496 -2.542 26.651 1.00 97.62 358 LEU A CA 1
ATOM 2739 C C . LEU A 1 358 ? -31.542 -3.962 27.200 1.00 97.62 358 LEU A C 1
ATOM 2741 O O . LEU A 1 358 ? -31.986 -4.875 26.510 1.00 97.62 358 LEU A O 1
ATOM 2745 N N . TYR A 1 359 ? -31.132 -4.115 28.456 1.00 96.50 359 TYR A N 1
ATOM 2746 C CA . TYR A 1 359 ? -31.279 -5.350 29.226 1.00 96.50 359 TYR A CA 1
ATOM 2747 C C . TYR A 1 359 ? -32.112 -5.082 30.480 1.00 96.50 359 TYR A C 1
ATOM 2749 O O . TYR A 1 359 ? -31.944 -4.041 31.117 1.00 96.50 359 TYR A O 1
ATOM 2757 N N . VAL A 1 360 ? -33.002 -6.005 30.836 1.00 94.69 360 VAL A N 1
ATOM 2758 C CA . VAL A 1 360 ? -33.824 -5.963 32.051 1.00 94.69 360 VAL A CA 1
ATOM 2759 C C . VAL A 1 360 ? -33.143 -6.775 33.137 1.00 94.69 360 VAL A C 1
ATOM 2761 O O . VAL A 1 360 ? -32.786 -7.927 32.926 1.00 94.69 360 VAL A O 1
ATOM 2764 N N . VAL A 1 361 ? -32.971 -6.168 34.306 1.00 89.75 361 VAL A N 1
ATOM 2765 C CA . VAL A 1 361 ? -32.329 -6.803 35.460 1.00 89.75 361 VAL A CA 1
ATOM 2766 C C . VAL A 1 361 ? -33.173 -7.971 35.975 1.00 89.75 361 VAL A C 1
ATOM 2768 O O . VAL A 1 361 ? -34.373 -7.814 36.203 1.00 89.75 361 VAL A O 1
ATOM 2771 N N . ASN A 1 362 ? -32.536 -9.115 36.216 1.00 85.00 362 ASN A N 1
ATOM 2772 C CA . ASN A 1 362 ? -33.171 -10.292 36.800 1.00 85.00 362 ASN A CA 1
ATOM 2773 C C . ASN A 1 362 ? -33.212 -10.179 38.330 1.00 85.00 362 ASN A C 1
ATOM 2775 O O . ASN A 1 362 ? -32.198 -9.894 38.967 1.00 85.00 362 ASN A O 1
ATOM 2779 N N . GLU A 1 363 ? -34.378 -10.430 38.931 1.00 66.94 363 GLU A N 1
ATOM 2780 C CA . GLU A 1 363 ? -34.541 -10.435 40.396 1.00 66.94 363 GLU A CA 1
ATOM 2781 C C . GLU A 1 363 ? -34.088 -11.756 41.052 1.00 66.94 363 GLU A C 1
ATOM 2783 O O . GLU A 1 363 ? -33.906 -11.811 42.268 1.00 66.94 363 GLU A O 1
ATOM 2788 N N . GLU A 1 364 ? -33.866 -12.816 40.265 1.00 58.53 364 GLU A N 1
ATOM 2789 C CA . GLU A 1 364 ? -33.351 -14.103 40.742 1.00 58.53 364 GLU A CA 1
ATOM 2790 C C . GLU A 1 364 ? -31.868 -14.290 40.383 1.00 58.53 364 GLU A C 1
ATOM 2792 O O . GLU A 1 364 ? -31.407 -13.922 39.301 1.00 58.53 364 GLU A O 1
ATOM 2797 N N . ALA A 1 365 ? -31.110 -14.873 41.315 1.00 55.72 365 ALA A N 1
ATOM 2798 C CA . ALA A 1 365 ? -29.690 -15.158 41.148 1.00 55.72 365 ALA A CA 1
ATOM 2799 C C . ALA A 1 365 ? -29.475 -16.197 40.028 1.00 55.72 365 ALA A C 1
ATOM 2801 O O . ALA A 1 365 ? -30.082 -17.269 40.042 1.00 55.72 365 ALA A O 1
ATOM 2802 N N . SER A 1 366 ? -28.605 -15.882 39.064 1.00 60.97 366 SER A N 1
ATOM 2803 C CA . SER A 1 366 ? -28.275 -16.765 37.937 1.00 60.97 366 SER A CA 1
ATOM 2804 C C . SER A 1 366 ? -27.439 -17.985 38.366 1.00 60.97 366 SER A C 1
ATOM 2806 O O . SER A 1 366 ? -26.908 -18.058 39.473 1.00 60.97 366 SER A O 1
ATOM 2808 N N . THR A 1 367 ? -27.301 -18.996 37.506 1.00 64.56 367 THR A N 1
ATOM 2809 C CA . THR A 1 367 ? -26.324 -20.069 37.752 1.00 64.56 367 THR A CA 1
ATOM 2810 C C . THR A 1 367 ? -24.902 -19.534 37.541 1.00 64.56 367 THR A C 1
ATOM 2812 O O . THR A 1 367 ? -24.661 -18.964 36.477 1.00 64.56 367 THR A O 1
ATOM 2815 N N . PRO A 1 368 ? -23.947 -19.744 38.472 1.00 67.44 368 PRO A N 1
ATOM 2816 C CA . PRO A 1 368 ? -22.572 -19.276 38.305 1.00 67.44 368 PRO A CA 1
ATOM 2817 C C . PRO A 1 368 ? -21.931 -19.841 37.036 1.00 67.44 368 PRO A C 1
ATOM 2819 O O . PRO A 1 368 ? -21.876 -21.059 36.852 1.00 67.44 368 PRO A O 1
ATOM 2822 N N . THR A 1 369 ? -21.419 -18.958 36.186 1.00 73.12 369 THR A N 1
ATOM 2823 C CA . THR A 1 369 ? -20.597 -19.300 35.021 1.00 73.12 369 THR A CA 1
ATOM 2824 C C . THR A 1 369 ? -19.147 -18.910 35.267 1.00 73.12 369 THR A C 1
ATOM 2826 O O . THR A 1 369 ? -18.844 -18.092 36.135 1.00 73.12 369 THR A O 1
ATOM 2829 N N . GLU A 1 370 ? -18.234 -19.511 34.510 1.00 81.69 370 GLU A N 1
ATOM 2830 C CA . GLU A 1 370 ? -16.820 -19.156 34.570 1.00 81.69 370 GLU A CA 1
ATOM 2831 C C . GLU A 1 370 ? -16.603 -17.744 33.997 1.00 81.69 370 GLU A C 1
ATOM 2833 O O . GLU A 1 370 ? -17.126 -17.423 32.927 1.00 81.69 370 GLU A O 1
ATOM 2838 N N . ILE A 1 371 ? -15.859 -16.905 34.719 1.00 80.25 371 ILE A N 1
ATOM 2839 C CA . ILE A 1 371 ? -15.546 -15.510 34.369 1.00 80.25 371 ILE A CA 1
ATOM 2840 C C . ILE A 1 371 ? -14.041 -15.242 34.537 1.00 80.25 371 ILE A C 1
ATOM 2842 O O . ILE A 1 371 ? -13.341 -16.056 35.148 1.00 80.25 371 ILE A O 1
ATOM 2846 N N . PRO A 1 372 ? -13.509 -14.101 34.062 1.00 82.62 372 PRO A N 1
ATOM 2847 C CA . PRO A 1 372 ? -12.158 -13.666 34.400 1.00 82.62 372 PRO A CA 1
ATOM 2848 C C . PRO A 1 372 ? -12.065 -13.325 35.893 1.00 82.62 372 PRO A C 1
ATOM 2850 O O . PRO A 1 372 ? -12.654 -12.356 36.361 1.00 82.62 372 PRO A O 1
ATOM 2853 N N . LEU A 1 373 ? -11.297 -14.113 36.644 1.00 83.56 373 LEU A N 1
ATOM 2854 C CA . LEU A 1 373 ? -10.911 -13.818 38.030 1.00 83.56 373 LEU A CA 1
ATOM 2855 C C . LEU A 1 373 ? -9.679 -12.907 38.099 1.00 83.56 373 LEU A C 1
ATOM 2857 O O . LEU A 1 373 ? -9.444 -12.236 39.103 1.00 83.56 373 LEU A O 1
ATOM 2861 N N . TYR A 1 374 ? -8.882 -12.886 37.031 1.00 86.62 374 TYR A N 1
ATOM 2862 C CA . TYR A 1 374 ? -7.764 -11.969 36.855 1.00 86.62 374 TYR A CA 1
ATOM 2863 C C . TYR A 1 374 ? -7.693 -11.508 35.402 1.00 86.62 374 TYR A C 1
ATOM 2865 O O . TYR A 1 374 ? -7.561 -12.335 34.497 1.00 86.62 374 TYR A O 1
ATOM 2873 N N . THR A 1 375 ? -7.711 -10.190 35.207 1.00 86.12 375 THR A N 1
ATOM 2874 C CA . THR A 1 375 ? -7.524 -9.549 33.904 1.00 86.12 375 THR A CA 1
ATOM 2875 C C . THR A 1 375 ? -6.157 -8.859 33.879 1.00 86.12 375 THR A C 1
ATOM 2877 O O . THR A 1 375 ? -5.940 -7.910 34.640 1.00 86.12 375 THR A O 1
ATOM 2880 N N . PRO A 1 376 ? -5.211 -9.319 33.044 1.00 89.75 376 PRO A N 1
ATOM 2881 C CA . PRO A 1 376 ? -3.920 -8.667 32.890 1.00 89.75 376 PRO A CA 1
ATOM 2882 C C . PRO A 1 376 ? -4.087 -7.300 32.223 1.00 89.75 376 PRO A C 1
ATOM 2884 O O . PRO A 1 376 ? -5.015 -7.075 31.447 1.00 89.75 376 PRO A O 1
ATOM 2887 N N . VAL A 1 377 ? -3.153 -6.386 32.498 1.00 90.94 377 VAL A N 1
ATOM 2888 C CA . VAL A 1 377 ? -3.113 -5.091 31.809 1.00 90.94 377 VAL A CA 1
ATOM 2889 C C . VAL A 1 377 ? -2.892 -5.334 30.317 1.00 90.94 377 VAL A C 1
ATOM 2891 O O . VAL A 1 377 ? -1.933 -6.008 29.930 1.00 90.94 377 VAL A O 1
ATOM 2894 N N . SER A 1 378 ? -3.769 -4.766 29.495 1.00 92.75 378 SER A N 1
ATOM 2895 C CA . SER A 1 378 ? -3.665 -4.784 28.042 1.00 92.75 378 SER A CA 1
ATOM 2896 C C . SER A 1 378 ? -3.298 -3.405 27.500 1.00 92.75 378 SER A C 1
ATOM 2898 O O . SER A 1 378 ? -3.469 -2.377 28.160 1.00 92.75 378 SER A O 1
ATOM 2900 N N . VAL A 1 379 ? -2.752 -3.392 26.289 1.00 93.94 379 VAL A N 1
ATOM 2901 C CA . VAL A 1 379 ? -2.439 -2.180 25.531 1.00 93.94 379 VAL A CA 1
ATOM 2902 C C . VAL A 1 379 ? -3.135 -2.229 24.182 1.00 93.94 379 VAL A C 1
ATOM 2904 O O . VAL A 1 379 ? -3.260 -3.296 23.584 1.00 93.94 379 VAL A O 1
ATOM 2907 N N . THR A 1 380 ? -3.585 -1.074 23.701 1.00 93.75 380 THR A N 1
ATOM 2908 C CA . THR A 1 380 ? -4.158 -0.956 22.360 1.00 93.75 380 THR A CA 1
ATOM 2909 C C . THR A 1 380 ? -3.049 -0.899 21.314 1.00 93.75 380 THR A C 1
ATOM 2911 O O . THR A 1 380 ? -2.136 -0.073 21.402 1.00 93.75 380 THR A O 1
ATOM 2914 N N . GLU A 1 381 ? -3.165 -1.751 20.306 1.00 95.38 381 GLU A N 1
ATOM 2915 C CA . GLU A 1 381 ? -2.264 -1.886 19.170 1.00 95.38 381 GLU A CA 1
ATOM 2916 C C . GLU A 1 381 ? -3.031 -1.702 17.854 1.00 95.38 381 GLU A C 1
ATOM 2918 O O . GLU A 1 381 ? -4.245 -1.908 17.769 1.00 95.38 381 GLU A O 1
ATOM 2923 N N . ASN A 1 382 ? -2.293 -1.315 16.820 1.00 95.62 382 ASN A N 1
ATOM 2924 C CA . ASN A 1 382 ? -2.724 -1.290 15.436 1.00 95.62 382 ASN A CA 1
ATOM 2925 C C . ASN A 1 382 ? -1.882 -2.283 14.629 1.00 95.62 382 ASN A C 1
ATOM 2927 O O . ASN A 1 382 ? -0.665 -2.365 14.806 1.00 95.62 382 ASN A O 1
ATOM 2931 N N . ALA A 1 383 ? -2.513 -2.972 13.685 1.00 96.81 383 ALA A N 1
ATOM 2932 C CA . ALA A 1 383 ? -1.843 -3.788 12.678 1.00 96.81 383 ALA A CA 1
ATOM 2933 C C . ALA A 1 383 ? -2.494 -3.575 11.309 1.00 96.81 383 ALA A C 1
ATOM 2935 O O . ALA A 1 383 ? -3.681 -3.263 11.225 1.00 96.81 383 ALA A O 1
ATOM 2936 N N . VAL A 1 384 ? -1.726 -3.757 10.236 1.00 97.88 384 VAL A N 1
ATOM 2937 C CA . VAL A 1 384 ? -2.247 -3.694 8.866 1.00 97.88 384 VAL A CA 1
ATOM 2938 C C . VAL A 1 384 ? -2.284 -5.098 8.292 1.00 97.88 384 VAL A C 1
ATOM 2940 O O . VAL A 1 384 ? -1.302 -5.833 8.374 1.00 97.88 384 VAL A O 1
ATOM 2943 N N . TYR A 1 385 ? -3.424 -5.462 7.718 1.00 97.62 385 TYR A N 1
ATOM 2944 C CA . TYR A 1 385 ? -3.629 -6.726 7.025 1.00 97.62 385 TYR A CA 1
ATOM 2945 C C . TYR A 1 385 ? -3.900 -6.471 5.544 1.00 97.62 385 TYR A C 1
ATOM 2947 O O . TYR A 1 385 ? -4.539 -5.482 5.198 1.00 97.62 385 TYR A O 1
ATOM 2955 N N . CYS A 1 386 ? -3.439 -7.372 4.684 1.00 96.56 386 CYS A N 1
ATOM 2956 C CA . CYS A 1 386 ? -3.727 -7.398 3.255 1.00 96.56 386 CYS A CA 1
ATOM 2957 C C . CYS A 1 386 ? -4.494 -8.678 2.907 1.00 96.56 386 CYS A C 1
ATOM 2959 O O . CYS A 1 386 ? -4.188 -9.761 3.425 1.00 96.56 386 CYS A O 1
ATOM 2961 N N . TYR A 1 387 ? -5.504 -8.554 2.050 1.00 96.12 387 TYR A N 1
ATOM 2962 C CA . TYR A 1 387 ? -6.245 -9.686 1.514 1.00 96.12 387 TYR A CA 1
ATOM 2963 C C . TYR A 1 387 ? -5.551 -10.235 0.265 1.00 96.12 387 TYR A C 1
ATOM 2965 O O . TYR A 1 387 ? -5.402 -9.529 -0.728 1.00 96.12 387 TYR A O 1
ATOM 2973 N N . ASN A 1 388 ? -5.155 -11.507 0.291 1.00 89.06 388 ASN A N 1
ATOM 2974 C CA . ASN A 1 388 ? -4.401 -12.147 -0.798 1.00 89.06 388 ASN A CA 1
ATOM 2975 C C . ASN A 1 388 ? -5.280 -12.938 -1.790 1.00 89.06 388 ASN A C 1
ATOM 2977 O O . ASN A 1 388 ? -4.837 -13.935 -2.354 1.00 89.06 388 ASN A O 1
ATOM 2981 N N . GLY A 1 389 ? -6.563 -12.586 -1.898 1.00 86.62 389 GLY A N 1
ATOM 2982 C CA . GLY A 1 389 ? -7.535 -13.303 -2.733 1.00 86.62 389 GLY A CA 1
ATOM 2983 C C . GLY A 1 389 ? -8.170 -14.537 -2.076 1.00 86.62 389 GLY A C 1
ATOM 2984 O O . GLY A 1 389 ? -9.121 -15.093 -2.619 1.00 86.62 389 GLY A O 1
ATOM 2985 N N . GLY A 1 390 ? -7.694 -14.964 -0.898 1.00 88.31 390 GLY A N 1
ATOM 2986 C CA . GLY A 1 390 ? -8.317 -16.055 -0.136 1.00 88.31 390 GLY A CA 1
ATOM 2987 C C . GLY A 1 390 ? -8.357 -15.846 1.377 1.00 88.31 390 GLY A C 1
ATOM 2988 O O . GLY A 1 390 ? -9.286 -16.311 2.036 1.00 88.31 390 GLY A O 1
ATOM 2989 N N . LYS A 1 391 ? -7.378 -15.140 1.947 1.00 93.25 391 LYS A N 1
ATOM 2990 C CA . LYS A 1 391 ? -7.291 -14.868 3.386 1.00 93.25 391 LYS A CA 1
ATOM 2991 C C . LYS A 1 391 ? -6.661 -13.510 3.671 1.00 93.25 391 LYS A C 1
ATOM 2993 O O . LYS A 1 391 ? -5.878 -12.986 2.881 1.00 93.25 391 LYS A O 1
ATOM 2998 N N . TRP A 1 392 ? -6.960 -12.988 4.853 1.00 97.25 392 TRP A N 1
ATOM 2999 C CA . TRP A 1 392 ? -6.238 -11.862 5.429 1.00 97.25 392 TRP A CA 1
ATOM 3000 C C . TRP A 1 392 ? -4.914 -12.338 6.033 1.00 97.25 392 TRP A C 1
ATOM 3002 O O . TRP A 1 392 ? -4.866 -13.350 6.736 1.00 97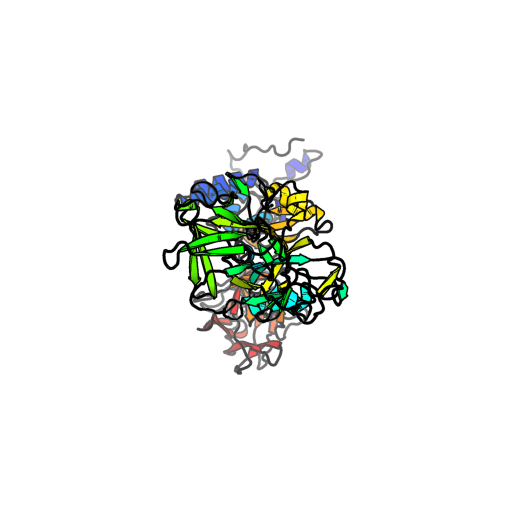.25 392 TRP A O 1
ATOM 3012 N N . ALA A 1 393 ? -3.839 -11.605 5.771 1.00 96.25 393 ALA A N 1
ATOM 3013 C CA . ALA A 1 393 ? -2.529 -11.806 6.383 1.00 96.25 393 ALA A CA 1
ATOM 3014 C C . ALA A 1 393 ? -1.927 -10.451 6.759 1.00 96.25 393 ALA A C 1
ATOM 3016 O O . ALA A 1 393 ? -2.313 -9.439 6.183 1.00 96.25 393 ALA A O 1
ATOM 3017 N N . VAL A 1 394 ? -1.001 -10.424 7.721 1.00 96.19 394 VAL A N 1
ATOM 3018 C CA . VAL A 1 394 ? -0.270 -9.192 8.057 1.00 96.19 394 VAL A CA 1
ATOM 3019 C C . VAL A 1 394 ? 0.410 -8.671 6.792 1.00 96.19 394 VAL A C 1
ATOM 3021 O O . VAL A 1 394 ? 1.034 -9.447 6.066 1.00 96.19 394 VAL A O 1
ATOM 3024 N N . ALA A 1 395 ? 0.235 -7.382 6.511 1.00 95.81 395 ALA A N 1
ATOM 3025 C CA . ALA A 1 395 ? 0.816 -6.744 5.344 1.00 95.81 395 ALA A CA 1
ATOM 3026 C C . ALA A 1 395 ? 2.346 -6.699 5.470 1.00 95.81 395 ALA A C 1
ATOM 3028 O O . ALA A 1 395 ? 2.874 -6.266 6.494 1.00 95.81 395 ALA A O 1
ATOM 3029 N N . ASP A 1 396 ? 3.038 -7.161 4.432 1.00 90.44 396 ASP A N 1
ATOM 3030 C CA . ASP A 1 396 ? 4.498 -7.115 4.357 1.00 90.44 396 ASP A CA 1
ATOM 3031 C C . ASP A 1 396 ? 4.973 -5.726 3.908 1.00 90.44 396 ASP A C 1
ATOM 3033 O O . ASP A 1 396 ? 4.289 -5.063 3.128 1.00 90.44 396 ASP A O 1
ATOM 3037 N N . GLY A 1 397 ? 6.120 -5.272 4.419 1.00 91.12 397 GLY A N 1
ATOM 3038 C CA . GLY A 1 397 ? 6.661 -3.934 4.129 1.00 91.12 397 GLY A CA 1
ATOM 3039 C C . GLY A 1 397 ? 5.765 -2.767 4.572 1.00 91.12 397 GLY A C 1
ATOM 3040 O O . GLY A 1 397 ? 5.848 -1.675 4.005 1.00 91.12 397 GLY A O 1
ATOM 3041 N N . VAL A 1 398 ? 4.860 -2.999 5.534 1.00 96.31 398 VAL A N 1
ATOM 3042 C CA . VAL A 1 398 ? 3.982 -1.968 6.099 1.00 96.31 398 VAL A CA 1
ATOM 3043 C C . VAL A 1 398 ? 4.223 -1.826 7.598 1.00 96.31 398 VAL A C 1
ATOM 3045 O O . VAL A 1 398 ? 4.034 -2.756 8.383 1.00 96.31 398 VAL A O 1
ATOM 3048 N N . VAL A 1 399 ? 4.549 -0.610 8.020 1.00 96.44 399 VAL A N 1
ATOM 3049 C CA . VAL A 1 399 ? 4.649 -0.210 9.421 1.00 96.44 399 VAL A CA 1
ATOM 3050 C C . VAL A 1 399 ? 3.451 0.661 9.774 1.00 96.44 399 VAL A C 1
ATOM 3052 O O . VAL A 1 399 ? 3.162 1.637 9.096 1.00 96.44 399 VAL A O 1
ATOM 3055 N N . VAL A 1 400 ? 2.771 0.366 10.880 1.00 96.44 400 VAL A N 1
ATOM 3056 C CA . VAL A 1 400 ? 1.692 1.216 11.402 1.00 96.44 400 VAL A CA 1
ATOM 3057 C C . VAL A 1 400 ? 2.056 1.795 12.760 1.00 96.44 400 VAL A C 1
ATOM 3059 O O . VAL A 1 400 ? 2.614 1.107 13.621 1.00 96.44 400 VAL A O 1
ATOM 3062 N N . LEU A 1 401 ? 1.745 3.077 12.955 1.00 96.31 401 LEU A N 1
ATOM 3063 C CA . LEU A 1 401 ? 1.936 3.741 14.240 1.00 96.31 401 LEU A CA 1
ATOM 3064 C C . LEU A 1 401 ? 0.879 3.281 15.250 1.00 96.31 401 LEU A C 1
ATOM 3066 O O . LEU A 1 401 ? -0.331 3.305 15.000 1.00 96.31 401 LEU A O 1
ATOM 3070 N N . ASN A 1 402 ? 1.352 2.909 16.434 1.00 95.06 402 ASN A N 1
ATOM 3071 C CA . ASN A 1 402 ? 0.531 2.539 17.581 1.00 95.06 402 ASN A CA 1
ATOM 3072 C C . ASN A 1 402 ? 0.278 3.752 18.489 1.00 95.06 402 ASN A C 1
ATOM 3074 O O . ASN A 1 402 ? 1.086 4.682 18.493 1.00 95.06 402 ASN A O 1
ATOM 3078 N N . PRO A 1 403 ? -0.769 3.748 19.335 1.00 92.88 403 PRO A N 1
ATOM 3079 C CA . PRO A 1 403 ? -1.009 4.813 20.319 1.00 92.88 403 PRO A CA 1
ATOM 3080 C C . PRO A 1 403 ? 0.215 5.161 21.190 1.00 92.88 403 PRO A C 1
ATOM 3082 O O . PRO A 1 403 ? 0.486 6.333 21.478 1.00 92.88 403 PRO A O 1
ATOM 3085 N N . ALA A 1 404 ? 1.006 4.149 21.557 1.00 92.38 404 ALA A N 1
ATOM 3086 C CA . ALA A 1 404 ? 2.253 4.330 22.297 1.00 92.38 404 ALA A CA 1
ATOM 3087 C C . ALA A 1 404 ? 3.329 5.082 21.489 1.00 92.38 404 ALA A C 1
ATOM 3089 O O . ALA A 1 404 ? 4.079 5.866 22.068 1.00 92.38 404 ALA A O 1
ATOM 3090 N N . ASP A 1 405 ? 3.371 4.901 20.164 1.00 96.00 405 ASP A N 1
ATOM 3091 C CA . ASP A 1 405 ? 4.331 5.568 19.278 1.00 96.00 405 ASP A CA 1
ATOM 3092 C C . ASP A 1 405 ? 4.054 7.079 19.219 1.00 96.00 405 ASP A C 1
ATOM 3094 O O . ASP A 1 405 ? 4.971 7.888 19.370 1.00 96.00 405 ASP A O 1
ATOM 3098 N N . TYR A 1 406 ? 2.780 7.477 19.096 1.00 94.31 406 TYR A N 1
ATOM 3099 C CA . TYR A 1 406 ? 2.374 8.887 19.183 1.00 94.31 406 TYR A CA 1
ATOM 3100 C C . TYR A 1 406 ? 2.783 9.502 20.520 1.00 94.31 406 TYR A C 1
ATOM 3102 O O . TYR A 1 406 ? 3.407 10.563 20.549 1.00 94.31 406 TYR A O 1
ATOM 3110 N N . THR A 1 407 ? 2.489 8.801 21.617 1.00 93.50 407 THR A N 1
ATOM 3111 C CA . THR A 1 407 ? 2.823 9.252 22.974 1.00 93.50 407 THR A CA 1
ATOM 3112 C C . THR A 1 407 ? 4.333 9.425 23.147 1.00 93.50 407 THR A C 1
ATOM 3114 O O . THR A 1 407 ? 4.778 10.442 23.679 1.00 93.50 407 THR A O 1
ATOM 3117 N N . ALA A 1 408 ? 5.136 8.481 22.647 1.00 93.88 408 ALA A N 1
ATOM 3118 C CA . ALA A 1 408 ? 6.596 8.554 22.692 1.00 93.88 408 ALA A CA 1
ATOM 3119 C C . ALA A 1 408 ? 7.156 9.744 21.894 1.00 93.88 408 ALA A C 1
ATOM 3121 O O . ALA A 1 408 ? 8.183 10.308 22.271 1.00 93.88 408 ALA A O 1
ATOM 3122 N N . MET A 1 409 ? 6.470 10.155 20.825 1.00 94.88 409 MET A N 1
ATOM 3123 C CA . MET A 1 409 ? 6.817 11.339 20.032 1.00 94.88 409 MET A CA 1
ATOM 3124 C C . MET A 1 409 ? 6.250 12.653 20.602 1.00 94.88 409 MET A C 1
ATOM 3126 O O . MET A 1 409 ? 6.535 13.718 20.061 1.00 94.88 409 MET A O 1
ATOM 3130 N N . GLY A 1 410 ? 5.490 12.605 21.704 1.00 94.06 410 GLY A N 1
ATOM 3131 C CA . GLY A 1 410 ? 4.899 13.782 22.352 1.00 94.06 410 GLY A CA 1
ATOM 3132 C C . GLY A 1 410 ? 3.529 14.195 21.803 1.00 94.06 410 GLY A C 1
ATOM 3133 O O . GLY A 1 410 ? 3.064 15.298 22.089 1.00 94.06 410 GLY A O 1
ATOM 3134 N N . PHE A 1 411 ? 2.874 13.321 21.039 1.00 92.00 411 PHE A N 1
ATOM 3135 C CA . PHE A 1 411 ? 1.554 13.546 20.454 1.00 92.00 411 PHE A CA 1
ATOM 3136 C C . PHE A 1 411 ? 0.452 12.820 21.236 1.00 92.00 411 PHE A C 1
ATOM 3138 O O . PHE A 1 411 ? 0.683 11.808 21.893 1.00 92.00 411 PHE A O 1
ATOM 3145 N N . SER A 1 412 ? -0.774 13.341 21.149 1.00 85.88 412 SER A N 1
ATOM 3146 C CA . SER A 1 412 ? -1.973 12.762 21.771 1.00 85.88 412 SER A CA 1
ATOM 3147 C C . SER A 1 412 ? -3.061 12.505 20.725 1.00 85.88 412 SER A C 1
ATOM 3149 O O . SER A 1 412 ? -2.955 12.959 19.585 1.00 85.88 412 SER A O 1
ATOM 3151 N N . ASN A 1 413 ? -4.107 11.759 21.100 1.00 81.50 413 ASN A N 1
ATOM 3152 C CA . ASN A 1 413 ? -5.263 11.444 20.245 1.00 81.50 413 ASN A CA 1
ATOM 3153 C C . ASN A 1 413 ? -4.913 10.741 18.918 1.00 81.50 413 ASN A C 1
ATOM 3155 O O . ASN A 1 413 ? -5.637 10.895 17.936 1.00 81.50 413 ASN A O 1
ATOM 3159 N N . ASN A 1 414 ? -3.809 9.985 18.879 1.00 86.06 414 ASN A N 1
ATOM 3160 C CA . ASN A 1 414 ? -3.324 9.275 17.687 1.00 86.06 414 ASN A CA 1
ATOM 3161 C C . ASN A 1 414 ? -3.204 10.183 16.446 1.00 86.06 414 ASN A C 1
ATOM 3163 O O . ASN A 1 414 ? -3.559 9.788 15.335 1.00 86.06 414 ASN A O 1
ATOM 3167 N N . SER A 1 415 ? -2.742 11.420 16.657 1.00 90.19 415 SER A N 1
ATOM 3168 C CA . SER A 1 415 ? -2.622 12.446 15.623 1.00 90.19 415 SER A CA 1
ATOM 3169 C C . SER A 1 415 ? -1.218 13.045 15.613 1.00 90.19 415 SER A C 1
ATOM 3171 O O . SER A 1 415 ? -0.821 13.722 16.558 1.00 90.19 415 SER A O 1
ATOM 3173 N N . LEU A 1 416 ? -0.491 12.830 14.520 1.00 93.94 416 LEU A N 1
ATOM 3174 C CA . LEU A 1 416 ? 0.859 13.332 14.262 1.00 93.94 416 LEU A CA 1
ATOM 3175 C C . LEU A 1 416 ? 0.824 14.536 13.307 1.00 93.94 416 LEU A C 1
ATOM 3177 O O . LEU A 1 416 ? 0.179 14.460 12.257 1.00 93.94 416 LEU A O 1
ATOM 3181 N N . SER A 1 417 ? 1.541 15.610 13.649 1.00 92.31 417 SER A N 1
ATOM 3182 C CA . SER A 1 417 ? 1.929 16.687 12.722 1.00 92.31 417 SER A CA 1
ATOM 3183 C C . SER A 1 417 ? 3.400 16.544 12.323 1.00 92.31 417 SER A C 1
ATOM 3185 O O . SER A 1 417 ? 4.141 15.811 12.976 1.00 92.31 417 SER A O 1
ATOM 3187 N N . ASP A 1 418 ? 3.816 17.231 11.253 1.00 91.56 418 ASP A N 1
ATOM 3188 C CA . ASP A 1 418 ? 5.219 17.279 10.802 1.00 91.56 418 ASP A CA 1
ATOM 3189 C C . ASP A 1 418 ? 5.813 15.871 10.582 1.00 91.56 418 ASP A C 1
ATOM 3191 O O . ASP A 1 418 ? 6.915 15.528 11.022 1.00 91.56 418 ASP A O 1
ATOM 3195 N N . ALA A 1 419 ? 5.018 15.010 9.940 1.00 92.00 419 ALA A N 1
ATOM 3196 C CA . ALA A 1 419 ? 5.303 13.592 9.753 1.00 92.00 419 ALA A CA 1
ATOM 3197 C C . ALA A 1 419 ? 6.635 13.348 9.023 1.00 92.00 419 ALA A C 1
ATOM 3199 O O . ALA A 1 419 ? 7.350 12.401 9.343 1.00 92.00 419 ALA A O 1
ATOM 3200 N N . GLU A 1 420 ? 7.012 14.243 8.115 1.00 87.31 420 GLU A N 1
ATOM 3201 C CA . GLU A 1 420 ? 8.283 14.253 7.394 1.00 87.31 420 GLU A CA 1
ATOM 3202 C C . GLU A 1 420 ? 9.514 14.404 8.305 1.00 87.31 420 GLU A C 1
ATOM 3204 O O . GLU A 1 420 ? 10.616 14.037 7.906 1.00 87.31 420 GLU A O 1
ATOM 3209 N N . ILE A 1 421 ? 9.342 14.903 9.534 1.00 90.38 421 ILE A N 1
ATOM 3210 C CA . ILE A 1 421 ? 10.402 14.998 10.547 1.00 90.38 421 ILE A CA 1
ATOM 3211 C C . ILE A 1 421 ? 10.350 13.789 11.485 1.00 90.38 421 ILE A C 1
ATOM 3213 O O . ILE A 1 421 ? 11.377 13.169 11.774 1.00 90.38 421 ILE A O 1
ATOM 3217 N N . TYR A 1 422 ? 9.161 13.450 11.983 1.00 95.81 422 TYR A N 1
ATOM 3218 C CA . TYR A 1 422 ? 9.007 12.450 13.040 1.00 95.81 422 TYR A CA 1
ATOM 3219 C C . TYR A 1 422 ? 9.065 11.005 12.536 1.00 95.81 422 TYR A C 1
ATOM 3221 O O . TYR A 1 422 ? 9.685 10.166 13.194 1.00 95.81 422 TYR A O 1
ATOM 3229 N N . ILE A 1 423 ? 8.480 10.702 11.372 1.00 96.56 423 ILE A N 1
ATOM 3230 C CA . ILE A 1 423 ? 8.454 9.333 10.836 1.00 96.56 423 ILE A CA 1
ATOM 3231 C C . ILE A 1 423 ? 9.867 8.820 10.526 1.00 96.56 423 ILE A C 1
ATOM 3233 O O . ILE A 1 423 ? 10.181 7.715 10.970 1.00 96.56 423 ILE A O 1
ATOM 3237 N N . PRO A 1 424 ? 10.775 9.586 9.885 1.00 95.81 424 PRO A N 1
ATOM 3238 C CA . PRO A 1 424 ? 12.151 9.131 9.694 1.00 95.81 424 PRO A CA 1
ATOM 3239 C C . PRO A 1 424 ? 12.879 8.749 10.987 1.00 95.81 424 PRO A C 1
ATOM 3241 O O . PRO A 1 424 ? 13.598 7.748 11.038 1.00 95.81 424 PRO A O 1
ATOM 3244 N N . LEU A 1 425 ? 12.681 9.527 12.057 1.00 95.06 425 LEU A N 1
ATOM 3245 C CA . LEU A 1 425 ? 13.281 9.257 13.366 1.00 95.06 425 LEU A CA 1
ATOM 3246 C C . LEU A 1 425 ? 12.666 8.017 14.021 1.00 95.06 425 LEU A C 1
ATOM 3248 O O . LEU A 1 425 ? 13.395 7.199 14.588 1.00 95.06 425 LEU A O 1
ATOM 3252 N N . TYR A 1 426 ? 11.344 7.871 13.919 1.00 96.31 426 TYR A N 1
ATOM 3253 C CA . TYR A 1 426 ? 10.617 6.689 14.364 1.00 96.31 426 TYR A CA 1
ATOM 3254 C C . TYR A 1 426 ? 11.118 5.427 13.656 1.00 96.31 426 TYR A C 1
ATOM 3256 O O . TYR A 1 426 ? 11.523 4.478 14.329 1.00 96.31 426 TYR A O 1
ATOM 3264 N N . LEU A 1 427 ? 11.182 5.437 12.321 1.00 97.06 427 LEU A N 1
ATOM 3265 C CA . LEU A 1 427 ? 11.655 4.309 11.519 1.00 97.06 427 LEU A CA 1
ATOM 3266 C C . LEU A 1 427 ? 13.105 3.951 11.831 1.00 97.06 427 LEU A C 1
ATOM 3268 O O . LEU A 1 427 ? 13.424 2.774 11.953 1.00 97.06 427 LEU A O 1
ATOM 3272 N N . ARG A 1 428 ? 13.984 4.935 12.049 1.00 94.62 428 ARG A N 1
ATOM 3273 C CA . ARG A 1 428 ? 15.371 4.664 12.460 1.00 94.62 428 ARG A CA 1
ATOM 3274 C C . ARG A 1 428 ? 15.450 3.907 13.790 1.00 94.62 428 ARG A C 1
ATOM 3276 O O . ARG A 1 428 ? 16.319 3.057 13.955 1.00 94.62 428 ARG A O 1
ATOM 3283 N N . ASN A 1 429 ? 14.562 4.209 14.736 1.00 94.06 429 ASN A N 1
ATOM 3284 C CA . ASN A 1 429 ? 14.517 3.516 16.026 1.00 94.06 429 ASN A CA 1
ATOM 3285 C C . ASN A 1 429 ? 13.836 2.141 15.918 1.00 94.06 429 ASN A C 1
ATOM 3287 O O . ASN A 1 429 ? 14.270 1.196 16.573 1.00 94.06 429 ASN A O 1
ATOM 3291 N N . LYS A 1 430 ? 12.780 2.032 15.103 1.00 94.94 430 LYS A N 1
ATOM 3292 C CA . LYS A 1 430 ? 12.009 0.799 14.875 1.00 94.94 430 LYS A CA 1
ATOM 3293 C C . LYS A 1 430 ? 12.797 -0.229 14.052 1.00 94.94 430 LYS A C 1
ATOM 3295 O O . LYS A 1 430 ? 12.744 -1.417 14.350 1.00 94.94 430 LYS A O 1
ATOM 3300 N N . LEU A 1 431 ? 13.540 0.237 13.049 1.00 95.25 431 LEU A N 1
ATOM 3301 C CA . LEU A 1 431 ? 14.261 -0.556 12.050 1.00 95.25 431 LEU A CA 1
ATOM 3302 C C . LEU A 1 431 ? 15.751 -0.152 12.006 1.00 95.25 431 LEU A C 1
ATOM 3304 O O . LEU A 1 431 ? 16.237 0.345 10.988 1.00 95.25 431 LEU A O 1
ATOM 3308 N N . PRO A 1 432 ? 16.518 -0.363 13.096 1.00 93.56 432 PRO A N 1
ATOM 3309 C CA . PRO A 1 432 ? 17.891 0.142 13.222 1.00 93.56 432 PRO A CA 1
ATOM 3310 C C . PRO A 1 432 ? 18.914 -0.537 12.292 1.00 93.56 432 PRO A C 1
ATOM 3312 O O . PRO A 1 432 ? 20.055 -0.087 12.210 1.00 93.56 432 PRO A O 1
ATOM 3315 N N . TYR A 1 433 ? 18.531 -1.619 11.609 1.00 93.06 433 TYR A N 1
ATOM 3316 C CA . TYR A 1 433 ? 19.405 -2.419 10.740 1.00 93.06 433 TYR A CA 1
ATOM 3317 C C . TYR A 1 433 ? 18.979 -2.396 9.264 1.00 93.06 433 TYR A C 1
ATOM 3319 O O . TYR A 1 433 ? 19.400 -3.260 8.489 1.00 93.06 433 TYR A O 1
ATOM 3327 N N . ALA A 1 434 ? 18.142 -1.425 8.879 1.00 91.44 434 ALA A N 1
ATOM 3328 C CA . ALA A 1 434 ? 17.736 -1.220 7.495 1.00 91.44 434 ALA A CA 1
ATOM 3329 C C . ALA A 1 434 ? 18.961 -1.097 6.572 1.00 91.44 434 ALA A C 1
ATOM 3331 O O . ALA A 1 434 ? 19.960 -0.461 6.912 1.00 91.44 434 ALA A O 1
ATOM 3332 N N . GLN A 1 435 ? 18.895 -1.747 5.413 1.00 89.06 435 GLN A N 1
ATOM 3333 C CA . GLN A 1 435 ? 19.927 -1.651 4.381 1.00 89.06 435 GLN A CA 1
ATOM 3334 C C . GLN A 1 435 ? 19.555 -0.547 3.392 1.00 89.06 435 GLN A C 1
ATOM 3336 O O . GLN A 1 435 ? 18.374 -0.259 3.212 1.00 89.06 435 GLN A O 1
ATOM 3341 N N . SER A 1 436 ? 20.549 0.083 2.759 1.00 86.44 436 SER A N 1
ATOM 3342 C CA . SER A 1 436 ? 20.287 1.086 1.716 1.00 86.44 436 SER A CA 1
ATOM 3343 C C . SER A 1 436 ? 19.373 0.495 0.632 1.00 86.44 436 SER A C 1
ATOM 3345 O O . SER A 1 436 ? 19.585 -0.638 0.195 1.00 86.44 436 SER A O 1
ATOM 3347 N N . GLY A 1 437 ? 18.334 1.237 0.252 1.00 80.69 437 GLY A N 1
ATOM 3348 C CA . GLY A 1 437 ? 17.269 0.805 -0.653 1.00 80.69 437 GLY A CA 1
ATOM 3349 C C . GLY A 1 437 ? 16.090 0.089 0.017 1.00 80.69 437 GLY A C 1
ATOM 3350 O O . GLY A 1 437 ? 15.114 -0.192 -0.673 1.00 80.69 437 GLY A O 1
ATOM 3351 N N . ALA A 1 438 ? 16.135 -0.196 1.326 1.00 88.00 438 ALA A N 1
ATOM 3352 C CA . ALA A 1 438 ? 14.986 -0.752 2.046 1.00 88.00 438 ALA A CA 1
ATOM 3353 C C . ALA A 1 438 ? 13.790 0.207 1.981 1.00 88.00 438 ALA A C 1
ATOM 3355 O O . ALA A 1 438 ? 13.965 1.419 2.108 1.00 88.00 438 ALA A O 1
ATOM 3356 N N . GLN A 1 439 ? 12.592 -0.343 1.794 1.00 91.56 439 GLN A N 1
ATOM 3357 C CA . GLN A 1 439 ? 11.356 0.410 1.604 1.00 91.56 439 GLN A CA 1
ATOM 3358 C C . GLN A 1 439 ? 10.320 -0.006 2.643 1.00 91.56 439 GLN A C 1
ATOM 3360 O O . GLN A 1 439 ? 10.188 -1.194 2.920 1.00 91.56 439 GLN A O 1
ATOM 3365 N N . GLU A 1 440 ? 9.590 0.963 3.190 1.00 94.44 440 GLU A N 1
ATOM 3366 C CA . GLU A 1 440 ? 8.494 0.719 4.130 1.00 94.44 440 GLU A CA 1
ATOM 3367 C C . GLU A 1 440 ? 7.353 1.697 3.865 1.00 94.44 440 GLU A C 1
ATOM 3369 O O . GLU A 1 440 ? 7.554 2.918 3.835 1.00 94.44 440 GLU A O 1
ATOM 3374 N N . PHE A 1 441 ? 6.141 1.172 3.723 1.00 95.62 441 PHE A N 1
ATOM 3375 C CA . PHE A 1 441 ? 4.933 1.983 3.769 1.00 95.62 441 PHE A CA 1
ATOM 3376 C C . PHE A 1 441 ? 4.583 2.265 5.225 1.00 95.62 441 PHE A C 1
ATOM 3378 O O . PHE A 1 441 ? 4.458 1.348 6.034 1.00 95.62 441 PHE A O 1
ATOM 3385 N N . VAL A 1 442 ? 4.392 3.531 5.575 1.00 97.12 442 VAL A N 1
ATOM 3386 C CA . VAL A 1 442 ? 4.055 3.934 6.939 1.00 97.12 442 VAL A CA 1
ATOM 3387 C C . VAL A 1 442 ? 2.618 4.408 7.006 1.00 97.12 442 VAL A C 1
ATOM 3389 O O . VAL A 1 442 ? 2.273 5.432 6.419 1.00 97.12 442 VAL A O 1
ATOM 3392 N N . VAL A 1 443 ? 1.797 3.691 7.772 1.00 97.06 443 VAL A N 1
ATOM 3393 C CA . VAL A 1 443 ? 0.405 4.039 8.059 1.00 97.06 443 VAL A CA 1
ATOM 3394 C C . VAL A 1 443 ? 0.308 4.789 9.386 1.00 97.06 443 VAL A C 1
ATOM 3396 O O . VAL A 1 443 ? 0.769 4.325 10.433 1.00 97.06 443 VAL A O 1
ATOM 3399 N N . TYR A 1 444 ? -0.311 5.964 9.358 1.00 95.50 444 TYR A N 1
ATOM 3400 C CA . TYR A 1 444 ? -0.488 6.836 10.514 1.00 95.50 444 TYR A CA 1
ATOM 3401 C C . TYR A 1 444 ? -1.754 7.691 10.381 1.00 95.50 444 TYR A C 1
ATOM 3403 O O . TYR A 1 444 ? -2.364 7.777 9.321 1.00 95.50 444 TYR A O 1
ATOM 3411 N N . ASN A 1 445 ? -2.183 8.327 11.475 1.00 92.44 445 ASN A N 1
ATOM 3412 C CA . ASN A 1 445 ? -3.370 9.182 11.532 1.00 92.44 445 ASN A CA 1
ATOM 3413 C C . ASN A 1 445 ? -4.600 8.453 10.963 1.00 92.44 445 ASN A C 1
ATOM 3415 O O . ASN A 1 445 ? -5.313 8.977 10.109 1.00 92.44 445 ASN A O 1
ATOM 3419 N N . ARG A 1 446 ? -4.824 7.230 11.465 1.00 85.12 446 ARG A N 1
ATOM 3420 C CA . ARG A 1 446 ? -5.808 6.228 11.015 1.00 85.12 446 ARG A CA 1
ATOM 3421 C C . ARG A 1 446 ? -5.414 5.505 9.729 1.00 85.12 446 ARG A C 1
ATOM 3423 O O . ARG A 1 446 ? -5.062 4.338 9.810 1.00 85.12 446 ARG A O 1
ATOM 3430 N N . ASN A 1 447 ? -5.475 6.169 8.581 1.00 85.31 447 ASN A N 1
ATOM 3431 C CA . ASN A 1 447 ? -5.277 5.536 7.273 1.00 85.31 447 ASN A CA 1
ATOM 3432 C C . ASN A 1 447 ? -4.389 6.353 6.329 1.00 85.31 447 ASN A C 1
ATOM 3434 O O . ASN A 1 447 ? -4.281 6.006 5.161 1.00 85.31 447 ASN A O 1
ATOM 3438 N N . LYS A 1 448 ? -3.745 7.435 6.783 1.00 92.81 448 LYS A N 1
ATOM 3439 C CA . LYS A 1 448 ? -2.769 8.118 5.930 1.00 92.81 448 LYS A CA 1
ATOM 3440 C C . LYS A 1 448 ? -1.574 7.191 5.724 1.00 92.81 448 LYS A C 1
ATOM 3442 O O . LYS A 1 448 ? -1.071 6.634 6.695 1.00 92.81 448 LYS A O 1
ATOM 3447 N N . ALA A 1 449 ? -1.131 7.053 4.480 1.00 94.06 449 ALA A N 1
ATOM 3448 C CA . ALA A 1 449 ? -0.018 6.198 4.106 1.00 94.06 449 ALA A CA 1
ATOM 3449 C C . ALA A 1 449 ? 1.003 6.989 3.291 1.00 94.06 449 ALA A C 1
ATOM 3451 O O . ALA A 1 449 ? 0.621 7.723 2.384 1.00 94.06 449 ALA A O 1
ATOM 3452 N N . ASP A 1 450 ? 2.278 6.824 3.622 1.00 94.69 450 ASP A N 1
ATOM 3453 C CA . ASP A 1 450 ? 3.409 7.400 2.895 1.00 94.69 450 ASP A CA 1
ATOM 3454 C C . ASP A 1 450 ? 4.498 6.326 2.732 1.00 94.69 450 ASP A C 1
ATOM 3456 O O . ASP A 1 450 ? 4.687 5.500 3.626 1.00 94.69 450 ASP A O 1
ATOM 3460 N N . LEU A 1 451 ? 5.227 6.331 1.618 1.00 93.62 451 LEU A N 1
ATOM 3461 C CA . LEU A 1 451 ? 6.376 5.452 1.393 1.00 93.62 451 LEU A CA 1
ATOM 3462 C C . LEU A 1 451 ? 7.657 6.128 1.877 1.00 93.62 451 LEU A C 1
ATOM 3464 O O . LEU A 1 451 ? 7.933 7.273 1.518 1.00 93.62 451 LEU A O 1
ATOM 3468 N N . PHE A 1 452 ? 8.480 5.397 2.622 1.00 94.00 452 PHE A N 1
ATOM 3469 C CA . PHE A 1 452 ? 9.827 5.818 2.985 1.00 94.00 452 PHE A CA 1
ATOM 3470 C C . PHE A 1 452 ? 10.863 4.839 2.444 1.00 94.00 452 PHE A C 1
ATOM 3472 O O . PHE A 1 452 ? 10.655 3.627 2.456 1.00 94.00 452 PHE A O 1
ATOM 3479 N N . VAL A 1 453 ? 12.004 5.372 2.006 1.00 91.88 453 VAL A N 1
ATOM 3480 C CA . VAL A 1 453 ? 13.157 4.585 1.555 1.00 91.88 453 VAL A CA 1
ATOM 3481 C C . VAL A 1 453 ? 14.377 4.941 2.387 1.00 91.88 453 VAL A C 1
ATOM 3483 O O . VAL A 1 453 ? 14.649 6.116 2.639 1.00 91.88 453 VAL A O 1
ATOM 3486 N N . PHE A 1 454 ? 15.112 3.930 2.835 1.00 91.56 454 PHE A N 1
ATOM 3487 C CA . PHE A 1 454 ? 16.356 4.125 3.562 1.00 91.56 454 PHE A CA 1
ATOM 3488 C C . PHE A 1 454 ? 17.504 4.376 2.583 1.00 91.56 454 PHE A C 1
ATOM 3490 O O . PHE A 1 454 ? 17.870 3.494 1.810 1.00 91.56 454 PHE A O 1
ATOM 3497 N N . ASP A 1 455 ? 18.121 5.555 2.623 1.00 84.38 455 ASP A N 1
ATOM 3498 C CA . ASP A 1 455 ? 19.227 5.914 1.719 1.00 84.38 455 ASP A CA 1
ATOM 3499 C C . ASP A 1 455 ? 20.579 5.281 2.123 1.00 84.38 455 ASP A C 1
ATOM 3501 O O . ASP A 1 455 ? 21.570 5.367 1.399 1.00 84.38 455 ASP A O 1
ATOM 3505 N N . GLY A 1 456 ? 20.623 4.578 3.260 1.00 85.00 456 GLY A N 1
ATOM 3506 C CA . GLY A 1 456 ? 21.838 4.039 3.880 1.00 85.00 456 GLY A CA 1
ATOM 3507 C C . GLY A 1 456 ? 22.264 4.799 5.140 1.00 85.00 456 GLY A C 1
ATOM 3508 O O . GLY A 1 456 ? 23.112 4.315 5.888 1.00 85.00 456 GLY A O 1
ATOM 3509 N N . SER A 1 457 ? 21.673 5.965 5.398 1.00 89.69 457 SER A N 1
ATOM 3510 C CA . SER A 1 457 ? 21.877 6.792 6.594 1.00 89.69 457 SER A CA 1
ATOM 3511 C C . SER A 1 457 ? 20.559 7.250 7.226 1.00 89.69 457 SER A C 1
ATOM 3513 O O . SER A 1 457 ? 20.432 7.219 8.451 1.00 89.69 457 SER A O 1
ATOM 3515 N N . ASN A 1 458 ? 19.576 7.657 6.421 1.00 92.12 458 ASN A N 1
ATOM 3516 C CA . ASN A 1 458 ? 18.280 8.161 6.861 1.00 92.12 458 ASN A CA 1
ATOM 3517 C C . ASN A 1 458 ? 17.133 7.540 6.058 1.00 92.12 458 ASN A C 1
ATOM 3519 O O . ASN A 1 458 ? 17.282 7.169 4.897 1.00 92.12 458 ASN A O 1
ATOM 3523 N N . TRP A 1 459 ? 15.963 7.473 6.687 1.00 95.06 459 TRP A N 1
ATOM 3524 C CA . TRP A 1 459 ? 14.707 7.222 5.989 1.00 95.06 459 TRP A CA 1
ATOM 3525 C C . TRP A 1 459 ? 14.221 8.522 5.346 1.00 95.06 459 TRP A C 1
ATOM 3527 O O . TRP A 1 459 ? 14.140 9.548 6.021 1.00 95.06 459 TRP A O 1
ATOM 3537 N N . VAL A 1 460 ? 13.902 8.483 4.056 1.00 91.88 460 VAL A N 1
ATOM 3538 C CA . VAL A 1 460 ? 13.484 9.648 3.265 1.00 91.88 460 VAL A CA 1
ATOM 3539 C C . VAL A 1 460 ? 12.120 9.369 2.644 1.00 91.88 460 VAL A C 1
ATOM 3541 O O . VAL A 1 460 ? 11.877 8.267 2.155 1.00 91.88 460 VAL A O 1
ATOM 3544 N N . LEU A 1 461 ? 11.226 10.359 2.687 1.00 91.88 461 LEU A N 1
ATOM 3545 C CA . LEU A 1 461 ? 9.908 10.285 2.056 1.00 91.88 461 LEU A CA 1
ATOM 3546 C C . LEU A 1 461 ? 10.057 10.078 0.542 1.00 91.88 461 LEU A C 1
ATOM 3548 O O . LEU A 1 461 ? 10.796 10.819 -0.103 1.00 91.88 461 LEU A O 1
ATOM 3552 N N . ASN A 1 462 ? 9.327 9.112 -0.016 1.00 89.25 462 ASN A N 1
ATOM 3553 C CA . ASN A 1 462 ? 9.440 8.706 -1.414 1.00 89.25 462 ASN A CA 1
ATOM 3554 C C . ASN A 1 462 ? 8.089 8.432 -2.102 1.00 89.25 462 ASN A C 1
ATOM 3556 O O . ASN A 1 462 ? 7.923 7.466 -2.847 1.00 89.25 462 ASN A O 1
ATOM 3560 N N . ASN A 1 463 ? 7.093 9.284 -1.864 1.00 86.25 463 ASN A N 1
ATOM 3561 C CA . ASN A 1 463 ? 5.754 9.100 -2.438 1.00 86.25 463 ASN A CA 1
ATOM 3562 C C . ASN A 1 463 ? 5.693 9.240 -3.965 1.00 86.25 463 ASN A C 1
ATOM 3564 O O . ASN A 1 463 ? 4.689 8.882 -4.564 1.00 86.25 463 ASN A O 1
ATOM 3568 N N . ASN A 1 464 ? 6.728 9.778 -4.602 1.00 82.75 464 ASN A N 1
ATOM 3569 C CA . ASN A 1 464 ? 6.823 9.948 -6.050 1.00 82.75 464 ASN A CA 1
ATOM 3570 C C . ASN A 1 464 ? 7.681 8.866 -6.726 1.00 82.75 464 ASN A C 1
ATOM 3572 O O . ASN A 1 464 ? 8.090 9.060 -7.868 1.00 82.75 464 ASN A O 1
ATOM 3576 N N . GLY A 1 465 ? 8.014 7.777 -6.020 1.00 81.94 465 GLY A N 1
ATOM 3577 C CA . GLY A 1 465 ? 8.839 6.704 -6.580 1.00 81.94 465 GLY A CA 1
ATOM 3578 C C . GLY A 1 465 ? 10.175 7.219 -7.124 1.00 81.94 465 GLY A C 1
ATOM 3579 O O . GLY A 1 465 ? 10.597 6.810 -8.204 1.00 81.94 465 GLY A O 1
ATOM 3580 N N . LEU A 1 466 ? 10.779 8.181 -6.423 1.00 87.31 466 LEU A N 1
ATOM 3581 C CA . LEU A 1 466 ? 12.072 8.764 -6.734 1.00 87.31 466 LEU A CA 1
ATOM 3582 C C . LEU A 1 466 ? 13.158 7.697 -6.624 1.00 87.31 466 LEU A C 1
ATOM 3584 O O . LEU A 1 466 ? 13.310 7.031 -5.595 1.00 87.31 466 LEU A O 1
ATOM 3588 N N . GLU A 1 467 ? 13.933 7.573 -7.688 1.00 85.19 467 GLU A N 1
ATOM 3589 C CA . GLU A 1 467 ? 15.058 6.663 -7.795 1.00 85.19 467 GLU A CA 1
ATOM 3590 C C . GLU A 1 467 ? 16.302 7.414 -8.272 1.00 85.19 467 GLU A C 1
ATOM 3592 O O . GLU A 1 467 ? 16.231 8.360 -9.056 1.00 85.19 467 GLU A O 1
ATOM 3597 N N . THR A 1 468 ? 17.471 6.937 -7.841 1.00 87.50 468 THR A N 1
ATOM 3598 C CA . THR A 1 468 ? 18.738 7.304 -8.475 1.00 87.50 468 THR A CA 1
ATOM 3599 C C . THR A 1 468 ? 18.990 6.360 -9.640 1.00 87.50 468 THR A C 1
ATOM 3601 O O . THR A 1 468 ? 19.126 5.151 -9.450 1.00 87.50 468 THR A O 1
ATOM 3604 N N . VAL A 1 469 ? 19.068 6.921 -10.838 1.00 88.56 469 VAL A N 1
ATOM 3605 C CA . VAL A 1 469 ? 19.138 6.193 -12.102 1.00 88.56 469 VAL A CA 1
ATOM 3606 C C . VAL A 1 469 ? 20.389 6.612 -12.870 1.00 88.56 469 VAL A C 1
ATOM 3608 O O . VAL A 1 469 ? 20.816 7.763 -12.799 1.00 88.56 469 VAL A O 1
ATOM 3611 N N . THR A 1 470 ? 20.982 5.685 -13.622 1.00 91.50 470 THR A N 1
ATOM 3612 C CA . THR A 1 470 ? 22.084 5.979 -14.546 1.00 91.50 470 THR A CA 1
ATOM 3613 C C . THR A 1 470 ? 21.637 5.702 -15.977 1.00 91.50 470 THR A C 1
ATOM 3615 O O . THR A 1 470 ? 21.259 4.579 -16.304 1.00 91.50 470 THR A O 1
ATOM 3618 N N . GLY A 1 471 ? 21.687 6.719 -16.835 1.00 90.50 471 GLY A N 1
ATOM 3619 C CA . GLY A 1 471 ? 21.418 6.622 -18.269 1.00 90.50 471 GLY A CA 1
ATOM 3620 C C . GLY A 1 471 ? 22.699 6.736 -19.087 1.00 90.50 471 GLY A C 1
ATOM 3621 O O . GLY A 1 471 ? 23.497 7.639 -18.864 1.00 90.50 471 GLY A O 1
ATOM 3622 N N . ARG A 1 472 ? 22.894 5.847 -20.054 1.00 91.62 472 ARG A N 1
ATOM 3623 C CA . ARG A 1 472 ? 23.985 5.897 -21.025 1.00 91.62 472 ARG A CA 1
ATOM 3624 C C . ARG A 1 472 ? 23.609 6.805 -22.183 1.00 91.62 472 ARG A C 1
ATOM 3626 O O . ARG A 1 472 ? 22.601 6.562 -22.841 1.00 91.62 472 ARG A O 1
ATOM 3633 N N . PHE A 1 473 ? 24.457 7.779 -22.476 1.00 94.19 473 PHE A N 1
ATOM 3634 C CA . PHE A 1 473 ? 24.344 8.661 -23.632 1.00 94.19 473 PHE A CA 1
ATOM 3635 C C . PHE A 1 473 ? 25.499 8.412 -24.597 1.00 94.19 473 PHE A C 1
ATOM 3637 O O . PHE A 1 473 ? 26.618 8.141 -24.167 1.00 94.19 473 PHE A O 1
ATOM 3644 N N . GLN A 1 474 ? 25.243 8.512 -25.899 1.00 93.38 474 GLN A N 1
ATOM 3645 C CA . GLN A 1 474 ? 26.262 8.385 -26.939 1.00 93.38 474 GLN A CA 1
ATOM 3646 C C . GLN A 1 474 ? 26.216 9.579 -27.884 1.00 93.38 474 GLN A C 1
ATOM 3648 O O . GLN A 1 474 ? 25.136 10.034 -28.271 1.00 93.38 474 GLN A O 1
ATOM 3653 N N . LYS A 1 475 ? 27.398 10.053 -28.284 1.00 90.81 475 LYS A N 1
ATOM 3654 C CA . LYS A 1 475 ? 27.537 11.119 -29.272 1.00 90.81 475 LYS A CA 1
ATOM 3655 C C . LYS A 1 475 ? 27.626 10.542 -30.682 1.00 90.81 475 LYS A C 1
ATOM 3657 O O . LYS A 1 475 ? 28.525 9.750 -30.977 1.00 90.81 475 LYS A O 1
ATOM 3662 N N . LYS A 1 476 ? 26.705 10.931 -31.561 1.00 87.06 476 LYS A N 1
ATOM 3663 C CA . LYS A 1 476 ? 26.716 10.609 -32.998 1.00 87.06 476 LYS A CA 1
ATOM 3664 C C . LYS A 1 476 ? 26.354 11.852 -33.787 1.00 87.06 476 LYS A C 1
ATOM 3666 O O . LYS A 1 476 ? 25.498 12.612 -33.357 1.00 87.06 476 LYS A O 1
ATOM 3671 N N . ASP A 1 477 ? 27.014 12.067 -34.921 1.00 86.69 477 ASP A N 1
ATOM 3672 C CA . ASP A 1 477 ? 26.810 13.253 -35.762 1.00 86.69 477 ASP A CA 1
ATOM 3673 C C . ASP A 1 477 ? 26.859 14.579 -34.972 1.00 86.69 477 ASP A C 1
ATOM 3675 O O . ASP A 1 477 ? 26.132 15.526 -35.261 1.00 86.69 477 ASP A O 1
ATOM 3679 N N . ASN A 1 478 ? 27.753 14.643 -33.977 1.00 85.38 478 ASN A N 1
ATOM 3680 C CA . ASN A 1 478 ? 27.918 15.734 -33.015 1.00 85.38 478 ASN A CA 1
ATOM 3681 C C . ASN A 1 478 ? 26.704 16.018 -32.115 1.00 85.38 478 ASN A C 1
ATOM 3683 O O . ASN A 1 478 ? 26.610 17.116 -31.578 1.00 85.38 478 ASN A O 1
ATOM 3687 N N . VAL A 1 479 ? 25.813 15.044 -31.928 1.00 90.81 479 VAL A N 1
ATOM 3688 C CA . VAL A 1 479 ? 24.646 15.145 -31.048 1.00 90.81 479 VAL A CA 1
ATOM 3689 C C . VAL A 1 479 ? 24.677 14.027 -30.011 1.00 90.81 479 VAL A C 1
ATOM 3691 O O . VAL A 1 479 ? 24.804 12.845 -30.349 1.00 90.81 479 VAL A O 1
ATOM 3694 N N . TRP A 1 480 ? 24.548 14.388 -28.738 1.00 94.38 480 TRP A N 1
ATOM 3695 C CA . TRP A 1 480 ? 24.305 13.437 -27.659 1.00 94.38 480 TRP A CA 1
ATOM 3696 C C . TRP A 1 480 ? 22.870 12.913 -27.708 1.00 94.38 480 TRP A C 1
ATOM 3698 O O . TRP A 1 480 ? 21.911 13.672 -27.800 1.00 94.38 480 TRP A O 1
ATOM 3708 N N . SER A 1 481 ? 22.713 11.599 -27.599 1.00 92.75 481 SER A N 1
ATOM 3709 C CA . SER A 1 481 ? 21.410 10.931 -27.525 1.00 92.75 481 SER A CA 1
ATOM 3710 C C . SER A 1 481 ? 21.428 9.867 -26.438 1.00 92.75 481 SER A C 1
ATOM 3712 O O . SER A 1 481 ? 22.481 9.286 -26.158 1.00 92.75 481 SER A O 1
ATOM 3714 N N . PHE A 1 482 ? 20.284 9.644 -25.793 1.00 91.19 482 PHE A N 1
ATOM 3715 C CA . PHE A 1 482 ? 20.136 8.536 -24.858 1.00 91.19 482 PHE A CA 1
ATOM 3716 C C . PHE A 1 482 ? 20.250 7.202 -25.604 1.00 91.19 482 PHE A C 1
ATOM 3718 O O . PHE A 1 482 ? 19.833 7.086 -26.754 1.00 91.19 482 PHE A O 1
ATOM 3725 N N . VAL A 1 483 ? 20.839 6.204 -24.950 1.00 86.06 483 VAL A N 1
ATOM 3726 C CA . VAL A 1 483 ? 21.025 4.855 -25.496 1.00 86.06 483 VAL A CA 1
ATOM 3727 C C . VAL A 1 483 ? 20.286 3.818 -24.667 1.00 86.06 483 VAL A C 1
ATOM 3729 O O . VAL A 1 483 ? 19.569 2.997 -25.227 1.00 86.06 483 VAL A O 1
ATOM 3732 N N . LYS A 1 484 ? 20.527 3.785 -23.352 1.00 82.25 484 LYS A N 1
ATOM 3733 C CA . LYS A 1 484 ? 19.882 2.842 -22.428 1.00 82.25 484 LYS A CA 1
ATOM 3734 C C . LYS A 1 484 ? 20.127 3.209 -20.975 1.00 82.25 484 LYS A C 1
ATOM 3736 O O . LYS A 1 484 ? 21.111 3.867 -20.655 1.00 82.25 484 LYS A O 1
ATOM 3741 N N . TYR A 1 485 ? 19.313 2.673 -20.080 1.00 84.38 485 TYR A N 1
ATOM 3742 C CA . TYR A 1 485 ? 19.622 2.650 -18.655 1.00 84.38 485 TYR A CA 1
ATOM 3743 C C . TYR A 1 485 ? 20.784 1.681 -18.347 1.00 84.38 485 TYR A C 1
ATOM 3745 O O . TYR A 1 485 ? 20.986 0.668 -19.025 1.00 84.38 485 TYR A O 1
ATOM 3753 N N . VAL A 1 486 ? 21.592 2.010 -17.336 1.00 84.25 486 VAL A N 1
ATOM 3754 C CA . VAL A 1 486 ? 22.765 1.242 -16.888 1.00 84.25 486 VAL A CA 1
ATOM 3755 C C . VAL A 1 486 ? 22.460 0.611 -15.535 1.00 84.25 486 VAL A C 1
ATOM 3757 O O . VAL A 1 486 ? 21.971 1.273 -14.627 1.00 84.25 486 VAL A O 1
ATOM 3760 N N . GLY A 1 487 ? 22.733 -0.689 -15.396 1.00 81.44 487 GLY A N 1
ATOM 3761 C CA . GLY A 1 487 ? 22.417 -1.454 -14.179 1.00 81.44 487 GLY A CA 1
ATOM 3762 C C . GLY A 1 487 ? 20.927 -1.780 -13.992 1.00 81.44 487 GLY A C 1
ATOM 3763 O O . GLY A 1 487 ? 20.570 -2.456 -13.029 1.00 81.44 487 GLY A O 1
ATOM 3764 N N . LYS A 1 488 ? 20.075 -1.328 -14.918 1.00 82.69 488 LYS A N 1
ATOM 3765 C CA . LYS A 1 488 ? 18.635 -1.585 -15.001 1.00 82.69 488 LYS A CA 1
ATOM 3766 C C . LYS A 1 488 ? 18.241 -1.562 -16.480 1.00 82.69 488 LYS A C 1
ATOM 3768 O O . LYS A 1 488 ? 18.752 -0.735 -17.228 1.00 82.69 488 LYS A O 1
ATOM 3773 N N . ALA A 1 489 ? 17.370 -2.463 -16.911 1.00 85.62 489 ALA A N 1
ATOM 3774 C CA . ALA A 1 489 ? 16.768 -2.475 -18.239 1.00 85.62 489 ALA A CA 1
ATOM 3775 C C . ALA A 1 489 ? 15.253 -2.531 -18.069 1.00 85.62 489 ALA A C 1
ATOM 3777 O O . ALA A 1 489 ? 14.731 -3.457 -17.451 1.00 85.62 489 ALA A O 1
ATOM 3778 N N . ILE A 1 490 ? 14.564 -1.514 -18.571 1.00 87.25 490 ILE A N 1
ATOM 3779 C CA . ILE A 1 490 ? 13.109 -1.404 -18.483 1.00 87.25 490 ILE A CA 1
ATOM 3780 C C . ILE A 1 490 ? 12.546 -1.769 -19.846 1.00 87.25 490 ILE A C 1
ATOM 3782 O O . ILE A 1 490 ? 13.031 -1.264 -20.853 1.00 87.25 490 ILE A O 1
ATOM 3786 N N . PHE A 1 491 ? 11.542 -2.633 -19.885 1.00 92.19 491 PHE A N 1
ATOM 3787 C CA . PHE A 1 491 ? 10.855 -3.008 -21.108 1.00 92.19 491 PHE A CA 1
ATOM 3788 C C . PHE A 1 491 ? 9.366 -2.704 -20.979 1.00 92.19 491 PHE A C 1
ATOM 3790 O O . PHE A 1 491 ? 8.726 -3.171 -20.038 1.00 92.19 491 PHE A O 1
ATOM 3797 N N . ASP A 1 492 ? 8.826 -1.952 -21.930 1.00 91.44 492 ASP A N 1
ATOM 3798 C CA . ASP A 1 492 ? 7.413 -1.583 -22.002 1.00 91.44 492 ASP A CA 1
ATOM 3799 C C . ASP A 1 492 ? 6.658 -2.533 -22.933 1.00 91.44 492 ASP A C 1
ATOM 3801 O O . ASP A 1 492 ? 7.167 -2.916 -23.990 1.00 91.44 492 ASP A O 1
ATOM 3805 N N . GLU A 1 493 ? 5.438 -2.913 -22.560 1.00 94.50 493 GLU A N 1
ATOM 3806 C CA . GLU A 1 493 ? 4.564 -3.745 -23.386 1.00 94.50 493 GLU A CA 1
ATOM 3807 C C . GLU A 1 493 ? 4.323 -3.085 -24.752 1.00 94.50 493 GLU A C 1
ATOM 3809 O O . GLU A 1 493 ? 3.893 -1.934 -24.848 1.00 94.50 493 GLU A O 1
ATOM 3814 N N . PHE A 1 494 ? 4.591 -3.818 -25.832 1.00 95.69 494 PHE A N 1
ATOM 3815 C CA . PHE A 1 494 ? 4.556 -3.288 -27.189 1.00 95.69 494 PHE A CA 1
ATOM 3816 C C . PHE A 1 494 ? 3.249 -3.654 -27.908 1.00 95.69 494 PHE A C 1
ATOM 3818 O O . PHE A 1 494 ? 2.995 -4.827 -28.193 1.00 95.69 494 PHE A O 1
ATOM 3825 N N . LYS A 1 495 ? 2.437 -2.637 -28.233 1.00 92.31 495 LYS A N 1
ATOM 3826 C CA . LYS A 1 495 ? 1.075 -2.787 -28.796 1.00 92.31 495 LYS A CA 1
ATOM 3827 C C . LYS A 1 495 ? 0.862 -2.128 -30.163 1.00 92.31 495 LYS A C 1
ATOM 3829 O O . LYS A 1 495 ? -0.277 -1.963 -30.592 1.00 92.31 495 LYS A O 1
ATOM 3834 N N . GLU A 1 496 ? 1.934 -1.732 -30.845 1.00 92.00 496 GLU A N 1
ATOM 3835 C CA . GLU A 1 496 ? 1.829 -1.076 -32.153 1.00 92.00 496 GLU A CA 1
ATOM 3836 C C . GLU A 1 496 ? 1.468 -2.058 -33.279 1.00 92.00 496 GLU A C 1
ATOM 3838 O O . GLU A 1 496 ? 1.641 -3.270 -33.159 1.00 92.00 496 GLU A O 1
ATOM 3843 N N . ALA A 1 497 ? 0.987 -1.530 -34.410 1.00 91.88 497 ALA A N 1
ATOM 3844 C CA . ALA A 1 497 ? 0.555 -2.341 -35.554 1.00 91.88 497 ALA A CA 1
ATOM 3845 C C . ALA A 1 497 ? 1.713 -3.038 -36.298 1.00 91.88 497 ALA A C 1
ATOM 3847 O O . ALA A 1 497 ? 1.513 -4.073 -36.935 1.00 91.88 497 ALA A O 1
ATOM 3848 N N . GLU A 1 498 ? 2.920 -2.476 -36.228 1.00 94.12 498 GLU A N 1
ATOM 3849 C CA . GLU A 1 498 ? 4.130 -3.003 -36.856 1.00 94.12 498 GLU A CA 1
ATOM 3850 C C . GLU A 1 498 ? 5.311 -2.878 -35.892 1.00 94.12 498 GLU A C 1
ATOM 3852 O O . GLU A 1 498 ? 5.393 -1.925 -35.119 1.00 94.12 498 GLU A O 1
ATOM 3857 N N . VAL A 1 499 ? 6.246 -3.829 -35.948 1.00 94.88 499 VAL A N 1
ATOM 3858 C CA . VAL A 1 499 ? 7.474 -3.762 -35.145 1.00 94.88 499 VAL A CA 1
ATOM 3859 C C . VAL A 1 499 ? 8.347 -2.580 -35.554 1.00 94.88 499 VAL A C 1
ATOM 3861 O O . VAL A 1 499 ? 8.511 -2.283 -36.739 1.00 94.88 499 VAL A O 1
ATOM 3864 N N . ILE A 1 500 ? 8.989 -1.955 -34.570 1.00 93.62 500 ILE A N 1
ATOM 3865 C CA . ILE A 1 500 ? 9.971 -0.901 -34.807 1.00 93.62 500 ILE A CA 1
ATOM 3866 C C . ILE A 1 500 ? 11.333 -1.576 -34.999 1.00 93.62 500 ILE A C 1
ATOM 3868 O O . ILE A 1 500 ? 11.867 -2.237 -34.108 1.00 93.62 500 ILE A O 1
ATOM 3872 N N . ARG A 1 501 ? 11.898 -1.451 -36.202 1.00 92.81 501 ARG A N 1
ATOM 3873 C CA . ARG A 1 501 ? 13.228 -1.996 -36.518 1.00 92.81 501 ARG A CA 1
ATOM 3874 C C . ARG A 1 501 ? 14.326 -1.241 -35.760 1.00 92.81 501 ARG A C 1
ATOM 3876 O O . ARG A 1 501 ? 14.152 -0.092 -35.378 1.00 92.81 501 ARG A O 1
ATOM 3883 N N . ASP A 1 502 ? 15.453 -1.918 -35.564 1.00 91.81 502 ASP A N 1
ATOM 3884 C CA . ASP A 1 502 ? 16.612 -1.478 -34.773 1.00 91.81 502 ASP A CA 1
ATOM 3885 C C . ASP A 1 502 ? 16.319 -1.246 -33.281 1.00 91.81 502 ASP A C 1
ATOM 3887 O O . ASP A 1 502 ? 17.116 -0.639 -32.570 1.00 91.81 502 ASP A O 1
ATOM 3891 N N . ARG A 1 503 ? 15.215 -1.815 -32.782 1.00 93.06 503 ARG A N 1
ATOM 3892 C CA . ARG A 1 503 ? 14.872 -1.873 -31.357 1.00 93.06 503 ARG A CA 1
ATOM 3893 C C . ARG A 1 503 ? 15.067 -3.272 -30.792 1.00 93.06 503 ARG A C 1
ATOM 3895 O O . ARG A 1 503 ? 15.042 -4.269 -31.519 1.00 93.06 503 ARG A O 1
ATOM 3902 N N . SER A 1 504 ? 15.276 -3.331 -29.481 1.00 94.81 504 SER A N 1
ATOM 3903 C CA . SER A 1 504 ? 15.446 -4.572 -28.727 1.00 94.81 504 SER A CA 1
ATOM 3904 C C . SER A 1 504 ? 14.171 -4.928 -27.976 1.00 94.81 504 SER A C 1
ATOM 3906 O O . SER A 1 504 ? 13.551 -4.060 -27.370 1.00 94.81 504 SER A O 1
ATOM 3908 N N . TYR A 1 505 ? 13.811 -6.208 -27.998 1.00 97.75 505 TYR A N 1
ATOM 3909 C CA . TYR A 1 505 ? 12.576 -6.723 -27.417 1.00 97.75 505 TYR A CA 1
ATOM 3910 C C . TYR A 1 505 ? 12.842 -7.940 -26.530 1.00 97.75 505 TYR A C 1
ATOM 3912 O O . TYR A 1 505 ? 13.680 -8.782 -26.864 1.00 97.75 505 TYR A O 1
ATOM 3920 N N . LEU A 1 506 ? 12.094 -8.074 -25.436 1.00 98.19 506 LEU A N 1
ATOM 3921 C CA . LEU A 1 506 ? 11.869 -9.365 -24.791 1.00 98.19 506 LEU A CA 1
ATOM 3922 C C . LEU A 1 506 ? 10.746 -10.110 -25.512 1.00 98.19 506 LEU A C 1
ATOM 3924 O O . LEU A 1 506 ? 9.760 -9.513 -25.945 1.00 98.19 506 LEU A O 1
ATOM 3928 N N . LEU A 1 507 ? 10.900 -11.430 -25.592 1.00 98.38 507 LEU A N 1
ATOM 3929 C CA . LEU A 1 507 ? 9.868 -12.355 -26.048 1.00 98.38 507 LEU A CA 1
ATOM 3930 C C . LEU A 1 507 ? 9.269 -13.020 -24.812 1.00 98.38 507 LEU A C 1
ATOM 3932 O O . LEU A 1 507 ? 9.981 -13.751 -24.121 1.00 98.38 507 LEU A O 1
ATOM 3936 N N . VAL A 1 508 ? 8.006 -12.738 -24.508 1.00 98.50 508 VAL A N 1
ATOM 3937 C CA . VAL A 1 508 ? 7.395 -13.018 -23.199 1.00 98.50 508 VAL A CA 1
ATOM 3938 C C . VAL A 1 508 ? 6.214 -13.971 -23.331 1.00 98.50 508 VAL A C 1
ATOM 3940 O O . VAL A 1 508 ? 5.419 -13.847 -24.256 1.00 98.50 508 VAL A O 1
ATOM 3943 N N . SER A 1 509 ? 6.077 -14.915 -22.403 1.00 97.12 509 SER A N 1
ATOM 3944 C CA . SER A 1 509 ? 4.908 -15.792 -22.284 1.00 97.12 509 SER A CA 1
ATOM 3945 C C . SER A 1 509 ? 4.515 -15.900 -20.813 1.00 97.12 509 SER A C 1
ATOM 3947 O O . SER A 1 509 ? 5.134 -16.655 -20.072 1.00 97.12 509 SER A O 1
ATOM 3949 N N . GLY A 1 510 ? 3.496 -15.158 -20.377 1.00 94.44 510 GLY A N 1
ATOM 3950 C CA . GLY A 1 510 ? 3.135 -15.093 -18.957 1.00 94.44 510 GLY A CA 1
ATOM 3951 C C . GLY A 1 510 ? 4.228 -14.415 -18.126 1.00 94.44 510 GLY A C 1
ATOM 3952 O O . GLY A 1 510 ? 4.595 -13.276 -18.401 1.00 94.44 510 GLY A O 1
ATOM 3953 N N . ASP A 1 511 ? 4.757 -15.120 -17.129 1.00 95.06 511 ASP A N 1
ATOM 3954 C CA . ASP A 1 511 ? 5.774 -14.658 -16.173 1.00 95.06 511 ASP A CA 1
ATOM 3955 C C . ASP A 1 511 ? 7.210 -15.073 -16.553 1.00 95.06 511 ASP A C 1
ATOM 3957 O O . ASP A 1 511 ? 8.124 -15.053 -15.724 1.00 95.06 511 ASP A O 1
ATOM 3961 N N . ILE A 1 512 ? 7.433 -15.453 -17.814 1.00 97.38 512 ILE A N 1
ATOM 3962 C CA . ILE A 1 512 ? 8.748 -15.848 -18.331 1.00 97.38 512 ILE A CA 1
ATOM 3963 C C . ILE A 1 512 ? 9.096 -15.149 -19.645 1.00 97.38 512 ILE A C 1
ATOM 3965 O O . ILE A 1 512 ? 8.229 -14.856 -20.470 1.00 97.38 512 ILE A O 1
ATOM 3969 N N . CYS A 1 513 ? 10.391 -14.945 -19.880 1.00 98.19 513 CYS A N 1
ATOM 3970 C CA . CYS A 1 513 ? 10.927 -14.459 -21.149 1.00 98.19 513 CYS A CA 1
ATOM 3971 C C . CYS A 1 513 ? 11.940 -15.431 -21.768 1.00 98.19 513 CYS A C 1
ATOM 3973 O O . CYS A 1 513 ? 12.544 -16.255 -21.075 1.00 98.19 513 CYS A O 1
ATOM 3975 N N . ALA A 1 514 ? 12.128 -15.343 -23.086 1.00 98.25 514 ALA A N 1
ATOM 3976 C CA . ALA A 1 514 ? 13.147 -16.101 -23.803 1.00 98.25 514 ALA A CA 1
ATOM 3977 C C . ALA A 1 514 ? 14.563 -15.602 -23.468 1.00 98.25 514 ALA A C 1
ATOM 3979 O O . ALA A 1 514 ? 14.834 -14.405 -23.447 1.00 98.25 514 ALA A O 1
ATOM 3980 N N . VAL A 1 515 ? 15.489 -16.539 -23.287 1.00 97.44 515 VAL A N 1
ATOM 3981 C CA . VAL A 1 515 ? 16.907 -16.296 -23.013 1.00 97.44 515 VAL A CA 1
ATOM 3982 C C . VAL A 1 515 ? 17.724 -16.676 -24.248 1.00 97.44 515 VAL A C 1
ATOM 3984 O O . VAL A 1 515 ? 17.544 -17.780 -24.781 1.00 97.44 515 VAL A O 1
ATOM 3987 N N . PRO A 1 516 ? 18.659 -15.823 -24.705 1.00 96.19 516 PRO A N 1
ATOM 3988 C CA . PRO A 1 516 ? 19.602 -16.177 -25.755 1.00 96.19 516 PRO A CA 1
ATOM 3989 C C . PRO A 1 516 ? 20.285 -17.520 -25.487 1.00 96.19 516 PRO A C 1
ATOM 3991 O O . PRO A 1 516 ? 20.701 -17.814 -24.365 1.00 96.19 516 PRO A O 1
ATOM 3994 N N . VAL A 1 517 ? 20.441 -18.344 -26.529 1.00 95.75 517 VAL A N 1
ATOM 3995 C CA . VAL A 1 517 ? 21.178 -19.614 -26.414 1.00 95.75 517 VAL A CA 1
ATOM 3996 C C . VAL A 1 517 ? 22.553 -19.333 -25.811 1.00 95.75 517 VAL A C 1
ATOM 3998 O O . VAL A 1 517 ? 23.175 -18.326 -26.135 1.00 95.75 517 VAL A O 1
ATOM 4001 N N . ASN A 1 518 ? 23.065 -20.221 -24.959 1.00 91.44 518 ASN A N 1
ATOM 4002 C CA . ASN A 1 518 ? 24.390 -20.050 -24.364 1.00 91.44 518 ASN A CA 1
ATOM 4003 C C . ASN A 1 518 ? 25.445 -19.672 -25.428 1.00 91.44 518 ASN A C 1
ATOM 4005 O O . ASN A 1 518 ? 25.511 -20.293 -26.492 1.00 91.44 518 ASN A O 1
ATOM 4009 N N . LYS A 1 519 ? 26.274 -18.659 -25.142 1.00 88.50 519 LYS A N 1
ATOM 4010 C CA . LYS A 1 519 ? 27.291 -18.138 -26.072 1.00 88.50 519 LYS A CA 1
ATOM 4011 C C . LYS A 1 519 ? 28.279 -19.192 -26.588 1.00 88.50 519 LYS A C 1
ATOM 4013 O O . LYS A 1 519 ? 28.853 -19.012 -27.654 1.00 88.50 519 LYS A O 1
ATOM 4018 N N . SER A 1 520 ? 28.467 -20.287 -25.851 1.00 91.94 520 SER A N 1
ATOM 4019 C CA . SER A 1 520 ? 29.321 -21.415 -26.241 1.00 91.94 520 SER A CA 1
ATOM 4020 C C . SER A 1 520 ? 28.689 -22.350 -27.281 1.00 91.94 520 SER A C 1
ATOM 4022 O O . SER A 1 520 ? 29.387 -23.209 -27.813 1.00 91.94 520 SER A O 1
ATOM 4024 N N . ASN A 1 521 ? 27.397 -22.192 -27.582 1.00 94.31 521 ASN A N 1
ATOM 4025 C CA . ASN A 1 521 ? 26.661 -23.012 -28.541 1.00 94.31 521 ASN A CA 1
ATOM 4026 C C . ASN A 1 521 ? 26.208 -22.173 -29.743 1.00 94.31 521 ASN A C 1
ATOM 4028 O O . ASN A 1 521 ? 25.745 -21.045 -29.585 1.00 94.31 521 ASN A O 1
ATOM 4032 N N . ASN A 1 522 ? 26.267 -22.762 -30.939 1.00 94.56 522 ASN A N 1
ATOM 4033 C CA . ASN A 1 522 ? 25.831 -22.120 -32.189 1.00 94.56 522 ASN A CA 1
ATOM 4034 C C . ASN A 1 522 ? 24.434 -22.570 -32.648 1.00 94.56 522 ASN A C 1
ATOM 4036 O O . ASN A 1 522 ? 23.989 -22.195 -33.728 1.00 94.56 522 ASN A O 1
ATOM 4040 N N . TYR A 1 523 ? 23.748 -23.392 -31.856 1.00 96.12 523 TYR A N 1
ATOM 4041 C CA . TYR A 1 523 ? 22.364 -23.798 -32.077 1.00 96.12 523 TYR A CA 1
ATOM 4042 C C . TYR A 1 523 ? 21.720 -24.206 -30.749 1.00 96.12 523 TYR A C 1
ATOM 4044 O O . TYR A 1 523 ? 22.422 -24.583 -29.806 1.00 96.12 523 TYR A O 1
ATOM 4052 N N . GLY A 1 524 ? 20.394 -24.133 -30.664 1.00 96.56 524 GLY A N 1
ATOM 4053 C CA . GLY A 1 524 ? 19.644 -24.561 -29.485 1.00 96.56 524 GLY A CA 1
ATOM 4054 C C . GLY A 1 524 ? 18.238 -23.975 -29.398 1.00 96.56 524 GLY A C 1
ATOM 4055 O O . GLY A 1 524 ? 17.834 -23.147 -30.213 1.00 96.56 524 GLY A O 1
ATOM 4056 N N . TYR A 1 525 ? 17.494 -24.432 -28.394 1.00 97.19 525 TYR A N 1
ATOM 4057 C CA . TYR A 1 525 ? 16.237 -23.816 -27.966 1.00 97.19 525 TYR A CA 1
ATOM 4058 C C . TYR A 1 525 ? 16.529 -22.642 -27.031 1.00 97.19 525 TYR A C 1
ATOM 4060 O O . TYR A 1 525 ? 17.492 -22.699 -26.256 1.00 97.19 525 TYR A O 1
ATOM 4068 N N . LEU A 1 526 ? 15.697 -21.602 -27.078 1.00 97.88 526 LEU A N 1
ATOM 4069 C CA . LEU A 1 526 ? 15.825 -20.474 -26.157 1.00 97.88 526 LEU A CA 1
ATOM 4070 C C . LEU A 1 526 ? 15.234 -20.911 -24.820 1.00 97.88 526 LEU A C 1
ATOM 4072 O O . LEU A 1 526 ? 14.050 -21.237 -24.724 1.00 97.88 526 LEU A O 1
ATOM 4076 N N . GLN A 1 527 ? 16.089 -20.981 -23.805 1.00 97.56 527 GLN A N 1
ATOM 4077 C CA . GLN A 1 527 ? 15.650 -21.285 -22.445 1.00 97.56 527 GLN A CA 1
ATOM 4078 C C . GLN A 1 527 ? 14.824 -20.119 -21.900 1.00 97.56 527 GLN A C 1
ATOM 4080 O O . GLN A 1 527 ? 14.723 -19.077 -22.544 1.00 97.56 527 GLN A O 1
ATOM 4085 N N . THR A 1 528 ? 14.233 -20.287 -20.725 1.00 97.94 528 THR A N 1
ATOM 4086 C CA . THR A 1 528 ? 13.394 -19.254 -20.118 1.00 97.94 528 THR A CA 1
ATOM 4087 C C . THR A 1 528 ? 14.019 -18.692 -18.853 1.00 97.94 528 THR A C 1
ATOM 4089 O O . THR A 1 528 ? 14.687 -19.411 -18.108 1.00 97.94 528 THR A O 1
ATOM 4092 N N . ALA A 1 529 ? 13.767 -17.416 -18.594 1.00 96.25 529 ALA A N 1
ATOM 4093 C CA . ALA A 1 529 ? 14.016 -16.772 -17.313 1.00 96.25 529 ALA A CA 1
ATOM 4094 C C . ALA A 1 529 ? 12.695 -16.230 -16.768 1.00 96.25 529 ALA A C 1
ATOM 4096 O O . ALA A 1 529 ? 11.869 -15.750 -17.543 1.00 96.25 529 ALA A O 1
ATOM 4097 N N . SER A 1 530 ? 12.503 -16.319 -15.453 1.00 95.19 530 SER A N 1
ATOM 4098 C CA . SER A 1 530 ? 11.374 -15.677 -14.779 1.00 95.19 530 SER A CA 1
ATOM 4099 C C . SER A 1 530 ? 11.519 -14.163 -14.833 1.00 95.19 530 SER A C 1
ATOM 4101 O O . SER A 1 530 ? 12.625 -13.645 -14.680 1.00 95.19 530 SER A O 1
ATOM 4103 N N . ILE A 1 531 ? 10.397 -13.484 -15.017 1.00 93.94 531 ILE A N 1
ATOM 4104 C CA . ILE A 1 531 ? 10.271 -12.030 -15.052 1.00 93.94 531 ILE A CA 1
ATOM 4105 C C . ILE A 1 531 ? 9.060 -11.615 -14.217 1.00 93.94 531 ILE A C 1
ATOM 4107 O O . ILE A 1 531 ? 8.130 -12.395 -14.017 1.00 93.94 531 ILE A O 1
ATOM 4111 N N . ALA A 1 532 ? 9.058 -10.371 -13.747 1.00 88.38 532 ALA A N 1
ATOM 4112 C CA . ALA A 1 532 ? 7.890 -9.764 -13.123 1.00 88.38 532 ALA A CA 1
ATOM 4113 C C . ALA A 1 532 ? 7.306 -8.718 -14.075 1.00 88.38 532 ALA A C 1
ATOM 4115 O O . ALA A 1 532 ? 8.003 -7.783 -14.472 1.00 88.38 532 ALA A O 1
ATOM 4116 N N . VAL A 1 533 ? 6.034 -8.886 -14.434 1.00 85.19 533 VAL A N 1
ATOM 4117 C CA . VAL A 1 533 ? 5.278 -7.898 -15.206 1.00 85.19 533 VAL A CA 1
ATOM 4118 C C . VAL A 1 533 ? 4.431 -7.088 -14.232 1.00 85.19 533 VAL A C 1
ATOM 4120 O O . VAL A 1 533 ? 3.566 -7.643 -13.558 1.00 85.19 533 VAL A O 1
ATOM 4123 N N . ALA A 1 534 ? 4.654 -5.779 -14.172 1.00 78.31 534 ALA A N 1
ATOM 4124 C CA . ALA A 1 534 ? 3.865 -4.856 -13.362 1.00 78.31 534 ALA A CA 1
ATOM 4125 C C . ALA A 1 534 ? 3.479 -3.643 -14.209 1.00 78.31 534 ALA A C 1
ATOM 4127 O O . ALA A 1 534 ? 4.341 -3.010 -14.811 1.00 78.31 534 ALA A O 1
ATOM 4128 N N . ASN A 1 535 ? 2.182 -3.322 -14.276 1.00 76.62 535 ASN A N 1
ATOM 4129 C CA . ASN A 1 535 ? 1.658 -2.163 -15.015 1.00 76.62 535 ASN A CA 1
ATOM 4130 C C . ASN A 1 535 ? 2.125 -2.081 -16.485 1.00 76.62 535 ASN A C 1
ATOM 4132 O O . ASN A 1 535 ? 2.413 -1.001 -16.990 1.00 76.62 535 ASN A O 1
ATOM 4136 N N . GLY A 1 536 ? 2.228 -3.225 -17.173 1.00 82.00 536 GLY A N 1
ATOM 4137 C CA . GLY A 1 536 ? 2.713 -3.277 -18.559 1.00 82.00 536 GLY A CA 1
ATOM 4138 C C . GLY A 1 536 ? 4.226 -3.067 -18.710 1.00 82.00 536 GLY A C 1
ATOM 4139 O O . GLY A 1 536 ? 4.697 -2.902 -19.829 1.00 82.00 536 GLY A O 1
ATOM 4140 N N . GLN A 1 537 ? 4.994 -3.102 -17.618 1.00 87.25 537 GLN A N 1
ATOM 4141 C CA . GLN A 1 537 ? 6.452 -2.994 -17.614 1.00 87.25 537 GLN A CA 1
ATOM 4142 C C . GLN A 1 537 ? 7.124 -4.251 -17.063 1.00 87.25 537 GLN A C 1
ATOM 4144 O O . GLN A 1 537 ? 6.605 -4.919 -16.169 1.00 87.25 537 GLN A O 1
ATOM 4149 N N . ILE A 1 538 ? 8.322 -4.525 -17.573 1.00 88.31 538 ILE A N 1
ATOM 4150 C CA . ILE A 1 538 ? 9.274 -5.496 -17.031 1.00 88.31 538 ILE A CA 1
ATOM 4151 C C . ILE A 1 538 ? 10.556 -4.749 -16.677 1.00 88.31 538 ILE A C 1
ATOM 4153 O O . ILE A 1 538 ? 11.083 -3.987 -17.487 1.00 88.31 538 ILE A O 1
ATOM 4157 N N . ILE A 1 539 ? 11.076 -4.980 -15.474 1.00 86.50 539 ILE A N 1
ATOM 4158 C CA . ILE A 1 539 ? 12.307 -4.356 -14.989 1.00 86.50 539 ILE A CA 1
ATOM 4159 C C . ILE A 1 539 ? 13.334 -5.446 -14.701 1.00 86.50 539 ILE A C 1
ATOM 4161 O O . ILE A 1 539 ? 13.209 -6.192 -13.734 1.00 86.50 539 ILE A O 1
ATOM 4165 N N . GLU A 1 540 ? 14.389 -5.487 -15.507 1.00 87.88 540 GLU A N 1
ATOM 4166 C CA . GLU A 1 540 ? 15.491 -6.437 -15.379 1.00 87.88 540 GLU A CA 1
ATOM 4167 C C . GLU A 1 540 ? 16.791 -5.749 -14.958 1.00 87.88 540 GLU A C 1
ATOM 4169 O O . GLU A 1 540 ? 16.981 -4.545 -15.125 1.00 87.88 540 GLU A O 1
ATOM 4174 N N . LYS A 1 541 ? 17.750 -6.529 -14.450 1.00 82.19 541 LYS A N 1
ATOM 4175 C CA . LYS A 1 541 ? 19.094 -6.020 -14.099 1.00 82.19 541 LYS A CA 1
ATOM 4176 C C . LYS A 1 541 ? 19.921 -5.614 -15.323 1.00 82.19 541 LYS A C 1
ATOM 4178 O O . LYS A 1 541 ? 20.924 -4.917 -15.196 1.00 82.19 541 LYS A O 1
ATOM 4183 N N . SER A 1 542 ? 19.559 -6.119 -16.501 1.00 85.94 542 SER A N 1
ATOM 4184 C CA . SER A 1 542 ? 20.259 -5.860 -17.759 1.00 85.94 542 SER A CA 1
ATOM 4185 C C . SER A 1 542 ? 19.392 -6.233 -18.958 1.00 85.94 542 SER A C 1
ATOM 4187 O O . SER A 1 542 ? 18.431 -6.986 -18.828 1.00 85.94 542 SER A O 1
ATOM 4189 N N . ASP A 1 543 ? 19.804 -5.791 -20.140 1.00 88.75 543 ASP A N 1
ATOM 4190 C CA . ASP A 1 543 ? 19.220 -6.132 -21.438 1.00 88.75 543 ASP A CA 1
ATOM 4191 C C . ASP A 1 543 ? 19.708 -7.487 -21.994 1.00 88.75 543 ASP A C 1
ATOM 4193 O O . ASP A 1 543 ? 19.505 -7.799 -23.166 1.00 88.75 543 ASP A O 1
ATOM 4197 N N . ALA A 1 544 ? 20.334 -8.329 -21.162 1.00 92.12 544 ALA A N 1
ATOM 4198 C CA . ALA A 1 544 ? 20.972 -9.575 -21.589 1.00 92.12 544 ALA A CA 1
ATOM 4199 C C . ALA A 1 544 ? 20.015 -10.593 -22.233 1.00 92.12 544 ALA A C 1
ATOM 4201 O O . ALA A 1 544 ? 20.471 -11.422 -23.019 1.00 92.12 544 ALA A O 1
ATOM 4202 N N . ASN A 1 545 ? 18.715 -10.536 -21.937 1.00 95.31 545 ASN A N 1
ATOM 4203 C CA . ASN A 1 545 ? 17.716 -11.434 -22.524 1.00 95.31 545 ASN A CA 1
ATOM 4204 C C . ASN A 1 545 ? 17.018 -10.850 -23.764 1.00 95.31 545 ASN A C 1
ATOM 4206 O O . ASN A 1 545 ? 16.165 -11.506 -24.355 1.00 95.31 545 ASN A O 1
ATOM 4210 N N . ALA A 1 546 ? 17.368 -9.630 -24.175 1.00 95.69 546 ALA A N 1
ATOM 4211 C CA . ALA A 1 546 ? 16.713 -8.965 -25.290 1.00 95.69 546 ALA A CA 1
ATOM 4212 C C . ALA A 1 546 ? 17.217 -9.451 -26.660 1.00 95.69 546 ALA A C 1
ATOM 4214 O O . ALA A 1 546 ? 18.374 -9.855 -26.830 1.00 95.69 546 ALA A O 1
ATOM 4215 N N . PHE A 1 547 ? 16.341 -9.342 -27.658 1.00 97.62 547 PHE A N 1
ATOM 4216 C CA . PHE A 1 547 ? 16.618 -9.613 -29.064 1.00 97.62 547 PHE A CA 1
ATOM 4217 C C . PHE A 1 547 ? 16.380 -8.346 -29.887 1.00 97.62 547 PHE A C 1
ATOM 4219 O O . PHE A 1 547 ? 15.286 -7.786 -29.880 1.00 97.62 547 PHE A O 1
ATOM 4226 N N . THR A 1 548 ? 17.397 -7.892 -30.614 1.00 97.44 548 THR A N 1
ATOM 4227 C CA . THR A 1 548 ? 17.305 -6.750 -31.526 1.00 97.44 548 THR A CA 1
ATOM 4228 C C . THR A 1 548 ? 16.693 -7.173 -32.856 1.00 97.44 548 THR A C 1
ATOM 4230 O O . THR A 1 548 ? 17.169 -8.113 -33.499 1.00 97.44 548 THR A O 1
ATOM 4233 N N . PHE A 1 549 ? 15.666 -6.449 -33.296 1.00 97.69 549 PHE A N 1
ATOM 4234 C CA . PHE A 1 549 ? 15.013 -6.647 -34.589 1.00 97.69 549 PHE A CA 1
ATOM 4235 C C . PHE A 1 549 ? 15.717 -5.752 -35.613 1.00 97.69 549 PHE A C 1
ATOM 4237 O O . PHE A 1 549 ? 15.255 -4.663 -35.943 1.00 97.69 549 PHE A O 1
ATOM 4244 N N . ALA A 1 550 ? 16.895 -6.175 -36.064 1.00 97.12 550 ALA A N 1
ATOM 4245 C CA . ALA A 1 550 ? 17.814 -5.342 -36.827 1.00 97.12 550 ALA A CA 1
ATOM 4246 C C . ALA A 1 550 ? 17.362 -5.132 -38.282 1.00 97.12 550 ALA A C 1
ATOM 4248 O O . ALA A 1 550 ? 17.003 -6.071 -39.003 1.00 97.12 550 ALA A O 1
ATOM 4249 N N . ALA A 1 551 ? 17.438 -3.880 -38.726 1.00 96.94 551 ALA A N 1
ATOM 4250 C CA . ALA A 1 551 ? 17.107 -3.440 -40.073 1.00 96.94 551 ALA A CA 1
ATOM 4251 C C . ALA A 1 551 ? 18.130 -3.869 -41.124 1.00 96.94 551 ALA A C 1
ATOM 4253 O O . ALA A 1 551 ? 17.820 -3.995 -42.310 1.00 96.94 551 ALA A O 1
ATOM 4254 N N . SER A 1 552 ? 19.373 -4.040 -40.706 1.00 95.62 552 SER A N 1
ATOM 4255 C CA . SER A 1 552 ? 20.486 -4.265 -41.608 1.00 95.62 552 SER A CA 1
ATOM 4256 C C . SER A 1 552 ? 21.582 -5.067 -40.934 1.00 95.62 552 SER A C 1
ATOM 4258 O O . SER A 1 552 ? 21.615 -5.224 -39.713 1.00 95.62 552 SER A O 1
ATOM 4260 N N . PHE A 1 553 ? 22.478 -5.583 -41.760 1.00 95.62 553 PHE A N 1
ATOM 4261 C CA . PHE A 1 553 ? 23.745 -6.139 -41.330 1.00 95.62 553 PHE A CA 1
ATOM 4262 C C . PHE A 1 553 ? 24.869 -5.280 -41.901 1.00 95.62 553 PHE A C 1
ATOM 4264 O O . PHE A 1 553 ? 24.917 -5.059 -43.112 1.00 95.62 553 PHE A O 1
ATOM 4271 N N . THR A 1 554 ? 25.773 -4.829 -41.037 1.00 91.69 554 THR A N 1
ATOM 4272 C CA . THR A 1 554 ? 27.019 -4.174 -41.439 1.00 91.69 554 THR A CA 1
ATOM 4273 C C . THR A 1 554 ? 28.168 -5.150 -41.244 1.00 91.69 554 THR A C 1
ATOM 4275 O O . THR A 1 554 ? 28.397 -5.623 -40.132 1.00 91.69 554 THR A O 1
ATOM 4278 N N . ASP A 1 555 ? 28.882 -5.454 -42.325 1.00 88.06 555 ASP A N 1
ATOM 4279 C CA . ASP A 1 555 ? 30.148 -6.174 -42.261 1.00 88.06 555 ASP A CA 1
ATOM 4280 C C . ASP A 1 555 ? 31.272 -5.159 -42.066 1.00 88.06 555 ASP A C 1
ATOM 4282 O O . ASP A 1 555 ? 31.685 -4.489 -43.016 1.00 88.06 555 ASP A O 1
ATOM 4286 N N . GLU A 1 556 ? 31.729 -5.019 -40.823 1.00 82.38 556 GLU A N 1
ATOM 4287 C CA . GLU A 1 556 ? 32.768 -4.057 -40.439 1.00 82.38 556 GLU A CA 1
ATOM 4288 C C . GLU A 1 556 ? 34.090 -4.306 -41.177 1.00 82.38 556 GLU A C 1
ATOM 4290 O O . GLU A 1 556 ? 34.732 -3.350 -41.605 1.00 82.38 556 GLU A O 1
ATOM 4295 N N . ASP A 1 557 ? 34.448 -5.572 -41.430 1.00 83.00 557 ASP A N 1
ATOM 4296 C CA . ASP A 1 557 ? 35.685 -5.929 -42.141 1.00 83.00 557 ASP A CA 1
ATOM 4297 C C . ASP A 1 557 ? 35.655 -5.469 -43.607 1.00 83.00 557 ASP A C 1
ATOM 4299 O O . ASP A 1 557 ? 36.683 -5.123 -44.192 1.00 83.00 557 ASP A O 1
ATOM 4303 N N . ALA A 1 558 ? 34.466 -5.484 -44.214 1.00 83.31 558 ALA A N 1
ATOM 4304 C CA . ALA A 1 558 ? 34.258 -5.094 -45.605 1.00 83.31 558 ALA A CA 1
ATOM 4305 C C . ALA A 1 558 ? 33.798 -3.634 -45.760 1.00 83.31 558 ALA A C 1
ATOM 4307 O O . ALA A 1 558 ? 33.751 -3.134 -46.884 1.00 83.31 558 ALA A O 1
ATOM 4308 N N . GLY A 1 559 ? 33.422 -2.959 -44.668 1.00 85.25 559 GLY A N 1
ATOM 4309 C CA . GLY A 1 559 ? 32.831 -1.620 -44.692 1.00 85.25 559 GLY A CA 1
ATOM 4310 C C . GLY A 1 559 ? 31.517 -1.543 -45.480 1.00 85.25 559 GLY A C 1
ATOM 4311 O O . GLY A 1 559 ? 31.228 -0.514 -46.089 1.00 85.25 559 GLY A O 1
ATOM 4312 N N . THR A 1 560 ? 30.738 -2.631 -45.529 1.00 89.81 560 THR A N 1
ATOM 4313 C CA . THR A 1 560 ? 29.495 -2.703 -46.323 1.00 89.81 560 THR A CA 1
ATOM 4314 C C . THR A 1 560 ? 28.272 -2.947 -45.449 1.00 89.81 560 THR A C 1
ATOM 4316 O O . THR A 1 560 ? 28.309 -3.763 -44.533 1.00 89.81 560 THR A O 1
ATOM 4319 N N . THR A 1 561 ? 27.160 -2.279 -45.767 1.00 94.06 561 THR A N 1
ATOM 4320 C CA . THR A 1 561 ? 25.870 -2.464 -45.089 1.00 94.06 561 THR A CA 1
ATOM 4321 C C . THR A 1 561 ? 24.845 -3.040 -46.056 1.00 94.06 561 THR A C 1
ATOM 4323 O O . THR A 1 561 ? 24.588 -2.473 -47.118 1.00 94.06 561 THR A O 1
ATOM 4326 N N . THR A 1 562 ? 24.225 -4.153 -45.672 1.00 96.69 562 THR A N 1
ATOM 4327 C CA . THR A 1 562 ? 23.152 -4.813 -46.423 1.00 96.69 562 THR A CA 1
ATOM 4328 C C . THR A 1 562 ? 21.833 -4.667 -45.674 1.00 96.69 562 THR A C 1
ATOM 4330 O O . THR A 1 562 ? 21.723 -5.066 -44.516 1.00 96.69 562 THR A O 1
ATOM 4333 N N . GLN A 1 563 ? 20.821 -4.103 -46.331 1.00 96.69 563 GLN A N 1
ATOM 4334 C CA . GLN A 1 563 ? 19.498 -3.887 -45.741 1.00 96.69 563 GLN A CA 1
ATOM 4335 C C . GLN A 1 563 ? 18.644 -5.158 -45.803 1.00 96.69 563 GLN A C 1
ATOM 4337 O O . GLN A 1 563 ? 18.592 -5.831 -46.835 1.00 96.69 563 GLN A O 1
ATOM 4342 N N . ALA A 1 564 ? 17.925 -5.454 -44.721 1.00 96.50 564 ALA A N 1
ATOM 4343 C CA . ALA A 1 564 ? 16.830 -6.413 -44.758 1.00 96.50 564 ALA A CA 1
ATOM 4344 C C . ALA A 1 564 ? 15.671 -5.830 -45.591 1.00 96.50 564 ALA A C 1
ATOM 4346 O O . ALA A 1 564 ? 15.372 -4.635 -45.446 1.00 96.50 564 ALA A O 1
ATOM 4347 N N . PRO A 1 565 ? 14.999 -6.642 -46.433 1.00 95.94 565 PRO A N 1
ATOM 4348 C CA . PRO A 1 565 ? 13.842 -6.202 -47.211 1.00 95.94 565 PRO A CA 1
ATOM 4349 C C . PRO A 1 565 ? 12.763 -5.525 -46.352 1.00 95.94 565 PRO A C 1
ATOM 4351 O O . PRO A 1 565 ? 12.655 -5.783 -45.152 1.00 95.94 565 PRO A O 1
ATOM 4354 N N . ALA A 1 566 ? 11.947 -4.664 -46.964 1.00 92.50 566 ALA A N 1
ATOM 4355 C CA . ALA A 1 566 ? 10.844 -3.999 -46.269 1.00 92.50 566 ALA A CA 1
ATOM 4356 C C . ALA A 1 566 ? 9.900 -5.027 -45.613 1.00 92.50 566 ALA A C 1
ATOM 4358 O O . ALA A 1 566 ? 9.588 -6.058 -46.212 1.00 92.50 566 ALA A O 1
ATOM 4359 N N . GLY A 1 567 ? 9.483 -4.758 -44.372 1.00 90.88 567 GLY A N 1
ATOM 4360 C CA . GLY A 1 567 ? 8.662 -5.671 -43.564 1.00 90.88 567 GLY A CA 1
ATOM 4361 C C . GLY A 1 567 ? 9.397 -6.904 -43.016 1.00 90.88 567 GLY A C 1
ATOM 4362 O O . GLY A 1 567 ? 8.786 -7.717 -42.329 1.00 90.88 567 GLY A O 1
ATOM 4363 N N . GLN A 1 568 ? 10.695 -7.056 -43.300 1.00 97.81 568 GLN A N 1
ATOM 4364 C CA . GLN A 1 568 ? 11.535 -8.136 -42.781 1.00 97.81 568 GLN A CA 1
ATOM 4365 C C . GLN A 1 568 ? 12.650 -7.575 -41.901 1.00 97.81 568 GLN A C 1
ATOM 4367 O O . GLN A 1 568 ? 13.039 -6.412 -42.032 1.00 97.81 568 GLN A O 1
ATOM 4372 N N . PHE A 1 569 ? 13.185 -8.400 -41.011 1.00 98.50 569 PHE A N 1
ATOM 4373 C CA . PHE A 1 569 ? 14.291 -8.030 -40.133 1.00 98.50 569 PHE A CA 1
ATOM 4374 C C . PHE A 1 569 ? 15.199 -9.224 -39.842 1.00 98.50 569 PHE A C 1
ATOM 4376 O O . PHE A 1 569 ? 14.842 -10.384 -40.054 1.00 98.50 569 PHE A O 1
ATOM 4383 N N . LEU A 1 570 ? 16.394 -8.916 -39.356 1.00 98.62 570 LEU A N 1
ATOM 4384 C CA . LEU A 1 570 ? 17.310 -9.868 -38.745 1.00 98.62 570 LEU A CA 1
ATOM 4385 C C . LEU A 1 570 ? 16.999 -9.951 -37.248 1.00 98.62 570 LEU A C 1
ATOM 4387 O O . LEU A 1 570 ? 16.860 -8.921 -36.596 1.00 98.62 570 LEU A O 1
ATOM 4391 N N . LEU A 1 571 ? 16.940 -11.152 -36.680 1.00 98.12 571 LEU A N 1
ATOM 4392 C CA . LEU A 1 571 ? 16.807 -11.319 -35.232 1.00 98.12 571 LEU A CA 1
ATOM 4393 C C . LEU A 1 571 ? 18.203 -11.511 -34.622 1.00 98.12 571 LEU A C 1
ATOM 4395 O O . LEU A 1 571 ? 18.832 -12.549 -34.843 1.00 98.12 571 LEU A O 1
ATOM 4399 N N . ARG A 1 572 ? 18.714 -10.513 -33.895 1.00 97.56 572 ARG A N 1
ATOM 4400 C CA . ARG A 1 572 ? 20.055 -10.538 -33.287 1.00 97.56 572 ARG A CA 1
ATOM 4401 C C . ARG A 1 572 ? 19.951 -10.644 -31.769 1.00 97.56 572 ARG A C 1
ATOM 4403 O O . ARG A 1 572 ? 19.239 -9.863 -31.155 1.00 97.56 572 ARG A O 1
ATOM 4410 N N . ASP A 1 573 ? 20.659 -11.586 -31.160 1.00 95.69 573 ASP A N 1
ATOM 4411 C CA . ASP A 1 573 ? 20.695 -11.713 -29.702 1.00 95.69 573 ASP A CA 1
ATOM 4412 C C . ASP A 1 573 ? 21.622 -10.677 -29.036 1.00 95.69 573 ASP A C 1
ATOM 4414 O O . ASP A 1 573 ? 22.408 -9.988 -29.696 1.00 95.69 573 ASP A O 1
ATOM 4418 N N . SER A 1 574 ? 21.561 -10.593 -27.706 1.00 90.25 574 SER A N 1
ATOM 4419 C CA . SER A 1 574 ? 22.416 -9.720 -26.885 1.00 90.25 574 SER A CA 1
ATOM 4420 C C . SER A 1 574 ? 23.918 -10.043 -26.955 1.00 90.25 574 SER A C 1
ATOM 4422 O O . SER A 1 574 ? 24.742 -9.218 -26.570 1.00 90.25 574 SER A O 1
ATOM 4424 N N . ASN A 1 575 ? 24.300 -11.214 -27.483 1.00 90.31 575 ASN A N 1
ATOM 4425 C CA . ASN A 1 575 ? 25.695 -11.584 -27.742 1.00 90.31 575 ASN A CA 1
ATOM 4426 C C . ASN A 1 575 ? 26.155 -11.163 -29.152 1.00 90.31 575 ASN A C 1
ATOM 4428 O O . ASN A 1 575 ? 27.255 -11.529 -29.570 1.00 90.31 575 ASN A O 1
ATOM 4432 N N . GLY A 1 576 ? 25.320 -10.439 -29.904 1.00 91.00 576 GLY A N 1
ATOM 4433 C CA . GLY A 1 576 ? 25.623 -9.965 -31.253 1.00 91.00 576 GLY A CA 1
ATOM 4434 C C . GLY A 1 576 ? 25.469 -11.026 -32.346 1.00 91.00 576 GLY A C 1
ATOM 4435 O O . GLY A 1 576 ? 25.931 -10.809 -33.465 1.00 91.00 576 GLY A O 1
ATOM 4436 N N . ARG A 1 577 ? 24.835 -12.170 -32.063 1.00 96.69 577 ARG A N 1
ATOM 4437 C CA . ARG A 1 577 ? 24.674 -13.270 -33.026 1.00 96.69 577 ARG A CA 1
ATOM 4438 C C . ARG A 1 577 ? 23.305 -13.223 -33.688 1.00 96.69 577 ARG A C 1
ATOM 4440 O O . ARG A 1 577 ? 22.286 -13.017 -33.037 1.00 96.69 577 ARG A O 1
ATOM 4447 N N . TYR A 1 578 ? 23.284 -13.481 -34.986 1.00 97.88 578 TYR A N 1
ATOM 4448 C CA . TYR A 1 578 ? 22.089 -13.529 -35.815 1.00 97.88 578 TYR A CA 1
ATOM 4449 C C . TYR A 1 578 ? 21.468 -14.918 -35.797 1.00 97.88 578 TYR A C 1
ATOM 4451 O O . TYR A 1 578 ? 22.128 -15.918 -36.103 1.00 97.88 578 TYR A O 1
ATOM 4459 N N . MET A 1 579 ? 20.186 -14.958 -35.459 1.00 98.12 579 MET A N 1
ATOM 4460 C CA . MET A 1 579 ? 19.385 -16.165 -35.414 1.00 98.12 579 MET A CA 1
ATOM 4461 C C . MET A 1 579 ? 18.841 -16.516 -36.797 1.00 98.12 579 MET A C 1
ATOM 4463 O O . MET A 1 579 ? 18.308 -15.663 -37.509 1.00 98.12 579 MET A O 1
ATOM 4467 N N . TYR A 1 580 ? 18.941 -17.790 -37.163 1.00 98.06 580 TYR A N 1
ATOM 4468 C CA . TYR A 1 580 ? 18.447 -18.308 -38.433 1.00 98.06 580 TYR A CA 1
ATOM 4469 C C . TYR A 1 580 ? 17.945 -19.742 -38.306 1.00 98.06 580 TYR A C 1
ATOM 4471 O O . TYR A 1 580 ? 18.289 -20.467 -37.368 1.00 98.06 580 TYR A O 1
ATOM 4479 N N . MET A 1 581 ? 17.150 -20.167 -39.283 1.00 97.19 581 MET A N 1
ATOM 4480 C CA . MET A 1 581 ? 16.639 -21.533 -39.352 1.00 97.19 581 MET A CA 1
ATOM 4481 C C . MET A 1 581 ? 17.250 -22.299 -40.518 1.00 97.19 581 MET A C 1
ATOM 4483 O O . MET A 1 581 ? 17.340 -21.791 -41.625 1.00 97.19 581 MET A O 1
ATOM 4487 N N . SER A 1 582 ? 17.632 -23.552 -40.289 1.00 89.12 582 SER A N 1
ATOM 4488 C CA . SER A 1 582 ? 18.093 -24.451 -41.346 1.00 89.12 582 SER A CA 1
ATOM 4489 C C . SER A 1 582 ? 17.600 -25.870 -41.078 1.00 89.12 582 SER A C 1
ATOM 4491 O O . SER A 1 582 ? 17.519 -26.302 -39.926 1.00 89.12 582 SER A O 1
ATOM 4493 N N . GLY A 1 583 ? 17.250 -26.593 -42.142 1.00 87.00 583 GLY A N 1
ATOM 4494 C CA . GLY A 1 583 ? 16.712 -27.950 -42.056 1.00 87.00 583 GLY A CA 1
ATOM 4495 C C . GLY A 1 583 ? 15.311 -28.023 -41.434 1.00 87.00 583 GLY A C 1
ATOM 4496 O O . GLY A 1 583 ? 14.492 -27.120 -41.598 1.00 87.00 583 GLY A O 1
ATOM 4497 N N . THR A 1 584 ? 15.031 -29.137 -40.749 1.00 88.44 584 THR A N 1
ATOM 4498 C CA . THR A 1 584 ? 13.700 -29.502 -40.219 1.00 88.44 584 THR A CA 1
ATOM 4499 C C . THR A 1 584 ? 13.596 -29.444 -38.690 1.00 88.44 584 THR A C 1
ATOM 4501 O O . THR A 1 584 ? 12.553 -29.785 -38.126 1.00 88.44 584 THR A O 1
ATOM 4504 N N . TYR A 1 585 ? 14.661 -29.032 -38.000 1.00 92.62 585 TYR A N 1
ATOM 4505 C CA . TYR A 1 585 ? 14.675 -28.925 -36.542 1.00 92.62 585 TYR A CA 1
ATOM 4506 C C . TYR A 1 585 ? 13.949 -27.664 -36.065 1.00 92.62 585 TYR A C 1
ATOM 4508 O O . TYR A 1 585 ? 13.932 -26.649 -36.758 1.00 92.62 585 TYR A O 1
ATOM 4516 N N . SER A 1 586 ? 13.360 -27.729 -34.869 1.00 95.44 586 SER A N 1
ATOM 4517 C CA . SER A 1 586 ? 12.684 -26.584 -34.238 1.00 95.44 586 SER A CA 1
ATOM 4518 C C . SER A 1 586 ? 13.607 -25.740 -33.352 1.00 95.44 586 SER A C 1
ATOM 4520 O O . SER A 1 586 ? 13.177 -24.741 -32.786 1.00 95.44 586 SER A O 1
ATOM 4522 N N . SER A 1 587 ? 14.877 -26.125 -33.218 1.00 95.50 587 SER A N 1
ATOM 4523 C CA . SER A 1 587 ? 15.906 -25.322 -32.557 1.00 95.50 587 SER A CA 1
ATOM 4524 C C . SER A 1 587 ? 16.478 -24.281 -33.515 1.00 95.50 587 SER A C 1
ATOM 4526 O O . SER A 1 587 ? 16.755 -24.597 -34.675 1.00 95.50 587 SER A O 1
ATOM 4528 N N . ALA A 1 588 ? 16.741 -23.079 -33.014 1.00 94.94 588 ALA A N 1
ATOM 4529 C CA . ALA A 1 588 ? 17.370 -22.030 -33.798 1.00 94.94 588 ALA A CA 1
ATOM 4530 C C . ALA A 1 588 ? 18.876 -22.278 -33.978 1.00 94.94 588 ALA A C 1
ATOM 4532 O O . ALA A 1 588 ? 19.526 -22.870 -33.114 1.00 94.94 588 ALA A O 1
ATOM 4533 N N . ASN A 1 589 ? 19.439 -21.789 -35.082 1.00 97.38 589 ASN A N 1
ATOM 4534 C CA . ASN A 1 589 ? 20.882 -21.694 -35.298 1.00 97.38 589 ASN A CA 1
ATOM 4535 C C . ASN A 1 589 ? 21.334 -20.238 -35.129 1.00 97.38 589 ASN A C 1
ATOM 4537 O O . ASN A 1 589 ? 20.544 -19.310 -35.301 1.00 97.38 589 ASN A O 1
ATOM 4541 N N . LEU A 1 590 ? 22.608 -20.034 -34.801 1.00 97.06 590 LEU A N 1
ATOM 4542 C CA . LEU A 1 590 ? 23.199 -18.732 -34.502 1.00 97.06 590 LEU A CA 1
ATOM 4543 C C . LEU A 1 590 ? 24.521 -18.559 -35.246 1.00 97.06 590 LEU A C 1
ATOM 4545 O O . LEU A 1 590 ? 25.315 -19.493 -35.358 1.00 97.06 590 LEU A O 1
ATOM 4549 N N . SER A 1 591 ? 24.762 -17.351 -35.749 1.00 96.50 591 SER A N 1
ATOM 4550 C CA . SER A 1 591 ? 26.009 -16.982 -36.425 1.00 96.50 591 SER A CA 1
ATOM 4551 C C . SER A 1 591 ? 26.389 -15.542 -36.107 1.00 96.50 591 SER A C 1
ATOM 4553 O O . SER A 1 591 ? 25.519 -14.684 -36.019 1.00 96.50 591 SER A O 1
ATOM 4555 N N . ALA A 1 592 ? 27.684 -15.246 -35.989 1.00 93.69 592 ALA A N 1
ATOM 4556 C CA . ALA A 1 592 ? 28.165 -13.872 -35.813 1.00 93.69 592 ALA A CA 1
ATOM 4557 C C . ALA A 1 592 ? 27.894 -12.986 -37.044 1.00 93.69 592 ALA A C 1
ATOM 4559 O O . ALA A 1 592 ? 27.743 -11.776 -36.914 1.00 93.69 592 ALA A O 1
ATOM 4560 N N . LYS A 1 593 ? 27.804 -13.589 -38.237 1.00 95.19 593 LYS A N 1
ATOM 4561 C CA . LYS A 1 593 ? 27.489 -12.900 -39.495 1.00 95.19 593 LYS A CA 1
ATOM 4562 C C . LYS A 1 593 ? 26.387 -13.659 -40.246 1.00 95.19 593 LYS A C 1
ATOM 4564 O O . LYS A 1 593 ? 26.478 -14.891 -40.337 1.00 95.19 593 LYS A O 1
ATOM 4569 N N . PRO A 1 594 ? 25.350 -12.984 -40.769 1.00 96.62 594 PRO A N 1
ATOM 4570 C CA . PRO A 1 594 ? 24.396 -13.614 -41.663 1.00 96.62 594 PRO A CA 1
ATOM 4571 C C . PRO A 1 594 ? 25.052 -13.897 -43.017 1.00 96.62 594 PRO A C 1
ATOM 4573 O O . PRO A 1 594 ? 25.994 -13.220 -43.431 1.00 96.62 594 PRO A O 1
ATOM 4576 N N . THR A 1 595 ? 24.542 -14.894 -43.732 1.00 96.50 595 THR A N 1
ATOM 4577 C CA . THR A 1 595 ? 24.969 -15.149 -45.109 1.00 96.50 595 THR A CA 1
ATOM 4578 C C . THR A 1 595 ? 24.389 -14.076 -46.029 1.00 96.50 595 THR A C 1
ATOM 4580 O O . THR A 1 595 ? 23.176 -13.861 -46.036 1.00 96.50 595 THR A O 1
ATOM 4583 N N . VAL A 1 596 ? 25.253 -13.425 -46.811 1.00 94.31 596 VAL A N 1
ATOM 4584 C CA . VAL A 1 596 ? 24.871 -12.455 -47.843 1.00 94.31 596 VAL A CA 1
ATOM 4585 C C . VAL A 1 596 ? 25.279 -13.003 -49.207 1.00 94.31 596 VAL A C 1
ATOM 4587 O O . VAL A 1 596 ? 26.460 -13.223 -49.466 1.00 94.31 596 VAL A O 1
ATOM 4590 N N . GLU A 1 597 ? 24.306 -13.220 -50.088 1.00 89.88 597 GLU A N 1
ATOM 4591 C CA . GLU A 1 597 ? 24.506 -13.745 -51.441 1.00 89.88 597 GLU A CA 1
ATOM 4592 C C . GLU A 1 597 ? 23.957 -12.748 -52.459 1.00 89.88 597 GLU A C 1
ATOM 4594 O O . GLU A 1 597 ? 22.830 -12.275 -52.341 1.00 89.88 597 GLU A O 1
ATOM 4599 N N . GLY A 1 598 ? 24.770 -12.370 -53.451 1.00 88.38 598 GLY A N 1
ATOM 4600 C CA . GLY A 1 598 ? 24.351 -11.401 -54.472 1.00 88.38 598 GLY A CA 1
ATOM 4601 C C . GLY A 1 598 ? 23.963 -10.022 -53.915 1.00 88.38 598 GLY A C 1
ATOM 4602 O O . GLY A 1 598 ? 23.158 -9.328 -54.528 1.00 88.38 598 GLY A O 1
ATOM 4603 N N . GLY A 1 599 ? 24.505 -9.633 -52.754 1.00 89.19 599 GLY A N 1
ATOM 4604 C CA . GLY A 1 599 ? 24.154 -8.382 -52.069 1.00 89.19 599 GLY A CA 1
ATOM 4605 C C . GLY A 1 599 ? 22.821 -8.428 -51.315 1.00 89.19 599 GLY A C 1
ATOM 4606 O O . GLY A 1 599 ? 22.296 -7.378 -50.954 1.00 89.19 599 GLY A O 1
ATOM 4607 N N . GLN A 1 600 ? 22.259 -9.617 -51.085 1.00 94.50 600 GLN A N 1
ATOM 4608 C CA . GLN A 1 600 ? 21.028 -9.813 -50.323 1.00 94.50 600 GLN A CA 1
ATOM 4609 C C . GLN A 1 600 ? 21.257 -10.771 -49.156 1.00 94.50 600 GLN A C 1
ATOM 4611 O O . GLN A 1 600 ? 21.976 -11.762 -49.276 1.00 94.50 600 GLN A O 1
ATOM 4616 N N . ILE A 1 601 ? 20.629 -10.483 -48.017 1.00 97.88 601 ILE A N 1
ATOM 4617 C CA . ILE A 1 601 ? 20.638 -11.379 -46.857 1.00 97.88 601 ILE A CA 1
ATOM 4618 C C . ILE A 1 601 ? 19.862 -12.652 -47.217 1.00 97.88 601 ILE A C 1
ATOM 4620 O O . ILE A 1 601 ? 18.744 -12.578 -47.728 1.00 97.88 601 ILE A O 1
ATOM 4624 N N . ALA A 1 602 ? 20.438 -13.821 -46.939 1.00 97.56 602 ALA A N 1
ATOM 4625 C CA . ALA A 1 602 ? 19.788 -15.097 -47.209 1.00 97.56 602 ALA A CA 1
ATOM 4626 C C . ALA A 1 602 ? 18.485 -15.245 -46.401 1.00 97.56 602 ALA A C 1
ATOM 4628 O O . ALA A 1 602 ? 18.450 -14.977 -45.199 1.00 97.56 602 ALA A O 1
ATOM 4629 N N . ALA A 1 603 ? 17.427 -15.748 -47.047 1.00 97.00 603 ALA A N 1
ATOM 4630 C CA . ALA A 1 603 ? 16.070 -15.812 -46.487 1.00 97.00 603 ALA A CA 1
ATOM 4631 C C . ALA A 1 603 ? 15.973 -16.533 -45.130 1.00 97.00 603 ALA A C 1
ATOM 4633 O O . ALA A 1 603 ? 15.139 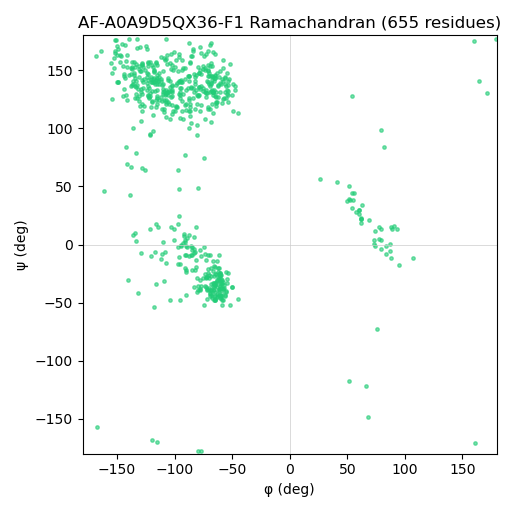-16.188 -44.301 1.00 97.00 603 ALA A O 1
ATOM 4634 N N . GLN A 1 604 ? 16.853 -17.499 -44.867 1.00 97.25 604 GLN A N 1
ATOM 4635 C CA . GLN A 1 604 ? 16.914 -18.210 -43.589 1.00 97.25 604 GLN A CA 1
ATOM 4636 C C . GLN A 1 604 ? 17.243 -17.325 -42.376 1.00 97.25 604 GLN A C 1
ATOM 4638 O O . GLN A 1 604 ? 16.884 -17.688 -41.256 1.00 97.25 604 GLN A O 1
ATOM 4643 N N . TYR A 1 605 ? 17.902 -16.181 -42.583 1.00 98.31 605 TYR A N 1
ATOM 4644 C CA . TYR A 1 605 ? 18.211 -15.189 -41.544 1.00 98.31 605 TYR A CA 1
ATOM 4645 C C . TYR A 1 605 ? 17.115 -14.128 -41.382 1.00 98.31 605 TYR A C 1
ATOM 4647 O O . TYR A 1 605 ? 17.186 -13.321 -40.457 1.00 98.31 605 TYR A O 1
ATOM 4655 N N . LEU A 1 606 ? 16.131 -14.098 -42.283 1.00 98.50 606 LEU A N 1
ATOM 4656 C CA . LEU A 1 606 ? 15.093 -13.077 -42.310 1.00 98.50 606 LEU A CA 1
ATOM 4657 C C . LEU A 1 606 ? 13.856 -13.549 -41.549 1.00 98.50 606 LEU A C 1
ATOM 4659 O O . LEU A 1 606 ? 13.458 -14.715 -41.617 1.00 98.50 606 LEU A O 1
ATOM 4663 N N . TRP A 1 607 ? 13.243 -12.612 -40.838 1.00 98.69 607 TRP A N 1
ATOM 4664 C CA . TRP A 1 607 ? 12.071 -12.818 -40.001 1.00 98.69 607 TRP A CA 1
ATOM 4665 C C . TRP A 1 607 ? 11.009 -11.764 -40.308 1.00 98.69 607 TRP A C 1
ATOM 4667 O O . TRP A 1 607 ? 11.323 -10.660 -40.750 1.00 98.69 607 TRP A O 1
ATOM 4677 N N . THR A 1 608 ? 9.753 -12.114 -40.061 1.00 98.44 608 THR A N 1
ATOM 4678 C CA . THR A 1 608 ? 8.591 -11.215 -40.099 1.00 98.44 608 THR A CA 1
ATOM 4679 C C . THR A 1 608 ? 7.846 -11.303 -38.775 1.00 98.44 608 THR A C 1
ATOM 4681 O O . THR A 1 608 ? 7.831 -12.375 -38.168 1.00 98.44 608 THR A O 1
ATOM 4684 N N . ALA A 1 609 ? 7.186 -10.224 -38.363 1.00 98.06 609 ALA A N 1
ATOM 4685 C CA . ALA A 1 609 ? 6.353 -10.190 -37.166 1.00 98.06 609 ALA A CA 1
ATOM 4686 C C . ALA A 1 609 ? 5.002 -9.543 -37.487 1.00 98.06 609 ALA A C 1
ATOM 4688 O O . ALA A 1 609 ? 4.963 -8.535 -38.192 1.00 98.06 609 ALA A O 1
ATOM 4689 N N . SER A 1 610 ? 3.914 -10.120 -36.981 1.00 97.19 610 SER A N 1
ATOM 4690 C CA . SER A 1 610 ? 2.564 -9.555 -37.086 1.00 97.19 610 SER A CA 1
ATOM 4691 C C . SER A 1 610 ? 1.821 -9.688 -35.753 1.00 97.19 610 SER A C 1
ATOM 4693 O O . SER A 1 610 ? 1.906 -10.766 -35.152 1.00 97.19 610 SER A O 1
ATOM 4695 N N . PRO A 1 611 ? 1.100 -8.647 -35.302 1.00 97.50 611 PRO A N 1
ATOM 4696 C CA . PRO A 1 611 ? 0.344 -8.701 -34.057 1.00 97.50 611 PRO A CA 1
ATOM 4697 C C . PRO A 1 611 ? -0.878 -9.619 -34.191 1.00 97.50 611 PRO A C 1
ATOM 4699 O O . PRO A 1 611 ? -1.450 -9.755 -35.277 1.00 97.50 611 PRO A O 1
ATOM 4702 N N . ASN A 1 612 ? -1.270 -10.238 -33.082 1.00 96.50 612 ASN A N 1
ATOM 4703 C CA . ASN A 1 612 ? -2.473 -11.053 -32.934 1.00 96.50 612 ASN A CA 1
ATOM 4704 C C . ASN A 1 612 ? -3.505 -10.314 -32.050 1.00 96.50 612 ASN A C 1
ATOM 4706 O O . ASN A 1 612 ? -3.147 -9.431 -31.270 1.00 96.50 612 ASN A O 1
ATOM 4710 N N . ASP A 1 613 ? -4.783 -10.702 -32.131 1.00 93.94 613 ASP A N 1
ATOM 4711 C CA . ASP A 1 613 ? -5.884 -10.041 -31.400 1.00 93.94 613 ASP A CA 1
ATOM 4712 C C . ASP A 1 613 ? -5.787 -10.172 -29.864 1.00 93.94 613 ASP A C 1
ATOM 4714 O O . ASP A 1 613 ? -6.410 -9.406 -29.132 1.00 93.94 613 ASP A O 1
ATOM 4718 N N . ASP A 1 614 ? -5.014 -11.138 -29.366 1.00 92.50 614 ASP A N 1
ATOM 4719 C CA . ASP A 1 614 ? -4.809 -11.422 -27.940 1.00 92.50 614 ASP A CA 1
ATOM 4720 C C . ASP A 1 614 ? -3.599 -10.686 -27.331 1.00 92.50 614 ASP A C 1
ATOM 4722 O O . ASP A 1 614 ? -3.229 -10.946 -26.187 1.00 92.50 614 ASP A O 1
ATOM 4726 N N . GLY A 1 615 ? -2.973 -9.775 -28.086 1.00 92.62 615 GLY A N 1
ATOM 4727 C CA . GLY A 1 615 ? -1.782 -9.030 -27.664 1.00 92.62 615 GLY A CA 1
ATOM 4728 C C . GLY A 1 615 ? -0.458 -9.774 -27.874 1.00 92.62 615 GLY A C 1
ATOM 4729 O O . GLY A 1 615 ? 0.608 -9.221 -27.600 1.00 92.62 615 GLY A O 1
ATOM 4730 N N . THR A 1 616 ? -0.490 -11.006 -28.388 1.00 97.69 616 THR A N 1
ATOM 4731 C CA . THR A 1 616 ? 0.718 -11.755 -28.760 1.00 97.69 616 THR A CA 1
ATOM 4732 C C . THR A 1 616 ? 1.165 -11.450 -30.193 1.00 97.69 616 THR A C 1
ATOM 4734 O O . THR A 1 616 ? 0.490 -10.753 -30.951 1.00 97.69 616 THR A O 1
ATOM 4737 N N . TRP A 1 617 ? 2.328 -11.971 -30.586 1.00 98.38 617 TRP A N 1
ATOM 4738 C CA . TRP A 1 617 ? 2.948 -11.723 -31.882 1.00 98.38 617 TRP A CA 1
ATOM 4739 C C . TRP A 1 617 ? 3.327 -13.016 -32.598 1.00 98.38 617 TRP A C 1
ATOM 4741 O O . TRP A 1 617 ? 4.058 -13.869 -32.089 1.00 98.38 617 TRP A O 1
ATOM 4751 N N . THR A 1 618 ? 2.905 -13.126 -33.855 1.00 98.19 618 THR A N 1
ATOM 4752 C CA . THR A 1 618 ? 3.363 -14.178 -34.764 1.00 98.19 618 THR A CA 1
ATOM 4753 C C . THR A 1 618 ? 4.726 -13.792 -35.335 1.00 98.19 618 THR A C 1
ATOM 4755 O O . THR A 1 618 ? 4.805 -12.984 -36.260 1.00 98.19 618 THR A O 1
ATOM 4758 N N . ILE A 1 619 ? 5.806 -14.389 -34.822 1.00 98.44 619 ILE A N 1
ATOM 4759 C CA . ILE A 1 619 ? 7.177 -14.185 -35.322 1.00 98.44 619 ILE A CA 1
ATOM 4760 C C . ILE A 1 619 ? 7.579 -15.375 -36.191 1.00 98.44 619 ILE A C 1
ATOM 4762 O O . ILE A 1 619 ? 7.692 -16.503 -35.710 1.00 98.44 619 ILE A O 1
ATOM 4766 N N . LYS A 1 620 ? 7.797 -15.134 -37.483 1.00 98.19 620 LYS A N 1
ATOM 4767 C CA . LYS A 1 620 ? 7.950 -16.179 -38.501 1.00 98.19 620 LYS A CA 1
ATOM 4768 C C . LYS A 1 620 ? 9.261 -16.047 -39.259 1.00 98.19 620 LYS A C 1
ATOM 4770 O O . LYS A 1 620 ? 9.597 -14.964 -39.729 1.00 98.19 620 LYS A O 1
ATOM 4775 N N . ASN A 1 621 ? 9.977 -17.157 -39.415 1.00 98.44 621 ASN A N 1
ATOM 4776 C CA . ASN A 1 621 ? 11.165 -17.223 -40.254 1.00 98.44 621 ASN A CA 1
ATOM 4777 C C . ASN A 1 621 ? 10.773 -17.258 -41.737 1.00 98.44 621 ASN A C 1
ATOM 4779 O O . ASN A 1 621 ? 9.925 -18.052 -42.146 1.00 98.44 621 ASN A O 1
ATOM 4783 N N . VAL A 1 622 ? 11.416 -16.432 -42.557 1.00 97.69 622 VAL A N 1
ATOM 4784 C CA . VAL A 1 622 ? 11.109 -16.305 -43.990 1.00 97.69 622 VAL A CA 1
ATOM 4785 C C . VAL A 1 622 ? 11.604 -17.517 -44.781 1.00 97.69 622 VAL A C 1
ATOM 4787 O O . VAL A 1 622 ? 10.943 -17.944 -45.724 1.00 97.69 622 VAL A O 1
ATOM 4790 N N . GLY A 1 623 ? 12.743 -18.100 -44.400 1.00 95.06 623 GLY A N 1
ATOM 4791 C CA . GLY A 1 623 ? 13.375 -19.188 -45.149 1.00 95.06 623 GLY A CA 1
ATOM 4792 C C . GLY A 1 623 ? 12.597 -20.503 -45.135 1.00 95.06 623 GLY A C 1
ATOM 4793 O O . GLY A 1 623 ? 12.624 -21.229 -46.126 1.00 95.06 623 GLY A O 1
ATOM 4794 N N . ASN A 1 624 ? 11.902 -20.819 -44.039 1.00 94.69 624 ASN A N 1
ATOM 4795 C CA . ASN A 1 624 ? 11.151 -22.074 -43.915 1.00 94.69 624 ASN A CA 1
ATOM 4796 C C . ASN A 1 624 ? 9.719 -21.927 -43.372 1.00 94.69 624 ASN A C 1
ATOM 4798 O O . ASN A 1 624 ? 9.043 -22.936 -43.184 1.00 94.69 624 ASN A O 1
ATOM 4802 N N . GLY A 1 625 ? 9.249 -20.703 -43.115 1.00 95.75 625 GLY A N 1
ATOM 4803 C CA . GLY A 1 625 ? 7.879 -20.420 -42.677 1.00 95.75 625 GLY A CA 1
ATOM 4804 C C . GLY A 1 625 ? 7.557 -20.810 -41.232 1.00 95.75 625 GLY A C 1
ATOM 4805 O O . GLY A 1 625 ? 6.406 -20.661 -40.820 1.00 95.75 625 GLY A O 1
ATOM 4806 N N . ARG A 1 626 ? 8.539 -21.298 -40.464 1.00 97.44 626 ARG A N 1
ATOM 4807 C CA . ARG A 1 626 ? 8.342 -21.737 -39.078 1.00 97.44 626 ARG A CA 1
ATOM 4808 C C . ARG A 1 626 ? 8.165 -20.557 -38.131 1.00 97.44 626 ARG A C 1
ATOM 4810 O O . ARG A 1 626 ? 8.719 -19.481 -38.355 1.00 97.44 626 ARG A O 1
ATOM 4817 N N . VAL A 1 627 ? 7.407 -20.775 -37.065 1.00 97.94 627 VAL A N 1
ATOM 4818 C CA . VAL A 1 627 ? 6.948 -19.742 -36.136 1.00 97.94 627 VAL A CA 1
ATOM 4819 C C . VAL A 1 627 ? 7.551 -19.955 -34.756 1.00 97.94 627 VAL A C 1
ATOM 4821 O O . VAL A 1 627 ? 7.555 -21.066 -34.231 1.00 97.94 627 VAL A O 1
ATOM 4824 N N . MET A 1 628 ? 8.063 -18.879 -34.172 1.00 98.25 628 MET A N 1
ATOM 4825 C CA . MET A 1 628 ? 8.551 -18.865 -32.804 1.00 98.25 628 MET A CA 1
ATOM 4826 C C . MET A 1 628 ? 7.397 -18.909 -31.795 1.00 98.25 628 MET A C 1
ATOM 4828 O O . MET A 1 628 ? 6.468 -18.109 -31.887 1.00 98.25 628 MET A O 1
ATOM 4832 N N . ALA A 1 629 ? 7.482 -19.818 -30.826 1.00 98.38 629 ALA A N 1
ATOM 4833 C CA . ALA A 1 629 ? 6.515 -19.954 -29.739 1.00 98.38 629 ALA A CA 1
ATOM 4834 C C . ALA A 1 629 ? 7.174 -20.552 -28.488 1.00 98.38 629 ALA A C 1
ATOM 4836 O O . ALA A 1 629 ? 8.142 -21.316 -28.592 1.00 98.38 629 ALA A O 1
ATOM 4837 N N . TYR A 1 630 ? 6.642 -20.224 -27.312 1.00 98.50 630 TYR A N 1
ATOM 4838 C CA . TYR A 1 630 ? 6.942 -20.925 -26.065 1.00 98.50 630 TYR A CA 1
ATOM 4839 C C . TYR A 1 630 ? 6.164 -22.237 -26.021 1.00 98.50 630 TYR A C 1
ATOM 4841 O O . TYR A 1 630 ? 4.970 -22.229 -26.290 1.00 98.50 630 TYR A O 1
ATOM 4849 N N . SER A 1 631 ? 6.807 -23.345 -25.653 1.00 97.75 631 SER A N 1
ATOM 4850 C CA . SER A 1 631 ? 6.126 -24.628 -25.468 1.00 97.75 631 SER A CA 1
ATOM 4851 C C . SER A 1 631 ? 6.103 -25.024 -23.998 1.00 97.75 631 SER A C 1
ATOM 4853 O O . SER A 1 631 ? 7.156 -25.314 -23.418 1.00 97.75 631 SER A O 1
ATOM 4855 N N . SER A 1 632 ? 4.914 -25.118 -23.404 1.00 95.50 632 SER A N 1
ATOM 4856 C CA . SER A 1 632 ? 4.748 -25.584 -22.018 1.00 95.50 632 SER A CA 1
ATOM 4857 C C . SER A 1 632 ? 5.119 -27.065 -21.845 1.00 95.50 632 SER A C 1
ATOM 4859 O O . SER A 1 632 ? 5.545 -27.474 -20.768 1.00 95.50 632 SER A O 1
ATOM 4861 N N . ASN A 1 633 ? 5.081 -27.857 -22.926 1.00 94.19 633 ASN A N 1
ATOM 4862 C CA . ASN A 1 633 ? 5.562 -29.245 -22.933 1.00 94.19 633 ASN A CA 1
ATOM 4863 C C . ASN A 1 633 ? 7.073 -29.355 -22.677 1.00 94.19 633 ASN A C 1
ATOM 4865 O O . ASN A 1 633 ? 7.536 -30.342 -22.105 1.00 94.19 633 ASN A O 1
ATOM 4869 N N . TYR A 1 634 ? 7.845 -28.371 -23.145 1.00 94.44 634 TYR A N 1
ATOM 4870 C CA . TYR A 1 634 ? 9.310 -28.409 -23.138 1.00 94.44 634 TYR A CA 1
ATOM 4871 C C . TYR A 1 634 ? 9.950 -27.322 -22.270 1.00 94.44 634 TYR A C 1
ATOM 4873 O O . TYR A 1 634 ? 11.173 -27.313 -22.133 1.00 94.44 634 TYR A O 1
ATOM 4881 N N . GLY A 1 635 ? 9.164 -26.392 -21.721 1.00 96.62 635 GLY A N 1
ATOM 4882 C CA . GLY A 1 635 ? 9.660 -25.290 -20.896 1.00 96.62 635 GLY A CA 1
ATOM 4883 C C . GLY A 1 635 ? 10.650 -24.372 -21.622 1.00 96.62 635 GLY A C 1
ATOM 4884 O O . GLY A 1 635 ? 11.562 -23.842 -20.999 1.00 96.62 635 GLY A O 1
ATOM 4885 N N . SER A 1 636 ? 10.533 -24.222 -22.944 1.00 97.75 636 SER A N 1
ATOM 4886 C CA . SER A 1 636 ? 11.455 -23.414 -23.754 1.00 97.75 636 SER A CA 1
ATOM 4887 C C . SER A 1 636 ? 10.780 -22.859 -25.005 1.00 97.75 636 SER A C 1
ATOM 4889 O O . SER A 1 636 ? 9.750 -23.374 -25.451 1.00 97.75 636 SER A O 1
ATOM 4891 N N . PHE A 1 637 ? 11.366 -21.810 -25.587 1.00 98.38 637 PHE A N 1
ATOM 4892 C CA . PHE A 1 637 ? 10.947 -21.323 -26.896 1.00 98.38 637 PHE A CA 1
ATOM 4893 C C . PHE A 1 637 ? 11.655 -22.093 -28.012 1.00 98.38 637 PHE A C 1
ATOM 4895 O O . PHE A 1 637 ? 12.875 -22.307 -27.997 1.00 98.38 637 PHE A O 1
ATOM 4902 N N . GLY A 1 638 ? 10.868 -22.465 -29.014 1.00 97.44 638 GLY A N 1
ATOM 4903 C CA . GLY A 1 638 ? 11.322 -23.082 -30.254 1.00 97.44 638 GLY A CA 1
ATOM 4904 C C . GLY A 1 638 ? 10.692 -22.406 -31.465 1.00 97.44 638 GLY A C 1
ATOM 4905 O O . GLY A 1 638 ? 9.882 -21.492 -31.332 1.00 97.44 638 GLY A O 1
ATOM 4906 N N . VAL A 1 639 ? 11.089 -22.853 -32.654 1.00 97.69 639 VAL A N 1
ATOM 4907 C CA . VAL A 1 639 ? 10.636 -22.322 -33.943 1.00 97.69 639 VAL A CA 1
ATOM 4908 C C . VAL A 1 639 ? 9.995 -23.461 -34.738 1.00 97.69 639 VAL A C 1
ATOM 4910 O O . VAL A 1 639 ? 10.671 -24.265 -35.384 1.00 97.69 639 VAL A O 1
ATOM 4913 N N . TYR A 1 640 ? 8.677 -23.572 -34.639 1.00 97.00 640 TYR A N 1
ATOM 4914 C CA . TYR A 1 640 ? 7.901 -24.751 -35.012 1.00 97.00 640 TYR A CA 1
ATOM 4915 C C . TYR A 1 640 ? 7.212 -24.601 -36.370 1.00 97.00 640 TYR A C 1
ATOM 4917 O O . TYR A 1 640 ? 6.850 -23.509 -36.796 1.00 97.00 640 TYR A O 1
ATOM 4925 N N . GLU A 1 641 ? 7.016 -25.719 -37.063 1.00 95.69 641 GLU A N 1
ATOM 4926 C CA . GLU A 1 641 ? 6.248 -25.765 -38.317 1.00 95.69 641 GLU A CA 1
ATOM 4927 C C . GLU A 1 641 ? 4.737 -25.722 -38.074 1.00 95.69 641 GLU A C 1
ATOM 4929 O O . GLU A 1 641 ? 3.998 -25.091 -38.824 1.00 95.69 641 GLU A O 1
ATOM 4934 N N . THR A 1 642 ? 4.293 -26.357 -36.991 1.00 93.75 642 THR A N 1
ATOM 4935 C CA . THR A 1 642 ? 2.902 -26.399 -36.537 1.00 93.75 642 THR A CA 1
ATOM 4936 C C . THR A 1 642 ? 2.872 -26.223 -35.027 1.00 93.75 642 THR A C 1
ATOM 4938 O O . THR A 1 642 ? 3.668 -26.863 -34.338 1.00 93.75 642 THR A O 1
ATOM 4941 N N . LEU A 1 643 ? 1.953 -25.398 -34.528 1.00 94.25 643 LEU A N 1
ATOM 4942 C CA . LEU A 1 643 ? 1.731 -25.194 -33.096 1.00 94.25 643 LEU A CA 1
ATOM 4943 C C . LEU A 1 643 ? 0.631 -26.123 -32.571 1.00 94.25 643 LEU A C 1
ATOM 4945 O O . LEU A 1 643 ? -0.290 -26.489 -33.305 1.00 94.25 643 LEU A O 1
ATOM 4949 N N . THR A 1 644 ? 0.742 -26.495 -31.302 1.00 94.19 644 THR A N 1
ATOM 4950 C CA . THR A 1 644 ? -0.245 -27.256 -30.528 1.00 94.19 644 THR A CA 1
ATOM 4951 C C . THR A 1 644 ? -0.946 -26.353 -29.511 1.00 94.19 644 THR A C 1
ATOM 4953 O O . THR A 1 644 ? -0.599 -25.186 -29.369 1.00 94.19 644 THR A O 1
ATOM 4956 N N . GLU A 1 645 ? -1.925 -26.884 -28.774 1.00 93.88 645 GLU A N 1
ATOM 4957 C CA . GLU A 1 645 ? -2.608 -26.145 -27.694 1.00 93.88 645 GLU A CA 1
ATOM 4958 C C . GLU A 1 645 ? -1.674 -25.722 -26.545 1.00 93.88 645 GLU A C 1
ATOM 4960 O O . GLU A 1 645 ? -1.980 -24.787 -25.811 1.00 93.88 645 GLU A O 1
ATOM 4965 N N . ASN A 1 646 ? -0.522 -26.388 -26.424 1.00 95.00 646 ASN A N 1
ATOM 4966 C CA . ASN A 1 646 ? 0.489 -26.139 -25.398 1.00 95.00 646 ASN A CA 1
ATOM 4967 C C . ASN A 1 646 ? 1.571 -25.146 -25.852 1.00 95.00 646 ASN A C 1
ATOM 4969 O O . ASN A 1 646 ? 2.525 -24.907 -25.102 1.00 95.00 646 ASN A O 1
ATOM 4973 N N . ASP A 1 647 ? 1.460 -24.617 -27.074 1.00 97.38 647 ASP A N 1
ATOM 4974 C CA . ASP A 1 647 ? 2.402 -23.660 -27.637 1.00 97.38 647 ASP A CA 1
ATOM 4975 C C . ASP A 1 647 ? 1.778 -22.260 -27.698 1.00 97.38 647 ASP A C 1
ATOM 4977 O O . ASP A 1 647 ? 0.683 -22.065 -28.224 1.00 97.38 647 ASP A O 1
ATOM 4981 N N . HIS A 1 648 ? 2.500 -21.271 -27.180 1.00 97.25 648 HIS A N 1
ATOM 4982 C CA . HIS A 1 648 ? 2.015 -19.910 -26.988 1.00 97.25 648 HIS A CA 1
ATOM 4983 C C . HIS A 1 648 ? 2.885 -18.917 -27.759 1.00 97.25 648 HIS A C 1
ATOM 4985 O O . HIS A 1 648 ? 4.118 -18.939 -27.671 1.00 97.25 648 HIS A O 1
ATOM 4991 N N . TYR A 1 649 ? 2.244 -18.039 -28.529 1.00 98.38 649 TYR A N 1
ATOM 4992 C CA . TYR A 1 649 ? 2.925 -16.925 -29.182 1.00 98.38 649 TYR A CA 1
ATOM 4993 C C . TYR A 1 649 ? 3.485 -15.953 -28.132 1.00 98.38 649 TYR A C 1
ATOM 4995 O O . TYR A 1 649 ? 2.839 -15.732 -27.106 1.00 98.38 649 TYR A O 1
ATOM 5003 N N . PRO A 1 650 ? 4.665 -15.353 -28.364 1.00 98.25 650 PRO A N 1
ATOM 5004 C CA . PRO A 1 650 ? 5.210 -14.369 -27.442 1.00 98.25 650 PRO A CA 1
ATOM 5005 C C . PRO A 1 650 ? 4.430 -13.051 -27.492 1.00 98.25 650 PRO A C 1
ATOM 5007 O O . PRO A 1 650 ? 4.122 -12.556 -28.573 1.00 98.25 650 PRO A O 1
ATOM 5010 N N . ALA A 1 651 ? 4.211 -12.420 -26.344 1.00 98.31 651 ALA A N 1
ATOM 5011 C CA . ALA A 1 651 ? 4.059 -10.971 -26.270 1.00 98.31 651 ALA A CA 1
ATOM 5012 C C . ALA A 1 651 ? 5.432 -10.298 -26.454 1.00 98.31 651 ALA A C 1
ATOM 5014 O O . ALA A 1 651 ? 6.472 -10.881 -26.127 1.00 98.31 651 ALA A O 1
ATOM 5015 N N . LEU A 1 652 ? 5.441 -9.073 -26.982 1.00 98.38 652 LEU A N 1
ATOM 5016 C CA . LEU A 1 652 ? 6.654 -8.274 -27.140 1.00 98.38 652 LEU A CA 1
ATOM 5017 C C . LEU A 1 652 ? 6.699 -7.178 -26.083 1.00 98.38 652 LEU A C 1
ATOM 5019 O O . LEU A 1 652 ? 5.734 -6.438 -25.917 1.00 98.38 652 LEU A O 1
ATOM 5023 N N . TYR A 1 653 ? 7.844 -7.043 -25.421 1.00 97.69 653 TYR A N 1
ATOM 5024 C CA . TYR A 1 653 ? 8.136 -5.891 -24.571 1.00 97.69 653 TYR A CA 1
ATOM 5025 C C . TYR A 1 653 ? 9.383 -5.200 -25.104 1.00 97.69 653 TYR A C 1
ATOM 5027 O O . TYR A 1 653 ? 10.443 -5.819 -25.194 1.00 97.69 653 TYR A O 1
ATOM 5035 N N . MET A 1 654 ? 9.258 -3.945 -25.514 1.00 95.81 654 MET A N 1
ATOM 5036 C CA . MET A 1 654 ? 10.333 -3.173 -26.127 1.00 95.81 654 MET A CA 1
ATOM 5037 C C . MET A 1 654 ? 11.194 -2.523 -25.050 1.00 95.81 654 MET A C 1
ATOM 5039 O O . MET A 1 654 ? 10.663 -1.930 -24.120 1.00 95.81 654 MET A O 1
ATOM 5043 N N . LEU A 1 655 ? 12.517 -2.599 -25.186 1.00 90.69 655 LEU A N 1
ATOM 5044 C CA . LEU A 1 655 ? 13.447 -1.902 -24.300 1.00 90.69 655 LEU A CA 1
ATOM 5045 C C . LEU A 1 655 ? 13.171 -0.394 -24.371 1.00 90.69 655 LEU A C 1
ATOM 5047 O O . LEU A 1 655 ? 13.237 0.192 -25.460 1.00 90.69 655 LEU A O 1
ATOM 5051 N N . ALA A 1 656 ? 12.870 0.196 -23.218 1.00 79.50 656 ALA A N 1
ATOM 5052 C CA . ALA A 1 656 ? 12.732 1.628 -23.039 1.00 79.50 656 ALA A CA 1
ATOM 5053 C C . ALA A 1 656 ? 14.091 2.288 -23.302 1.00 79.50 656 ALA A C 1
ATOM 5055 O O . ALA A 1 656 ? 15.109 1.939 -22.690 1.00 79.50 656 ALA A O 1
ATOM 5056 N N . GLU A 1 657 ? 14.080 3.207 -24.261 1.00 66.44 657 GLU A N 1
ATOM 5057 C CA . GLU A 1 657 ? 15.092 4.259 -24.374 1.00 66.44 657 GLU A CA 1
ATOM 5058 C C . GLU A 1 657 ? 14.610 5.489 -23.595 1.00 66.44 657 GLU A C 1
ATOM 5060 O O . GLU A 1 657 ? 13.408 5.501 -23.250 1.00 66.44 657 GLU A O 1
#

Foldseek 3Di:
DDDDPDPDDPPDDDDDDDDDDQPCPVVVVPPPPDDDADRQVDAAEEEEEDDLVLQVVLLVVQCVVDDDPQSNVQSVCSNVVFAHECPGPCGCQRRCLVSLCDPVNSCNSHYFFHKYKYWGKYFYAQPVLLVLLLVAAEEEQFLVLQCVLVVHLFAGDQAAEPSRHCQVRVQVSVCVVCVVDDDDFFHKYKYKGKYFHHDFDKDWDPDQWWKWFFPPDQFDDWAKKWFDDRQKTWWADPPVDAAFDKDFTAIDGWGDDPRMITDDDLQTGIKGWADLPDPQKTWIHHPVQKTWFDDQPDFIIGIDSDDDNDQRRIWGWHADPVQFIFTARRHNCFGFFQDPLVNTTTTHNDDRGHGTGIIHTDPDRDDTDMHGPGDGDIFMFIFMWGDRPDITHGDPLEAEDTQVLCVVVVHHPQDDDPCQPSVFVSCCVVPVPDAAQRKHWYAGPRRNTWIWGHNRPITGTRSRVMDTWIWMWGADPSTIGTDATAQKWKWAFDDDQADDAQFKKWFDDPQWTFAPDPPVDQKFFTAIDGWDQDPRMTMDRDSQRIWHFHQWDADPVVRDIAGADPQKGWTAGPVCWTWFDDDQDFMIGTDNGADADPSHGDQRRIWHWGADPVQFIFIARRNLGWTWWQAPVVNTITTHPDDDPRTHGTGIITTDD

Nearest PDB structures (foldseek):
  3bad-assembly2_B  TM=7.279E-01  e=6.839E-04  Homo sapiens
  5g56-assembly1_A  TM=4.791E-01  e=7.223E-04  Acetivibrio thermocellus
  1ups-assembly1_A  TM=2.401E-01  e=3.038E-05  Clostridium perfringens
  6m6e-assembly1_A  TM=6.098E-01  e=1.369E-01  Homo sapiens
  1ups-assembly2_B  TM=2.375E-01  e=3.361E-04  Clostridium perfringens

Solvent-accessible surface area (backbone atoms only — not comparable to full-atom values): 35865 Å² total; per-residue (Å²): 134,91,80,85,87,79,80,93,77,85,91,86,82,79,94,76,90,79,82,96,68,66,89,55,64,63,51,76,74,72,42,92,86,72,77,82,73,86,66,58,89,47,60,48,82,50,75,46,70,67,46,73,66,47,31,41,51,35,17,53,55,43,43,72,72,38,84,51,71,65,45,35,50,51,20,46,42,25,34,74,71,56,32,23,39,64,85,49,94,52,18,56,66,68,41,43,33,69,43,47,67,30,90,85,30,94,63,41,76,55,25,59,70,15,34,36,39,36,34,42,41,34,27,45,72,54,58,67,61,42,57,37,39,48,64,30,46,79,44,66,70,47,52,67,48,29,18,60,50,54,73,26,54,41,42,43,56,83,42,24,19,82,90,32,40,55,87,76,38,48,42,53,46,52,48,63,77,42,63,94,52,93,73,58,60,68,43,30,31,39,37,38,42,34,41,21,94,48,67,62,40,71,38,69,64,98,60,66,52,52,36,24,36,57,58,79,66,84,69,82,72,68,45,56,31,34,48,29,46,85,52,23,29,39,27,58,64,69,84,84,61,59,67,80,40,71,45,56,26,43,64,43,69,36,38,46,49,93,61,32,37,32,64,58,47,81,90,44,27,41,34,30,34,41,78,67,85,48,91,68,32,24,33,40,28,36,90,86,58,35,34,42,28,39,47,72,90,56,53,40,39,28,40,22,74,62,87,67,90,56,49,31,33,28,29,35,56,43,71,45,97,86,67,29,35,52,40,27,27,59,58,35,58,20,32,50,22,38,30,85,92,74,62,30,32,32,36,36,79,61,95,79,46,43,50,25,34,52,24,35,66,51,94,63,80,52,81,80,57,48,25,62,76,37,80,57,77,60,46,68,44,48,47,48,30,29,27,73,69,83,51,53,40,75,40,80,59,54,47,56,65,29,57,64,54,33,47,73,74,74,33,62,92,56,48,78,75,66,53,88,62,51,48,33,58,50,46,46,70,76,46,74,80,67,50,60,74,41,63,38,36,40,33,36,65,81,36,46,43,46,34,31,34,24,75,64,86,51,50,38,86,35,63,44,41,62,38,82,45,34,38,30,29,35,25,49,95,86,39,55,39,63,62,33,55,55,78,34,26,46,22,38,60,54,81,65,86,62,82,66,67,70,38,38,28,38,43,27,57,91,56,31,30,42,29,64,57,59,88,93,50,56,56,43,50,24,41,63,43,82,53,63,79,55,97,62,32,34,78,37,68,50,62,67,44,25,35,30,33,26,43,55,49,69,42,76,93,75,75,44,75,40,65,44,57,88,85,37,21,34,45,26,35,62,86,61,28,34,40,28,59,70,90,89,60,38,44,41,32,47,31,80,64,77,61,67,57,98,81,35,70,40,48,33,38,28,30,37,68,43,68,44,99,85,59,26,31,54,36,30,33,62,54,78,64,23,34,43,28,38,26,70,89,72,64,29,31,36,36,33,87,73,85,54,97,57,43,41,52,27,29,44,23,36,55,51,106

Radius of gyration: 38.21 Å; Cα contacts (8 Å, |Δi|>4): 1423; chains: 1; bounding box: 105×64×100 Å

pLDDT: mean 89.06, std 13.83, range [27.11, 98.69]